Protein AF-A0A965RZ57-F1 (afdb_monomer)

Foldseek 3Di:
DVVCVVCLVVQEDALLVQLVLQPPQVNWDQDPNDTHGDGSHQKYKYAAPPVLLCVQVLDPPVCSVVQDRIAMWGFDCVPPVDADPVLSVVSVCRRPCNSNHKDKDQDCPPGSNSVRQVVSLQWADLASIITGHSDCDPVSHHPLVSNLCCLPPNDDLPQQVDQPDDDDPVSLVCLLSNLLSLLVSLLSCVVVVVLVVSVVSLVVNCNSHPCVRRPQFDQKDFDDPVSADPVCVLVQWFDALNDIGGAIAGGDVLRVLLSCLVSVVAVVSQVSLVVLVVVLVVLLVCLQPDALLQCLPLSSVSSPRRSLSSLLSSLVQQCDPPSHPVVDPNNVSSVVSNCCCVVRRLVVSLVNLVVVCVVVVNDCVDDDSSNNSNVSCCVRVVRVCCSSVVDPGDDHDDPDPDPPPPPPPPVPDDDPDDDDDDDD

Secondary structure (DSSP, 8-state):
-HHHHHHHHHTEEEHHHHHHHHH-GGGSEEETTEEE---S-SEEEEE--HHHHHHTTSS-GGGGGT--SEEEEE--TTT-SS--HHHHHHHHHHHHHTTSS--EES-TTSSHHHHHHHHTT-EEE-SSSEEE-S--PSSTTB-HHHHHHIIIII---TTTT-TTS---HHHHHHHHHHHHHHHHHHHHHHHTT-HHHHHHHHHHHHHHS-TTTS-S--S-EE--GGGS-GGGGGGSEEEETTEEEEPEE--SHHHHHHHHHHTT-HHHHHHHHHHHHHHHHHHHHHHHHS-HHHHS-HHHHHHHHHHHHHHHHHHHHHT-SSSS-TTSHHHHHHHHHHHHIIIIIHHHHHHHHHHHHHHTT--TTS--HHHHHHHHHIIIIIHHHHHTTSSPPPPPPPPPPPP------GGG-----PPPP---

Radius of gyration: 28.04 Å; Cα contacts (8 Å, |Δi|>4): 552; chains: 1; bounding box: 83×80×74 Å

Structure (mmCIF, N/CA/C/O backbone):
data_AF-A0A965RZ57-F1
#
_entry.id   AF-A0A965RZ57-F1
#
loop_
_atom_site.group_PDB
_atom_site.id
_atom_site.type_symbol
_atom_site.label_atom_id
_atom_site.label_alt_id
_atom_site.label_comp_id
_atom_site.label_asym_id
_atom_site.label_entity_id
_atom_site.label_seq_id
_atom_site.pdbx_PDB_ins_code
_atom_site.Cartn_x
_atom_site.Cartn_y
_atom_site.Cartn_z
_atom_site.occupancy
_atom_site.B_iso_or_equiv
_atom_site.auth_seq_id
_atom_site.auth_comp_id
_atom_site.auth_asym_id
_atom_site.auth_atom_id
_atom_site.pdbx_PDB_model_num
ATOM 1 N N . GLU A 1 1 ? 10.200 26.659 -16.756 1.00 58.78 1 GLU A N 1
ATOM 2 C CA . GLU A 1 1 ? 9.488 25.425 -17.147 1.00 58.78 1 GLU A CA 1
ATOM 3 C C . GLU A 1 1 ? 9.594 25.155 -18.649 1.00 58.78 1 GLU A C 1
ATOM 5 O O . GLU A 1 1 ? 10.378 24.294 -19.009 1.00 58.78 1 GLU A O 1
ATOM 10 N N . LEU A 1 2 ? 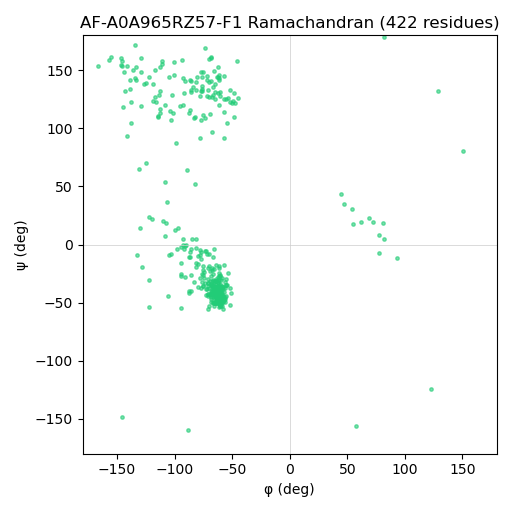8.986 25.960 -19.533 1.00 70.75 2 LEU A N 1
ATOM 11 C CA . LEU A 1 2 ? 9.084 25.797 -21.003 1.00 70.75 2 LEU A CA 1
ATOM 12 C C . LEU A 1 2 ? 10.518 25.677 -21.561 1.00 70.75 2 LEU A C 1
ATOM 14 O O . LEU A 1 2 ? 10.777 24.838 -22.416 1.00 70.75 2 LEU A O 1
ATOM 18 N N . LEU A 1 3 ? 11.469 26.480 -21.067 1.00 69.50 3 LEU A N 1
ATOM 19 C CA . LEU A 1 3 ? 12.876 26.388 -21.486 1.00 69.50 3 LEU A CA 1
ATOM 20 C C . LEU A 1 3 ? 13.518 25.050 -21.072 1.00 69.50 3 LEU A C 1
ATOM 22 O O . LEU A 1 3 ? 14.220 24.433 -21.863 1.00 69.50 3 LEU A O 1
ATOM 26 N N . GLN A 1 4 ? 13.214 24.562 -19.865 1.00 67.25 4 GLN A N 1
ATOM 27 C CA . GLN A 1 4 ? 13.691 23.259 -19.391 1.00 67.25 4 GLN A CA 1
ATOM 28 C C . GLN A 1 4 ? 13.056 22.105 -20.180 1.00 67.25 4 GLN A C 1
ATOM 30 O O . GLN A 1 4 ? 13.724 21.110 -20.448 1.00 67.25 4 GLN A O 1
ATOM 35 N N . GLU A 1 5 ? 11.786 22.225 -20.579 1.00 68.38 5 GLU A N 1
ATOM 36 C CA . GLU A 1 5 ? 11.129 21.261 -21.473 1.00 68.38 5 GLU A CA 1
ATOM 37 C C . GLU A 1 5 ? 11.722 21.271 -22.887 1.00 68.38 5 GLU A C 1
ATOM 39 O O . GLU A 1 5 ? 11.865 20.215 -23.502 1.00 68.38 5 GLU A O 1
ATOM 44 N N . PHE A 1 6 ? 12.119 22.440 -23.390 1.00 72.75 6 PHE A N 1
ATOM 45 C CA . PHE A 1 6 ? 12.782 22.563 -24.685 1.00 72.75 6 PHE A CA 1
ATOM 46 C C . PHE A 1 6 ? 14.188 21.939 -24.669 1.00 72.75 6 PHE A C 1
ATOM 48 O O . PHE A 1 6 ? 14.525 21.140 -25.542 1.00 72.75 6 PHE A O 1
ATOM 55 N N . GLU A 1 7 ? 14.993 22.230 -23.644 1.00 74.31 7 GLU A N 1
ATOM 56 C CA . GLU A 1 7 ? 16.346 21.672 -23.467 1.00 74.31 7 GLU A CA 1
ATOM 57 C C . GLU A 1 7 ? 16.345 20.175 -23.113 1.00 74.31 7 GLU A C 1
ATOM 59 O O . GLU A 1 7 ? 17.346 19.470 -23.286 1.00 74.31 7 GLU A O 1
ATOM 64 N N . ARG A 1 8 ? 15.213 19.651 -22.634 1.00 70.06 8 ARG A N 1
ATOM 65 C CA . ARG A 1 8 ? 15.063 18.247 -22.230 1.00 70.06 8 ARG A CA 1
ATOM 66 C C . ARG A 1 8 ? 15.364 17.256 -23.348 1.00 70.06 8 ARG A C 1
ATOM 68 O O . ARG A 1 8 ? 15.976 16.225 -23.087 1.00 70.06 8 ARG A O 1
ATOM 75 N N . VAL A 1 9 ? 14.977 17.572 -24.582 1.00 68.75 9 VAL A N 1
ATOM 76 C CA . VAL A 1 9 ? 15.239 16.706 -25.744 1.00 68.75 9 VAL A CA 1
ATOM 77 C C . VAL A 1 9 ? 16.738 16.655 -26.052 1.00 68.75 9 VAL A C 1
ATOM 79 O O . VAL A 1 9 ? 17.289 15.575 -26.254 1.00 68.75 9 VAL A O 1
ATOM 82 N N . TRP A 1 10 ? 17.406 17.810 -25.998 1.00 74.94 10 TRP A N 1
ATOM 83 C CA . TRP A 1 10 ? 18.840 17.963 -26.276 1.00 74.94 10 TRP A CA 1
ATOM 84 C C . TRP A 1 10 ? 19.742 17.323 -25.220 1.00 74.94 10 TRP A C 1
ATOM 86 O O . TRP A 1 10 ? 20.887 16.993 -25.503 1.00 74.94 10 TRP A O 1
ATOM 96 N N . SER A 1 11 ? 19.224 17.143 -24.006 1.00 81.56 11 SER A N 1
ATOM 97 C CA . SER A 1 11 ? 19.947 16.527 -22.891 1.00 81.56 11 SER A CA 1
ATOM 98 C C . SER A 1 11 ? 19.726 15.017 -22.783 1.00 81.56 11 SER A C 1
ATOM 100 O O . SER A 1 11 ? 20.298 14.399 -21.893 1.00 81.56 11 SER A O 1
ATOM 102 N N . SER A 1 12 ? 18.922 14.399 -23.654 1.00 89.44 12 SER A N 1
ATOM 103 C CA . SER A 1 12 ? 18.679 12.950 -23.628 1.00 89.44 12 SER A CA 1
ATOM 104 C C . SER A 1 12 ? 19.666 12.174 -24.509 1.00 89.44 12 SER A C 1
ATOM 106 O O . SER A 1 12 ? 19.996 12.616 -25.606 1.00 89.44 12 SER A O 1
ATOM 108 N N . VAL A 1 13 ? 20.127 11.009 -24.041 1.00 94.81 13 VAL A N 1
ATOM 109 C CA . VAL A 1 13 ? 21.074 10.135 -24.769 1.00 94.81 13 VAL A CA 1
ATOM 110 C C . VAL A 1 13 ? 20.463 8.742 -24.957 1.00 94.81 13 VAL A C 1
ATOM 112 O O . VAL A 1 13 ? 19.732 8.269 -24.085 1.00 94.81 13 VAL A O 1
ATOM 115 N N . ASP A 1 14 ? 20.714 8.064 -26.083 1.00 96.00 14 ASP A N 1
ATOM 116 C CA . ASP A 1 14 ? 20.317 6.653 -26.231 1.00 96.00 14 ASP A CA 1
ATOM 117 C C . ASP A 1 14 ? 21.053 5.804 -25.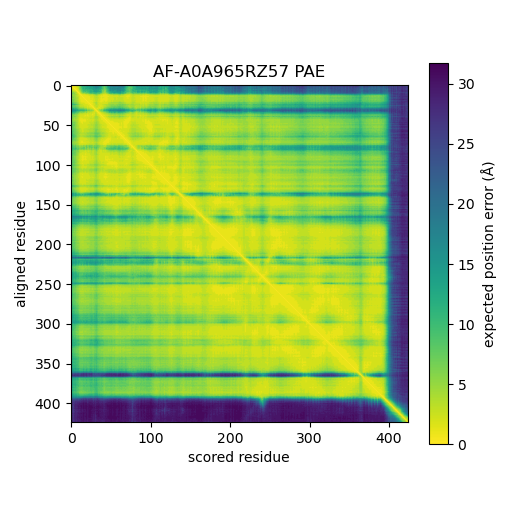186 1.00 96.00 14 ASP A C 1
ATOM 119 O O . ASP A 1 14 ? 22.268 5.906 -25.019 1.00 96.00 14 ASP A O 1
ATOM 123 N N . LEU A 1 15 ? 20.321 4.969 -24.451 1.00 96.94 15 LEU A N 1
ATOM 124 C CA . LEU A 1 15 ? 20.877 4.185 -23.353 1.00 96.94 15 LEU A CA 1
ATOM 125 C C . LEU A 1 15 ? 22.019 3.275 -23.828 1.00 96.94 15 LEU A C 1
ATOM 127 O O . LEU A 1 15 ? 23.005 3.110 -23.115 1.00 96.94 15 LEU A O 1
ATOM 131 N N . THR A 1 16 ? 21.922 2.717 -25.034 1.00 96.25 16 THR A N 1
ATOM 132 C CA . THR A 1 16 ? 22.959 1.847 -25.608 1.00 96.25 16 THR A CA 1
ATOM 133 C C . THR A 1 16 ? 24.246 2.625 -25.859 1.00 96.25 16 THR A C 1
ATOM 135 O O . THR A 1 16 ? 25.337 2.138 -25.556 1.00 96.25 16 THR A O 1
ATOM 138 N N . GLU A 1 17 ? 24.120 3.850 -26.372 1.00 96.12 17 GLU A N 1
ATOM 139 C CA . GLU A 1 17 ? 25.246 4.757 -26.609 1.00 96.12 17 GLU A CA 1
ATOM 140 C C . GLU A 1 17 ? 25.864 5.227 -25.289 1.00 96.12 17 GLU A C 1
ATOM 142 O O . GLU A 1 17 ? 27.084 5.195 -25.135 1.00 96.12 17 GLU A O 1
ATOM 147 N N . ALA A 1 18 ? 25.037 5.569 -24.298 1.00 95.69 18 ALA A N 1
ATOM 148 C CA . ALA A 1 18 ? 25.505 5.923 -22.962 1.00 95.69 18 ALA A CA 1
ATOM 149 C C . ALA A 1 18 ? 26.282 4.773 -22.301 1.00 95.69 18 ALA A C 1
ATOM 151 O O . ALA A 1 18 ? 27.348 4.994 -21.728 1.00 95.69 18 ALA A O 1
ATOM 152 N N . MET A 1 19 ? 25.802 3.532 -22.427 1.00 96.12 19 MET A N 1
ATOM 153 C CA . MET A 1 19 ? 26.528 2.364 -21.925 1.00 96.12 19 MET A CA 1
ATOM 154 C C . MET A 1 19 ? 27.825 2.099 -22.700 1.00 96.12 19 MET A C 1
ATOM 156 O O . MET A 1 19 ? 28.813 1.649 -22.120 1.00 96.12 19 MET A O 1
ATOM 160 N N . ALA A 1 20 ? 27.863 2.352 -24.012 1.00 95.69 20 ALA A N 1
ATOM 161 C CA . ALA A 1 20 ? 29.103 2.276 -24.787 1.00 95.69 20 ALA A CA 1
ATOM 162 C C . ALA A 1 20 ? 30.123 3.334 -24.329 1.00 95.69 20 ALA A C 1
ATOM 164 O O . ALA A 1 20 ? 31.293 3.004 -24.156 1.00 95.69 20 ALA A O 1
ATOM 165 N N . PHE A 1 21 ? 29.668 4.560 -24.050 1.00 95.56 21 PHE A N 1
ATOM 166 C CA . PHE A 1 21 ? 30.497 5.637 -23.507 1.00 95.56 21 PHE A CA 1
ATOM 167 C C . PHE A 1 21 ? 31.120 5.257 -22.158 1.00 95.56 21 PHE A C 1
ATOM 169 O O . PHE A 1 21 ? 32.333 5.360 -22.001 1.00 95.56 21 PHE A O 1
ATOM 176 N N . VAL A 1 22 ? 30.310 4.768 -21.211 1.00 93.00 22 VAL A N 1
ATOM 177 C CA . VAL A 1 22 ? 30.770 4.395 -19.859 1.00 93.00 22 VAL A CA 1
ATOM 178 C C . VAL A 1 22 ? 31.775 3.239 -19.881 1.00 93.00 22 VAL A C 1
ATOM 180 O O . VAL A 1 22 ? 32.657 3.176 -19.026 1.00 93.00 22 VAL A O 1
ATOM 183 N N . ARG A 1 23 ? 31.654 2.319 -20.846 1.00 91.12 23 ARG A N 1
ATOM 184 C CA . ARG A 1 23 ? 32.568 1.176 -21.009 1.00 91.12 23 ARG A CA 1
ATOM 185 C C . ARG A 1 23 ? 33.923 1.548 -21.600 1.00 91.12 23 ARG A C 1
ATOM 187 O O . ARG A 1 23 ? 34.858 0.767 -21.451 1.00 91.12 23 ARG A O 1
ATOM 194 N N . ASP A 1 24 ? 34.026 2.673 -22.302 1.00 93.69 24 ASP A N 1
ATOM 195 C CA . ASP A 1 24 ? 35.305 3.114 -22.843 1.00 93.69 24 ASP A CA 1
ATOM 196 C C . ASP A 1 24 ? 36.100 3.837 -21.758 1.00 93.69 24 ASP A C 1
ATOM 198 O O . ASP A 1 24 ? 35.800 4.960 -21.353 1.00 93.69 24 ASP A O 1
ATOM 202 N N . ASP A 1 25 ? 37.164 3.177 -21.315 1.00 90.44 25 ASP A N 1
ATOM 203 C CA . ASP A 1 25 ? 38.079 3.672 -20.299 1.00 90.44 25 ASP A CA 1
ATOM 204 C C . ASP A 1 25 ? 38.662 5.055 -20.603 1.00 90.44 25 ASP A C 1
ATOM 206 O O . ASP A 1 25 ? 39.017 5.783 -19.672 1.00 90.44 25 ASP A O 1
ATOM 210 N N . LYS A 1 26 ? 38.723 5.439 -21.884 1.00 92.56 26 LYS A N 1
ATOM 211 C CA . LYS A 1 26 ? 39.196 6.756 -22.329 1.00 92.56 26 LYS A CA 1
ATOM 212 C C . LYS A 1 26 ? 38.271 7.900 -21.925 1.00 92.56 26 LYS A C 1
ATOM 214 O O . LYS A 1 26 ? 38.724 9.038 -21.872 1.00 92.56 26 LYS A O 1
ATOM 219 N N . ASN A 1 27 ? 37.004 7.603 -21.650 1.00 93.31 27 ASN A N 1
ATOM 220 C CA . ASN A 1 27 ? 36.017 8.594 -21.238 1.00 93.31 27 ASN A CA 1
ATOM 221 C C . ASN A 1 27 ? 36.022 8.839 -19.728 1.00 93.31 27 ASN A C 1
ATOM 223 O O . ASN A 1 27 ? 35.301 9.711 -19.259 1.00 93.31 27 ASN A O 1
ATOM 227 N N . ALA A 1 28 ? 36.790 8.080 -18.944 1.00 91.56 28 ALA A N 1
ATOM 228 C CA . ALA A 1 28 ? 36.832 8.276 -17.503 1.00 91.56 28 ALA A CA 1
ATOM 229 C C . ALA A 1 28 ? 37.583 9.564 -17.127 1.00 91.56 28 ALA A C 1
ATOM 231 O O . ALA A 1 28 ? 38.588 9.925 -17.739 1.00 91.56 28 ALA A O 1
ATOM 232 N N . ILE A 1 29 ? 37.124 10.218 -16.062 1.00 91.69 29 ILE A N 1
ATOM 233 C CA . ILE A 1 29 ? 37.830 11.345 -15.452 1.00 91.69 29 ILE A CA 1
ATOM 234 C C . ILE A 1 29 ? 38.917 10.775 -14.543 1.00 91.69 29 ILE A C 1
ATOM 236 O O . ILE A 1 29 ? 38.662 9.857 -13.760 1.00 91.69 29 ILE A O 1
ATOM 240 N N . ILE A 1 30 ? 40.131 11.308 -14.657 1.00 90.12 30 ILE A N 1
ATOM 241 C CA . ILE A 1 30 ? 41.237 11.001 -13.751 1.00 90.12 30 ILE A CA 1
ATOM 242 C C . ILE A 1 30 ? 41.397 12.202 -12.823 1.00 90.12 30 ILE A C 1
ATOM 244 O O . ILE A 1 30 ? 41.745 13.285 -13.288 1.00 90.12 30 ILE A O 1
ATOM 248 N N . ASP A 1 31 ? 41.141 11.999 -11.535 1.00 87.88 31 ASP A N 1
ATOM 249 C CA . ASP A 1 31 ? 41.276 13.017 -10.493 1.00 87.88 31 ASP A CA 1
ATOM 250 C C . ASP A 1 31 ? 42.109 12.454 -9.336 1.00 87.88 31 ASP A C 1
ATOM 252 O O . ASP A 1 31 ? 41.772 11.414 -8.774 1.00 87.88 31 ASP A O 1
ATOM 256 N N . ASP A 1 32 ? 43.247 13.087 -9.047 1.00 86.12 32 ASP A N 1
ATOM 257 C CA . ASP A 1 32 ? 44.230 12.662 -8.033 1.00 86.12 32 ASP A CA 1
ATOM 258 C C . ASP A 1 32 ? 44.563 11.149 -8.051 1.00 86.12 32 ASP A C 1
ATOM 260 O O . ASP A 1 32 ? 44.587 10.455 -7.035 1.00 86.12 32 ASP A O 1
ATOM 264 N N . GLY A 1 33 ? 44.749 10.588 -9.252 1.00 84.75 33 GLY A N 1
ATOM 265 C CA . GLY A 1 33 ? 45.037 9.160 -9.456 1.00 84.75 33 GLY A CA 1
ATOM 266 C C . GLY A 1 33 ? 43.826 8.225 -9.326 1.00 84.75 33 GLY A C 1
ATOM 267 O O . GLY A 1 33 ? 43.930 7.047 -9.676 1.00 84.75 33 GLY A O 1
ATOM 268 N N . ASN A 1 34 ? 42.667 8.735 -8.906 1.00 85.88 34 ASN A N 1
ATOM 269 C CA . ASN A 1 34 ? 41.409 8.003 -8.911 1.00 85.88 34 ASN A CA 1
ATOM 270 C C . ASN A 1 34 ? 40.725 8.123 -10.270 1.00 85.88 34 ASN A C 1
ATOM 272 O O . ASN A 1 34 ? 40.554 9.206 -10.829 1.00 85.88 34 ASN A O 1
ATOM 276 N N . ARG A 1 35 ? 40.295 6.978 -10.798 1.00 87.88 35 ARG A N 1
ATOM 277 C CA . ARG A 1 35 ? 39.553 6.907 -12.053 1.00 87.88 35 ARG A CA 1
ATOM 278 C C . ARG A 1 35 ? 38.055 6.871 -11.775 1.00 87.88 35 ARG A C 1
ATOM 280 O O . ARG A 1 35 ? 37.554 5.921 -11.174 1.00 87.88 35 ARG A O 1
ATOM 287 N N . ILE A 1 36 ? 37.342 7.870 -12.277 1.00 89.12 36 ILE A N 1
ATOM 288 C CA . ILE A 1 36 ? 35.905 8.050 -12.084 1.00 89.12 36 ILE A CA 1
ATOM 289 C C . ILE A 1 36 ? 35.205 7.858 -13.429 1.00 89.12 36 ILE A C 1
ATOM 291 O O . ILE A 1 36 ? 35.429 8.598 -14.385 1.00 89.12 36 ILE A O 1
ATOM 295 N N . SER A 1 37 ? 34.356 6.833 -13.511 1.00 91.00 37 SER A N 1
ATOM 296 C CA . SER A 1 37 ? 33.465 6.635 -14.662 1.00 91.00 37 SER A CA 1
ATOM 297 C C . SER A 1 37 ? 32.180 7.426 -14.444 1.00 91.00 37 SER A C 1
ATOM 299 O O . SER A 1 37 ? 31.675 7.471 -13.322 1.00 91.00 37 SER A O 1
ATOM 301 N N . PHE A 1 38 ? 31.643 8.029 -15.500 1.00 91.56 38 PHE A N 1
ATOM 302 C CA . PHE A 1 38 ? 30.431 8.840 -15.421 1.00 91.56 38 PHE A CA 1
ATOM 303 C C . PHE A 1 38 ? 29.544 8.623 -16.644 1.00 91.56 38 PHE A C 1
ATOM 305 O O . PHE A 1 38 ? 30.026 8.282 -17.723 1.00 91.56 38 PHE A O 1
ATOM 312 N N . PHE A 1 39 ? 28.242 8.836 -16.472 1.00 91.81 39 PHE A N 1
ATOM 313 C CA . PHE A 1 39 ? 27.297 8.851 -17.582 1.00 91.81 39 PHE A CA 1
ATOM 314 C C . PHE A 1 39 ? 27.242 10.245 -18.218 1.00 91.81 39 PHE A C 1
ATOM 316 O O . PHE A 1 39 ? 27.216 11.235 -17.488 1.00 91.81 39 PHE A O 1
ATOM 323 N N . PRO A 1 40 ? 27.149 10.352 -19.556 1.00 90.69 40 PRO A N 1
ATOM 324 C CA . PRO A 1 40 ? 27.164 11.640 -20.254 1.00 90.69 40 PRO A CA 1
ATOM 325 C C . PRO A 1 40 ? 25.871 12.454 -20.062 1.00 90.69 40 PRO A C 1
ATOM 327 O O . PRO A 1 40 ? 25.799 13.607 -20.477 1.00 90.69 40 PRO A O 1
ATOM 330 N N . SER A 1 41 ? 24.841 11.860 -19.455 1.00 91.88 41 SER A N 1
ATOM 331 C CA . SER A 1 41 ? 23.574 12.503 -19.114 1.00 91.88 41 SER A CA 1
ATOM 332 C C . SER A 1 41 ? 22.899 11.783 -17.940 1.00 91.88 41 SER A C 1
ATOM 334 O O . SER A 1 41 ? 23.211 10.627 -17.661 1.00 91.88 41 SER A O 1
ATOM 336 N N . SER A 1 42 ? 21.952 12.446 -17.272 1.00 91.31 42 SER A N 1
ATOM 337 C CA . SER A 1 42 ? 20.989 11.832 -16.345 1.00 91.31 42 SER A CA 1
ATOM 338 C C . SER A 1 42 ? 19.676 11.407 -17.025 1.00 91.31 42 SER A C 1
ATOM 340 O O . SER A 1 42 ? 18.809 10.817 -16.376 1.00 91.31 42 SER A O 1
ATOM 342 N N . ARG A 1 43 ? 19.513 11.707 -18.321 1.00 93.25 43 ARG A N 1
ATOM 343 C CA . ARG A 1 43 ? 18.314 11.451 -19.131 1.00 93.25 43 ARG A CA 1
ATOM 344 C C . ARG A 1 43 ? 18.630 10.484 -20.256 1.00 93.25 43 ARG A C 1
ATOM 346 O O . ARG A 1 43 ? 19.514 10.733 -21.077 1.00 93.25 43 ARG A O 1
ATOM 353 N N . PHE A 1 44 ? 17.839 9.426 -20.346 1.00 96.12 44 PHE A N 1
ATOM 354 C CA . PHE A 1 44 ? 18.074 8.354 -21.299 1.00 96.12 44 PHE A CA 1
ATOM 355 C C . PHE A 1 44 ? 16.829 8.034 -22.112 1.00 96.12 44 PHE A C 1
ATOM 357 O O . PHE A 1 44 ? 15.701 8.128 -21.623 1.00 96.12 44 PHE A O 1
ATOM 364 N N . THR A 1 45 ? 17.051 7.603 -23.350 1.00 97.00 45 THR A N 1
ATOM 365 C CA . THR A 1 45 ? 16.026 7.011 -24.210 1.00 97.00 45 THR A CA 1
ATOM 366 C C . THR A 1 45 ? 16.374 5.564 -24.538 1.00 97.00 45 THR A C 1
ATOM 368 O O . THR A 1 45 ? 17.540 5.187 -24.569 1.00 97.00 45 THR A O 1
ATOM 371 N N . LEU A 1 46 ? 15.365 4.728 -24.762 1.00 97.50 46 LEU A N 1
ATOM 372 C CA . LEU A 1 46 ? 15.546 3.343 -25.191 1.00 97.50 46 LEU A CA 1
ATOM 373 C C . LEU A 1 46 ? 14.523 3.022 -26.276 1.00 97.50 46 LEU A C 1
ATOM 375 O O . LEU A 1 46 ? 13.316 3.148 -26.057 1.00 97.50 46 LEU A O 1
ATOM 379 N N . LYS A 1 47 ? 14.996 2.595 -27.448 1.00 97.62 47 LYS A N 1
ATOM 380 C CA . LYS A 1 47 ? 14.129 2.206 -28.568 1.00 97.62 47 LYS A CA 1
ATOM 381 C C . LYS A 1 47 ? 13.267 0.995 -28.213 1.00 97.62 47 LYS A C 1
ATOM 383 O O . LYS A 1 47 ? 13.697 0.079 -27.508 1.00 97.62 47 LYS A O 1
ATOM 388 N N . VAL A 1 48 ? 12.042 0.981 -28.726 1.00 98.00 48 VAL A N 1
ATOM 389 C CA . VAL A 1 48 ? 11.088 -0.110 -28.535 1.00 98.00 48 VAL A CA 1
ATOM 390 C C . VAL A 1 48 ? 11.024 -0.961 -29.789 1.00 98.00 48 VAL A C 1
ATOM 392 O O . VAL A 1 48 ? 10.428 -0.589 -30.796 1.00 98.00 48 VAL A O 1
ATOM 395 N N . ASN A 1 49 ? 11.591 -2.162 -29.711 1.00 97.94 49 ASN A N 1
ATOM 396 C CA . ASN A 1 49 ? 11.398 -3.170 -30.742 1.00 97.94 49 ASN A CA 1
ATOM 397 C C . ASN A 1 49 ? 10.019 -3.817 -30.569 1.00 97.94 49 ASN A C 1
ATOM 399 O O . ASN A 1 49 ? 9.849 -4.784 -29.824 1.00 97.94 49 ASN A O 1
ATOM 403 N N . LYS A 1 50 ? 9.020 -3.247 -31.249 1.00 97.56 50 LYS A N 1
ATOM 404 C CA . LYS A 1 50 ? 7.608 -3.645 -31.141 1.00 97.56 50 LYS A CA 1
ATOM 405 C C . LYS A 1 50 ? 7.372 -5.115 -31.490 1.00 97.56 50 LYS A C 1
ATOM 407 O O . LYS A 1 50 ? 6.557 -5.777 -30.850 1.00 97.56 50 LYS A O 1
ATOM 412 N N . GLU A 1 51 ? 8.098 -5.643 -32.474 1.00 97.50 51 GLU A N 1
ATOM 413 C CA . GLU A 1 51 ? 7.985 -7.048 -32.869 1.00 97.50 51 GLU A CA 1
ATOM 414 C C . GLU A 1 51 ? 8.482 -7.976 -31.753 1.00 97.50 51 GLU A C 1
ATOM 416 O O . GLU A 1 51 ? 7.767 -8.900 -31.354 1.00 97.50 51 GLU A O 1
ATOM 421 N N . ASN A 1 52 ? 9.672 -7.707 -31.207 1.00 98.31 52 ASN A N 1
ATOM 422 C CA . ASN A 1 52 ? 10.218 -8.488 -30.099 1.00 98.31 52 ASN A CA 1
ATOM 423 C C . ASN A 1 52 ? 9.370 -8.348 -28.832 1.00 98.31 52 ASN A C 1
ATOM 425 O O . ASN A 1 52 ? 9.112 -9.351 -28.172 1.00 98.31 52 ASN A O 1
ATOM 429 N N . ALA A 1 53 ? 8.872 -7.147 -28.530 1.00 97.56 53 ALA A N 1
ATOM 430 C CA . ALA A 1 53 ? 8.017 -6.896 -27.373 1.00 97.56 53 ALA A CA 1
ATOM 431 C C . ALA A 1 53 ? 6.692 -7.684 -27.434 1.00 97.56 53 ALA A C 1
ATOM 433 O O . ALA A 1 53 ? 6.212 -8.169 -26.407 1.00 97.56 53 ALA A O 1
ATOM 434 N N . VAL A 1 54 ? 6.119 -7.873 -28.630 1.00 97.62 54 VAL A N 1
ATOM 435 C CA . VAL A 1 54 ? 4.960 -8.763 -28.821 1.00 97.62 54 VAL A CA 1
ATOM 436 C C . VAL A 1 54 ? 5.364 -10.235 -28.712 1.00 97.62 54 VAL A C 1
ATOM 438 O O . VAL A 1 54 ? 4.675 -11.009 -28.048 1.00 97.62 54 VAL A O 1
ATOM 441 N N . LYS A 1 55 ? 6.485 -10.645 -29.325 1.00 97.56 55 LYS A N 1
ATOM 442 C CA . LYS A 1 55 ? 6.978 -12.036 -29.254 1.00 97.56 55 LYS A CA 1
ATOM 443 C C . LYS A 1 55 ? 7.301 -12.474 -27.823 1.00 97.56 55 LYS A C 1
ATOM 445 O O . LYS A 1 55 ? 7.025 -13.615 -27.465 1.00 97.56 55 LYS A O 1
ATOM 450 N N . SER A 1 56 ? 7.858 -11.580 -27.010 1.00 96.62 56 SER A N 1
ATOM 451 C CA . SER A 1 56 ? 8.197 -11.839 -25.607 1.00 96.62 56 SER A CA 1
ATOM 452 C C . SER A 1 56 ? 6.986 -11.797 -24.672 1.00 96.62 56 SER A C 1
ATOM 454 O O . SER A 1 56 ? 7.095 -12.186 -23.510 1.00 96.62 56 SER A O 1
ATOM 456 N N . GLY A 1 57 ? 5.826 -11.352 -25.168 1.00 95.19 57 GLY A N 1
ATOM 457 C CA . GLY A 1 57 ? 4.597 -11.219 -24.394 1.00 95.19 57 GLY A CA 1
ATOM 458 C C . GLY A 1 57 ? 4.565 -9.992 -23.483 1.00 95.19 57 GLY A C 1
ATOM 459 O O . GLY A 1 57 ? 3.632 -9.869 -22.689 1.00 95.19 57 GLY A O 1
ATOM 460 N N . VAL A 1 58 ? 5.543 -9.080 -23.583 1.00 95.38 58 VAL A N 1
ATOM 461 C CA . VAL A 1 58 ? 5.499 -7.768 -22.913 1.00 95.38 58 VAL A CA 1
ATOM 462 C C . VAL A 1 58 ? 4.298 -6.973 -23.424 1.00 95.38 58 VAL A C 1
ATOM 464 O O . VAL A 1 58 ? 3.543 -6.441 -22.611 1.00 95.38 58 VAL A O 1
ATOM 467 N N . LEU A 1 59 ? 4.076 -6.990 -24.742 1.00 95.19 59 LEU A N 1
ATOM 468 C CA . LEU A 1 59 ? 2.951 -6.348 -25.420 1.00 95.19 59 LEU A CA 1
ATOM 469 C C . LEU A 1 59 ? 1.981 -7.355 -26.032 1.00 95.19 59 LEU A C 1
ATOM 471 O O . LEU A 1 59 ? 2.360 -8.446 -26.464 1.00 95.19 59 LEU A O 1
ATOM 475 N N . GLU A 1 60 ? 0.725 -6.943 -26.149 1.00 93.75 60 GLU A N 1
ATOM 476 C CA . GLU A 1 60 ? -0.260 -7.602 -26.994 1.00 93.75 60 GLU A CA 1
ATOM 477 C C . GLU A 1 60 ? -0.314 -6.944 -28.377 1.00 93.75 60 GLU A C 1
ATOM 479 O O . GLU A 1 60 ? 0.043 -5.783 -28.568 1.00 93.75 60 GLU A O 1
ATOM 484 N N . LYS A 1 61 ? -0.818 -7.675 -29.379 1.00 94.19 61 LYS A N 1
ATOM 485 C CA . LYS A 1 61 ? -0.983 -7.125 -30.737 1.00 94.19 61 LYS A CA 1
ATOM 486 C C . LYS A 1 61 ? -1.883 -5.883 -30.767 1.00 94.19 61 LYS A C 1
ATOM 488 O O . LYS A 1 61 ? -1.716 -5.043 -31.645 1.00 94.19 61 LYS A O 1
ATOM 493 N N . SER A 1 62 ? -2.831 -5.773 -29.834 1.00 92.88 62 SER A N 1
ATOM 494 C CA . SER A 1 62 ? -3.694 -4.597 -29.673 1.00 92.88 62 SER A CA 1
ATOM 495 C C . SER A 1 62 ? -2.921 -3.336 -29.294 1.00 92.88 62 SER A C 1
ATOM 497 O O . SER A 1 62 ? -3.326 -2.246 -29.692 1.00 92.88 62 SER A O 1
ATOM 499 N N . ASP A 1 63 ? -1.804 -3.488 -28.584 1.00 92.69 63 ASP A N 1
ATOM 500 C CA . ASP A 1 63 ? -1.051 -2.383 -27.985 1.00 92.69 63 ASP A CA 1
ATOM 501 C C . ASP A 1 63 ? -0.141 -1.704 -29.017 1.00 92.69 63 ASP A C 1
ATOM 503 O O . ASP A 1 63 ? 0.293 -0.571 -28.833 1.00 92.69 63 ASP A O 1
ATOM 507 N N . LEU A 1 64 ? 0.108 -2.360 -30.158 1.00 92.31 64 LEU A N 1
ATOM 508 C CA . LEU A 1 64 ? 0.984 -1.863 -31.226 1.00 92.31 64 LEU A CA 1
ATOM 509 C C . LEU A 1 64 ? 0.594 -0.472 -31.742 1.00 92.31 64 LEU A C 1
ATOM 511 O O . LEU A 1 64 ? 1.467 0.274 -32.185 1.00 92.31 64 LEU A O 1
ATOM 515 N N . LYS A 1 65 ? -0.701 -0.129 -31.690 1.00 91.62 65 LYS A N 1
ATOM 516 C CA . LYS A 1 65 ? -1.211 1.171 -32.147 1.00 91.62 65 LYS A CA 1
ATOM 517 C C . LYS A 1 65 ? -0.817 2.323 -31.222 1.00 91.62 65 LYS A C 1
ATOM 519 O O . LYS A 1 65 ? -0.593 3.421 -31.714 1.00 91.62 65 LYS A O 1
ATOM 524 N N . SER A 1 66 ? -0.766 2.083 -29.914 1.00 91.56 66 SER A N 1
ATOM 525 C CA . SER A 1 66 ? -0.453 3.089 -28.888 1.00 91.56 66 SER A CA 1
ATOM 526 C C . SER A 1 66 ? 0.973 2.968 -28.346 1.00 91.56 66 SER A C 1
ATOM 528 O O . SER A 1 66 ? 1.424 3.844 -27.612 1.00 91.56 66 SER A O 1
ATOM 530 N N . CYS A 1 67 ? 1.699 1.910 -28.712 1.00 94.62 67 CYS A N 1
ATOM 531 C CA . CYS A 1 67 ? 3.081 1.710 -28.305 1.00 94.62 67 CYS A CA 1
ATOM 532 C C . CYS A 1 67 ? 3.992 2.806 -28.888 1.00 94.62 67 CYS A C 1
ATOM 534 O O . CYS A 1 67 ? 4.041 2.960 -30.118 1.00 94.62 67 CYS A O 1
ATOM 536 N N . PRO A 1 68 ? 4.764 3.519 -28.049 1.00 95.38 68 PRO A N 1
ATOM 537 C CA . PRO A 1 68 ? 5.730 4.497 -28.534 1.00 95.38 68 PRO A CA 1
ATOM 538 C C . PRO A 1 68 ? 6.894 3.811 -29.270 1.00 95.38 68 PRO A C 1
ATOM 540 O O . PRO A 1 68 ? 7.118 2.609 -29.115 1.00 95.38 68 PRO A O 1
ATOM 543 N N . GLU A 1 69 ? 7.633 4.576 -30.076 1.00 96.25 69 GLU A N 1
ATOM 544 C CA . GLU A 1 69 ? 8.860 4.106 -30.751 1.00 96.25 69 GLU A CA 1
ATOM 545 C C . GLU A 1 69 ? 10.061 4.027 -2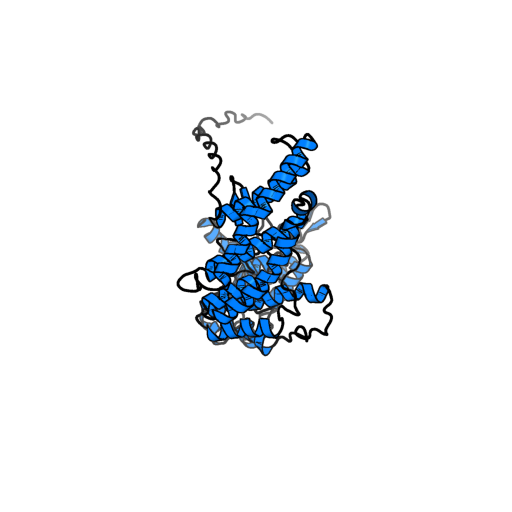9.797 1.00 96.25 69 GLU A C 1
ATOM 547 O O . GLU A 1 69 ? 10.986 3.243 -30.003 1.00 96.25 69 GLU A O 1
ATOM 552 N N . SER A 1 70 ? 10.052 4.824 -28.729 1.00 96.12 70 SER A N 1
ATOM 553 C CA . SER A 1 70 ? 11.055 4.809 -27.670 1.00 96.12 70 SER A CA 1
ATOM 554 C C . SER A 1 70 ? 10.421 5.141 -26.323 1.00 96.12 70 SER A C 1
ATOM 556 O O . SER A 1 70 ? 9.384 5.801 -26.238 1.00 96.12 70 SER A O 1
ATOM 558 N N . ILE A 1 71 ? 11.051 4.664 -25.258 1.00 96.50 71 ILE A N 1
ATOM 559 C CA . ILE A 1 71 ? 10.771 5.098 -23.894 1.00 96.50 71 ILE A CA 1
ATOM 560 C C . ILE A 1 71 ? 11.834 6.098 -23.454 1.00 96.50 71 ILE A C 1
ATOM 562 O O . ILE A 1 71 ? 12.950 6.079 -23.971 1.00 96.50 71 ILE A O 1
ATOM 566 N N . ALA A 1 72 ? 11.503 6.937 -22.479 1.00 95.44 72 ALA A N 1
ATOM 567 C CA . ALA A 1 72 ? 12.440 7.878 -21.882 1.00 95.44 72 ALA A CA 1
ATOM 568 C C . ALA A 1 72 ? 12.333 7.816 -20.361 1.00 95.44 72 ALA A C 1
ATOM 570 O O . ALA A 1 72 ? 11.230 7.675 -19.831 1.00 95.44 72 ALA A O 1
ATOM 571 N N . PHE A 1 73 ? 13.463 7.925 -19.670 1.00 95.56 73 PHE A N 1
ATOM 572 C CA . PHE A 1 73 ? 13.526 7.982 -18.212 1.00 95.56 73 PHE A CA 1
ATOM 573 C C . PHE A 1 73 ? 14.672 8.885 -17.753 1.00 95.56 73 PHE A C 1
ATOM 575 O O . PHE A 1 73 ? 15.613 9.157 -18.499 1.00 95.56 73 PHE A O 1
ATOM 582 N N . GLU A 1 74 ? 14.568 9.375 -16.523 1.00 94.69 74 GLU A N 1
ATOM 583 C CA . GLU A 1 74 ? 15.483 10.360 -15.954 1.00 94.69 74 GLU A CA 1
ATOM 584 C C . GLU A 1 74 ? 15.798 9.993 -14.504 1.00 94.69 74 GLU A C 1
ATOM 586 O O . GLU A 1 74 ? 14.893 9.670 -13.728 1.00 94.69 74 GLU A O 1
ATOM 591 N N . PHE A 1 75 ? 17.080 10.050 -14.150 1.00 94.56 75 PHE A N 1
ATOM 592 C CA . PHE A 1 75 ? 17.533 9.983 -12.764 1.00 94.56 75 PHE A CA 1
ATOM 593 C C . PHE A 1 75 ? 17.385 11.351 -12.099 1.00 94.56 75 PHE A C 1
ATOM 595 O O . PHE A 1 75 ? 17.601 12.391 -12.725 1.00 94.56 75 PHE A O 1
ATOM 602 N N . ASN A 1 76 ? 17.038 11.362 -10.813 1.00 90.00 76 ASN A N 1
ATOM 603 C CA . ASN A 1 76 ? 16.960 12.604 -10.056 1.00 90.00 76 ASN A CA 1
ATOM 604 C C . ASN A 1 76 ? 18.370 12.964 -9.579 1.00 90.00 76 ASN A C 1
ATOM 606 O O . ASN A 1 76 ? 18.879 12.309 -8.682 1.00 90.00 76 ASN A O 1
ATOM 610 N N . ALA A 1 77 ? 18.991 14.000 -10.143 1.00 82.00 77 ALA A N 1
ATOM 611 C CA . ALA A 1 77 ? 20.382 14.348 -9.837 1.00 82.00 77 ALA A CA 1
ATOM 612 C C . ALA A 1 77 ? 20.635 14.721 -8.360 1.00 82.00 77 ALA A C 1
ATOM 614 O O . ALA A 1 77 ? 21.739 14.505 -7.862 1.00 82.00 77 ALA A O 1
ATOM 615 N N . ASP A 1 78 ? 19.630 15.233 -7.640 1.00 83.62 78 ASP A N 1
ATOM 616 C CA . ASP A 1 78 ? 19.776 15.582 -6.221 1.00 83.62 78 ASP A CA 1
ATOM 617 C C . ASP A 1 78 ? 19.849 14.332 -5.337 1.00 83.62 78 ASP A C 1
ATOM 619 O O . ASP A 1 78 ? 20.623 14.294 -4.372 1.00 83.62 78 ASP A O 1
ATOM 623 N N . ARG A 1 79 ? 19.055 13.312 -5.692 1.00 85.38 79 ARG A N 1
ATOM 624 C CA . ARG A 1 79 ? 18.942 12.027 -4.985 1.00 85.38 79 ARG A CA 1
ATOM 625 C C . ARG A 1 79 ? 19.978 10.999 -5.454 1.00 85.38 79 ARG A C 1
ATOM 627 O O . ARG A 1 79 ? 20.567 10.305 -4.634 1.00 85.38 79 ARG A O 1
ATOM 634 N N . ASP A 1 80 ? 20.211 10.925 -6.758 1.00 85.44 80 ASP A N 1
ATOM 635 C CA . ASP A 1 80 ? 20.921 9.853 -7.462 1.00 85.44 80 ASP A CA 1
ATOM 636 C C . ASP A 1 80 ? 22.298 10.351 -7.935 1.00 85.44 80 ASP A C 1
ATOM 638 O O . ASP A 1 80 ? 22.640 10.296 -9.116 1.00 85.44 80 ASP A O 1
ATOM 642 N N . ARG A 1 81 ? 23.098 10.891 -7.006 1.00 81.81 81 ARG A N 1
ATOM 643 C CA . ARG A 1 81 ? 24.407 11.504 -7.319 1.00 81.81 81 ARG A CA 1
ATOM 644 C C . ARG A 1 81 ? 25.450 10.508 -7.830 1.00 81.81 81 ARG A C 1
ATOM 646 O O . ARG A 1 81 ? 26.436 10.907 -8.439 1.00 81.81 81 ARG A O 1
ATOM 653 N N . TYR A 1 82 ? 25.258 9.226 -7.541 1.00 86.94 82 TYR A N 1
ATOM 654 C CA . TYR A 1 82 ? 26.096 8.127 -7.997 1.00 86.94 82 TYR A CA 1
ATOM 655 C C . TYR A 1 82 ? 25.228 6.889 -8.230 1.00 86.94 82 TYR A C 1
ATOM 657 O O . TYR A 1 82 ? 24.186 6.724 -7.596 1.00 86.94 82 TYR A O 1
ATOM 665 N N . LEU A 1 83 ? 25.679 6.009 -9.123 1.00 90.94 83 LEU A N 1
ATOM 666 C CA . LEU A 1 83 ? 25.072 4.700 -9.349 1.00 90.94 83 LEU A CA 1
ATOM 667 C C . LEU A 1 83 ? 26.042 3.615 -8.902 1.00 90.94 83 LEU A C 1
ATOM 669 O O . LEU A 1 83 ? 27.225 3.634 -9.252 1.00 90.94 83 LEU A O 1
ATOM 673 N N . ALA A 1 84 ? 25.536 2.664 -8.123 1.00 91.94 84 ALA A N 1
ATOM 674 C CA . ALA A 1 84 ? 26.303 1.490 -7.751 1.00 91.94 84 ALA A CA 1
ATOM 675 C C . ALA A 1 84 ? 26.516 0.567 -8.971 1.00 91.94 84 ALA A C 1
ATOM 677 O O . ALA A 1 84 ? 25.821 0.655 -9.988 1.00 91.94 84 ALA A O 1
ATOM 678 N N . ARG A 1 85 ? 27.524 -0.312 -8.900 1.00 91.25 85 ARG A N 1
ATOM 679 C CA . ARG A 1 85 ? 27.915 -1.169 -10.039 1.00 91.25 85 ARG A CA 1
ATOM 680 C C . ARG A 1 85 ? 26.794 -2.104 -10.481 1.00 91.25 85 ARG A C 1
ATOM 682 O O . ARG A 1 85 ? 26.643 -2.354 -11.671 1.00 91.25 85 ARG A O 1
ATOM 689 N N . ASP A 1 86 ? 26.024 -2.613 -9.532 1.00 94.38 86 ASP A N 1
ATOM 690 C CA . ASP A 1 86 ? 24.848 -3.438 -9.777 1.00 94.38 86 ASP A CA 1
ATOM 691 C C . ASP A 1 86 ? 23.773 -2.677 -10.565 1.00 94.38 86 ASP A C 1
ATOM 693 O O . ASP A 1 86 ? 23.220 -3.239 -11.509 1.00 94.38 86 ASP A O 1
ATOM 697 N N . GLU A 1 87 ? 23.544 -1.390 -10.292 1.00 94.62 87 GLU A N 1
ATOM 698 C CA . GLU A 1 87 ? 22.616 -0.568 -11.083 1.00 94.62 87 GLU A CA 1
ATOM 699 C C . GLU A 1 87 ? 23.116 -0.333 -12.515 1.00 94.62 87 GLU A C 1
ATOM 701 O O . GLU A 1 87 ? 22.349 -0.473 -13.470 1.00 94.62 87 GLU A O 1
ATOM 706 N N . ALA A 1 88 ? 24.414 -0.066 -12.694 1.00 94.00 88 ALA A N 1
ATOM 707 C CA . ALA A 1 88 ? 25.013 0.038 -14.027 1.00 94.00 88 ALA A CA 1
ATOM 708 C C . ALA A 1 88 ? 24.899 -1.286 -14.812 1.00 94.00 88 ALA A C 1
ATOM 710 O O . ALA A 1 88 ? 24.632 -1.283 -16.015 1.00 94.00 88 ALA A O 1
ATOM 711 N N . MET A 1 89 ? 25.027 -2.433 -14.134 1.00 94.88 89 MET A N 1
ATOM 712 C CA . MET A 1 89 ? 24.778 -3.746 -14.739 1.00 94.88 89 MET A CA 1
ATOM 713 C C . MET A 1 89 ? 23.305 -3.937 -15.124 1.00 94.88 89 MET A C 1
ATOM 715 O O . MET A 1 89 ? 23.026 -4.490 -16.188 1.00 94.88 89 MET A O 1
ATOM 719 N N . MET A 1 90 ? 22.352 -3.468 -14.310 1.00 96.50 90 MET A N 1
ATOM 720 C CA . MET A 1 90 ? 20.929 -3.498 -14.675 1.00 96.50 90 MET A CA 1
ATOM 721 C C . MET A 1 90 ? 20.657 -2.669 -15.938 1.00 96.50 90 MET A C 1
ATOM 723 O O . MET A 1 90 ? 19.931 -3.131 -16.822 1.00 96.50 90 MET A O 1
ATOM 727 N N . MET A 1 91 ? 21.267 -1.484 -16.051 1.00 97.00 91 MET A N 1
ATOM 728 C CA . MET A 1 91 ? 21.178 -0.646 -17.251 1.00 97.00 91 MET A CA 1
ATOM 729 C C . MET A 1 91 ? 21.743 -1.358 -18.488 1.00 97.00 91 MET A C 1
ATOM 731 O O . MET A 1 91 ? 21.088 -1.353 -19.529 1.00 97.00 91 MET A O 1
ATOM 735 N N . GLU A 1 92 ? 22.890 -2.040 -18.372 1.00 96.31 92 GLU A N 1
ATOM 736 C CA . GLU A 1 92 ? 23.479 -2.827 -19.470 1.00 96.31 92 GLU A CA 1
ATOM 737 C C . GLU A 1 92 ? 22.535 -3.942 -19.947 1.00 96.31 92 GLU A C 1
ATOM 739 O O . GLU A 1 92 ? 22.344 -4.130 -21.152 1.00 96.31 92 GLU A O 1
ATOM 744 N N . ILE A 1 93 ? 21.911 -4.674 -19.015 1.00 97.06 93 ILE A N 1
ATOM 745 C CA . ILE A 1 93 ? 20.940 -5.729 -19.346 1.00 97.06 93 ILE A CA 1
ATOM 746 C C . ILE A 1 93 ? 19.764 -5.135 -20.125 1.00 97.06 93 ILE A C 1
ATOM 748 O O . ILE A 1 93 ? 19.364 -5.688 -21.150 1.00 97.06 93 ILE A O 1
ATOM 752 N N . VAL A 1 94 ? 19.222 -4.007 -19.660 1.00 97.62 94 VAL A N 1
ATOM 753 C CA . VAL A 1 94 ? 18.100 -3.326 -20.319 1.00 97.62 94 VAL A CA 1
ATOM 754 C C . VAL A 1 94 ? 18.492 -2.832 -21.714 1.00 97.62 94 VAL A C 1
ATOM 756 O O . VAL A 1 94 ? 17.749 -3.083 -22.664 1.00 97.62 94 VAL A O 1
ATOM 759 N N . ALA A 1 95 ? 19.661 -2.203 -21.854 1.00 97.06 95 ALA A N 1
ATOM 760 C CA . ALA A 1 95 ? 20.162 -1.671 -23.121 1.00 97.06 95 ALA A CA 1
ATOM 761 C C . ALA A 1 95 ? 20.315 -2.756 -24.202 1.00 97.06 95 ALA A C 1
ATOM 763 O O . ALA A 1 95 ? 19.991 -2.532 -25.364 1.00 97.06 95 ALA A O 1
ATOM 764 N N . ASN A 1 96 ? 20.751 -3.961 -23.816 1.00 96.38 96 ASN A N 1
ATOM 765 C CA . ASN A 1 96 ? 21.047 -5.047 -24.758 1.00 96.38 96 ASN A CA 1
ATOM 766 C C . ASN A 1 96 ? 19.911 -6.074 -24.929 1.00 96.38 96 ASN A C 1
ATOM 768 O O . ASN A 1 96 ? 20.025 -6.994 -25.742 1.00 96.38 96 ASN A O 1
ATOM 772 N N . ASN A 1 97 ? 18.810 -5.958 -24.180 1.00 96.69 97 ASN A N 1
ATOM 773 C CA . ASN A 1 97 ? 17.707 -6.922 -24.244 1.00 96.69 97 ASN A CA 1
ATOM 774 C C . ASN A 1 97 ? 16.910 -6.836 -25.561 1.00 96.69 97 ASN A C 1
ATOM 776 O O . ASN A 1 97 ? 16.350 -7.846 -25.991 1.00 96.69 97 ASN A O 1
ATOM 780 N N . ASP A 1 98 ? 16.838 -5.654 -26.195 1.00 97.25 98 ASP A N 1
ATOM 781 C CA . ASP A 1 98 ? 16.072 -5.405 -27.436 1.00 97.25 98 ASP A CA 1
ATOM 782 C C . ASP A 1 98 ? 14.634 -5.973 -27.370 1.00 97.25 98 ASP A C 1
ATOM 784 O O . ASP A 1 98 ? 14.092 -6.526 -28.328 1.00 97.25 98 ASP A O 1
ATOM 788 N N . TRP A 1 99 ? 14.036 -5.919 -26.173 1.00 97.94 99 TRP A N 1
ATOM 789 C CA . TRP A 1 99 ? 12.706 -6.451 -25.847 1.00 97.94 99 TRP A CA 1
ATOM 790 C C . TRP A 1 99 ? 12.487 -7.941 -26.165 1.00 97.94 99 TRP A C 1
ATOM 792 O O . TRP A 1 99 ? 11.346 -8.409 -26.200 1.00 97.94 99 TRP A O 1
ATOM 802 N N . LYS A 1 100 ? 13.566 -8.714 -26.358 1.00 97.81 100 LYS A N 1
ATOM 803 C CA . LYS A 1 100 ? 13.515 -10.156 -26.667 1.00 97.81 100 LYS A CA 1
ATOM 804 C C . LYS A 1 100 ? 12.963 -10.979 -25.507 1.00 97.81 100 LYS A C 1
ATOM 806 O O . LYS A 1 100 ? 12.429 -12.066 -25.724 1.00 97.81 100 LYS A O 1
ATOM 811 N N . ARG A 1 101 ? 13.084 -10.474 -24.276 1.00 97.00 101 ARG A N 1
ATOM 812 C CA . ARG A 1 101 ? 12.514 -11.060 -23.056 1.00 97.00 101 ARG A CA 1
ATOM 813 C C . ARG A 1 101 ? 11.887 -9.966 -22.193 1.00 97.00 101 ARG A C 1
ATOM 815 O O . ARG A 1 101 ? 12.343 -8.825 -22.210 1.00 97.00 101 ARG A O 1
ATOM 822 N N . GLY A 1 102 ? 10.856 -10.316 -21.425 1.00 96.19 102 GLY A N 1
ATOM 823 C CA . GLY A 1 102 ? 10.333 -9.429 -20.385 1.00 96.19 102 GLY A CA 1
ATOM 824 C C . GLY A 1 102 ? 11.358 -9.238 -19.266 1.00 96.19 102 GLY A C 1
ATOM 825 O O . GLY A 1 102 ? 11.979 -10.210 -18.831 1.00 96.19 102 GLY A O 1
ATOM 826 N N . ILE A 1 103 ? 11.532 -7.995 -18.816 1.00 97.50 103 ILE A N 1
ATOM 827 C CA . ILE A 1 103 ? 12.378 -7.645 -17.670 1.00 97.50 103 ILE A CA 1
ATOM 828 C C . ILE A 1 103 ? 11.464 -7.395 -16.477 1.00 97.50 103 ILE A C 1
ATOM 830 O O . ILE A 1 103 ? 10.505 -6.631 -16.581 1.00 97.50 103 ILE A O 1
ATOM 834 N N . TYR A 1 104 ? 11.759 -8.051 -15.356 1.00 97.19 104 TYR A N 1
ATOM 835 C CA . TYR A 1 104 ? 10.967 -7.966 -14.136 1.00 97.19 104 TYR A CA 1
ATOM 836 C C . TYR A 1 104 ? 11.848 -7.580 -12.956 1.00 97.19 104 TYR A C 1
ATOM 838 O O . TYR A 1 104 ? 12.941 -8.116 -12.786 1.00 97.19 104 TYR A O 1
ATOM 846 N N . PHE A 1 105 ? 11.329 -6.696 -12.116 1.00 96.50 105 PHE A N 1
ATOM 847 C CA . PHE A 1 105 ? 11.936 -6.282 -10.863 1.00 96.50 105 PHE A CA 1
ATOM 848 C C . PHE A 1 105 ? 11.192 -6.932 -9.694 1.00 96.50 105 PHE A C 1
ATOM 850 O O . PHE A 1 105 ? 9.966 -7.079 -9.727 1.00 96.50 105 PHE A O 1
ATOM 857 N N . SER A 1 106 ? 11.931 -7.295 -8.646 1.00 92.81 106 SER A N 1
ATOM 858 C CA . SER A 1 106 ? 11.365 -7.736 -7.363 1.00 92.81 106 SER A CA 1
ATOM 859 C C . SER A 1 106 ? 10.796 -6.570 -6.547 1.00 92.81 106 SER A C 1
ATOM 861 O O . SER A 1 106 ? 9.904 -6.769 -5.731 1.00 92.81 106 SER A O 1
ATOM 863 N N . SER A 1 107 ? 11.274 -5.346 -6.798 1.00 91.56 107 SER A N 1
ATOM 864 C CA . SER A 1 107 ? 10.753 -4.103 -6.230 1.00 91.56 107 SER A CA 1
ATOM 865 C C . SER A 1 107 ? 10.820 -2.980 -7.260 1.00 91.56 107 SER A C 1
ATOM 867 O O . SER A 1 107 ? 11.869 -2.737 -7.862 1.00 91.56 107 SER A O 1
ATOM 869 N N . SER A 1 108 ? 9.721 -2.244 -7.423 1.00 90.31 108 SER A N 1
ATOM 870 C CA . SER A 1 108 ? 9.667 -1.055 -8.282 1.00 90.31 108 SER A CA 1
ATOM 871 C C . SER A 1 108 ? 10.467 0.135 -7.734 1.00 90.31 108 SER A C 1
ATOM 873 O O . SER A 1 108 ? 10.604 1.140 -8.425 1.00 90.31 108 SER A O 1
ATOM 875 N N . ARG A 1 109 ? 10.981 0.039 -6.498 1.00 92.00 109 ARG A N 1
ATOM 876 C CA . ARG A 1 109 ? 11.763 1.088 -5.820 1.00 92.00 109 ARG A CA 1
ATOM 877 C C . ARG A 1 109 ? 13.083 0.578 -5.229 1.00 92.00 109 ARG A C 1
ATOM 879 O O . ARG A 1 109 ? 13.676 1.248 -4.396 1.00 92.00 109 ARG A O 1
ATOM 886 N N . GLY A 1 110 ? 13.522 -0.621 -5.618 1.00 92.12 110 GLY A N 1
ATOM 887 C CA . GLY A 1 110 ? 14.711 -1.266 -5.046 1.00 92.12 110 GLY A CA 1
ATOM 888 C C . GLY A 1 110 ? 16.061 -0.682 -5.482 1.00 92.12 110 GLY A C 1
ATOM 889 O O . GLY A 1 110 ? 17.081 -1.134 -4.983 1.00 92.12 110 GLY A O 1
ATOM 890 N N . SER A 1 111 ? 16.076 0.266 -6.421 1.00 94.69 111 SER A N 1
ATOM 891 C CA . SER A 1 111 ? 17.283 0.901 -6.971 1.00 94.69 111 SER A CA 1
ATOM 892 C C . SER A 1 111 ? 16.925 2.266 -7.558 1.00 94.69 111 SER A C 1
ATOM 894 O O . SER A 1 111 ? 15.765 2.474 -7.936 1.00 94.69 111 SER A O 1
ATOM 896 N N . SER A 1 112 ? 17.894 3.167 -7.709 1.00 95.69 112 SER A N 1
ATOM 897 C CA . SER A 1 112 ? 17.673 4.446 -8.395 1.00 95.69 112 SER A CA 1
ATOM 898 C C . SER A 1 112 ? 17.207 4.226 -9.838 1.00 95.69 112 SER A C 1
ATOM 900 O O . SER A 1 112 ? 16.292 4.908 -10.306 1.00 95.69 112 SER A O 1
ATOM 902 N N . PHE A 1 113 ? 17.733 3.200 -10.514 1.00 96.06 113 PHE A N 1
ATOM 903 C CA . PHE A 1 113 ? 17.321 2.836 -11.870 1.00 96.06 113 PHE A CA 1
ATOM 904 C C . PHE A 1 113 ? 15.853 2.392 -11.967 1.00 96.06 113 PHE A C 1
ATOM 906 O O . PHE A 1 113 ? 15.103 2.888 -12.814 1.00 96.06 113 PHE A O 1
ATOM 913 N N . SER A 1 114 ? 15.396 1.499 -11.080 1.00 95.38 114 SER A N 1
ATOM 914 C CA . SER A 1 114 ? 13.985 1.086 -11.070 1.00 95.38 114 SER A CA 1
ATOM 915 C C . SER A 1 114 ? 13.049 2.235 -10.689 1.00 95.38 114 SER A C 1
ATOM 917 O O . SER A 1 114 ? 11.968 2.344 -11.271 1.00 95.38 114 SER A O 1
ATOM 919 N N . ILE A 1 115 ? 13.482 3.150 -9.810 1.00 95.44 115 ILE A N 1
ATOM 920 C CA . ILE A 1 115 ? 12.736 4.376 -9.496 1.00 95.44 115 ILE A CA 1
ATOM 921 C C . ILE A 1 115 ? 12.649 5.301 -10.713 1.00 95.44 115 ILE A C 1
ATOM 923 O O . ILE A 1 115 ? 11.577 5.859 -10.955 1.00 95.44 115 ILE A O 1
ATOM 927 N N . ALA A 1 116 ? 13.724 5.469 -11.487 1.00 96.06 116 ALA A N 1
ATOM 928 C CA . ALA A 1 116 ? 13.718 6.285 -12.703 1.00 96.06 116 ALA A CA 1
ATOM 929 C C . ALA A 1 116 ? 12.720 5.742 -13.743 1.00 96.06 116 ALA A C 1
ATOM 931 O O . ALA A 1 116 ? 11.876 6.486 -14.251 1.00 96.06 116 ALA A O 1
ATOM 932 N N . LEU A 1 117 ? 12.736 4.427 -13.991 1.00 96.50 117 LEU A N 1
ATOM 933 C CA . LEU A 1 117 ? 11.768 3.760 -14.871 1.00 96.50 117 LEU A CA 1
ATOM 934 C C . LEU A 1 117 ? 10.330 3.860 -14.339 1.00 96.50 117 LEU A C 1
ATOM 936 O O . LEU A 1 117 ? 9.402 4.117 -15.109 1.00 96.50 117 LEU A O 1
ATOM 940 N N . LEU A 1 118 ? 10.134 3.681 -13.028 1.00 94.88 118 LEU A N 1
ATOM 941 C CA . LEU A 1 118 ? 8.829 3.807 -12.381 1.00 94.88 118 LEU A CA 1
ATOM 942 C C . LEU A 1 118 ? 8.272 5.224 -12.519 1.00 94.88 118 LEU A C 1
ATOM 944 O O . LEU A 1 118 ? 7.116 5.393 -12.897 1.00 94.88 118 LEU A O 1
ATOM 948 N N . SER A 1 119 ? 9.098 6.232 -12.242 1.00 93.44 119 SER A N 1
ATOM 949 C CA . SER A 1 119 ? 8.722 7.650 -12.302 1.00 93.44 119 SER A CA 1
ATOM 950 C C . SER A 1 119 ? 8.364 8.069 -13.726 1.00 93.44 119 SER A C 1
ATOM 952 O O . SER A 1 119 ? 7.481 8.895 -13.933 1.00 93.44 119 SER A O 1
ATOM 954 N N . ALA A 1 120 ? 8.999 7.439 -14.716 1.00 93.69 120 ALA A N 1
ATOM 955 C CA . ALA A 1 120 ? 8.658 7.600 -16.118 1.00 93.69 120 ALA A CA 1
ATOM 956 C C . ALA A 1 120 ? 7.398 6.821 -16.553 1.00 93.69 120 ALA A C 1
ATOM 958 O O . ALA A 1 120 ? 6.953 6.994 -17.687 1.00 93.69 120 ALA A O 1
ATOM 959 N N . GLY A 1 121 ? 6.802 5.984 -15.697 1.00 94.94 121 GLY A N 1
ATOM 960 C CA . GLY A 1 121 ? 5.615 5.180 -16.014 1.00 94.94 121 GLY A CA 1
ATOM 961 C C . GLY A 1 121 ? 5.910 3.891 -16.789 1.00 94.94 121 GLY A C 1
ATOM 962 O O . GLY A 1 121 ? 5.005 3.333 -17.404 1.00 94.94 121 GLY A O 1
ATOM 963 N N . HIS A 1 122 ? 7.160 3.419 -16.777 1.00 96.25 122 HIS A N 1
ATOM 964 C CA . HIS A 1 122 ? 7.617 2.238 -17.523 1.00 96.25 122 HIS A CA 1
ATOM 965 C C . HIS A 1 122 ? 7.711 0.962 -16.680 1.00 96.25 122 HIS A C 1
ATOM 967 O O . HIS A 1 122 ? 8.267 -0.040 -17.128 1.00 96.25 122 HIS A O 1
ATOM 973 N N . ILE A 1 123 ? 7.145 0.980 -15.472 1.00 96.50 123 ILE A N 1
ATOM 974 C CA . ILE A 1 123 ? 7.042 -0.177 -14.583 1.00 96.50 123 ILE A CA 1
ATOM 975 C C . ILE A 1 123 ? 5.567 -0.471 -14.317 1.00 96.50 123 ILE A C 1
ATOM 977 O O . ILE A 1 123 ? 4.830 0.388 -13.834 1.00 96.50 123 ILE A O 1
ATOM 981 N N . LYS A 1 124 ? 5.147 -1.703 -14.613 1.00 95.56 124 LYS A N 1
ATOM 982 C CA . LYS A 1 124 ? 3.791 -2.208 -14.393 1.00 95.56 124 LYS A CA 1
ATOM 983 C C . LYS A 1 124 ? 3.815 -3.348 -13.384 1.00 95.56 124 LYS A C 1
ATOM 985 O O . LYS A 1 124 ? 4.442 -4.378 -13.615 1.00 95.56 124 LYS A O 1
ATOM 990 N N . GLN A 1 125 ? 3.076 -3.226 -12.293 1.00 95.62 125 GLN A N 1
ATOM 991 C CA . GLN A 1 125 ? 2.836 -4.343 -11.395 1.00 95.62 125 GLN A CA 1
ATOM 992 C C . GLN A 1 125 ? 1.966 -5.400 -12.093 1.00 95.62 125 GLN A C 1
ATOM 994 O O . GLN A 1 125 ? 0.887 -5.106 -12.619 1.00 95.62 125 GLN A O 1
ATOM 999 N N . VAL A 1 126 ? 2.453 -6.642 -12.097 1.00 95.94 126 VAL A N 1
ATOM 1000 C CA . VAL A 1 126 ? 1.798 -7.814 -12.704 1.00 95.94 126 VAL A CA 1
ATOM 1001 C C . VAL A 1 126 ? 1.500 -8.896 -11.656 1.00 95.94 126 VAL A C 1
ATOM 1003 O O . VAL A 1 126 ? 1.357 -10.070 -11.980 1.00 95.94 126 VAL A O 1
ATOM 1006 N N . GLY A 1 127 ? 1.418 -8.521 -10.381 1.00 94.19 127 GLY A N 1
ATOM 1007 C CA . GLY A 1 127 ? 1.305 -9.435 -9.244 1.00 94.19 127 GLY A CA 1
ATOM 1008 C C . GLY A 1 127 ? 2.447 -9.189 -8.267 1.00 94.19 127 GLY A C 1
ATOM 1009 O O . GLY A 1 127 ? 2.641 -8.058 -7.829 1.00 94.19 127 GLY A O 1
ATOM 1010 N N . MET A 1 128 ? 3.212 -10.237 -7.953 1.00 92.56 128 MET A N 1
ATOM 1011 C CA . MET A 1 128 ? 4.389 -10.140 -7.074 1.00 92.56 128 MET A CA 1
ATOM 1012 C C . MET A 1 128 ? 5.607 -9.499 -7.739 1.00 92.56 128 MET A C 1
ATOM 1014 O O . MET A 1 128 ? 6.529 -9.081 -7.049 1.00 92.56 128 MET A O 1
ATOM 1018 N N . ALA A 1 129 ? 5.622 -9.456 -9.069 1.00 94.88 129 ALA A N 1
ATOM 1019 C CA . ALA A 1 129 ? 6.702 -8.883 -9.852 1.00 94.88 129 ALA A CA 1
ATOM 1020 C C . ALA A 1 129 ? 6.251 -7.592 -10.540 1.00 94.88 129 ALA A C 1
ATOM 1022 O O . ALA A 1 129 ? 5.059 -7.381 -10.800 1.00 94.88 129 ALA A O 1
ATOM 1023 N N . TYR A 1 130 ? 7.231 -6.764 -10.884 1.00 96.50 130 TYR A N 1
ATOM 1024 C CA . TYR A 1 130 ? 7.038 -5.500 -11.580 1.00 96.50 130 TYR A CA 1
ATOM 1025 C C . TYR A 1 130 ? 7.687 -5.583 -12.962 1.00 96.50 130 TYR A C 1
ATOM 1027 O O . TYR A 1 130 ? 8.903 -5.673 -13.071 1.00 96.50 130 TYR A O 1
ATOM 1035 N N . GLU A 1 131 ? 6.879 -5.612 -14.014 1.00 97.38 131 GLU A N 1
ATOM 1036 C CA . GLU A 1 131 ? 7.311 -5.760 -15.404 1.00 97.38 131 GLU A CA 1
ATOM 1037 C C . GLU A 1 131 ? 7.683 -4.406 -16.014 1.00 97.38 131 GLU A C 1
ATOM 1039 O O . GLU A 1 131 ? 6.918 -3.444 -15.926 1.00 97.38 131 GLU A O 1
ATOM 1044 N N . MET A 1 132 ? 8.827 -4.342 -16.691 1.00 97.12 132 MET A N 1
ATOM 1045 C CA . MET A 1 132 ? 9.166 -3.214 -17.550 1.00 97.12 132 MET A CA 1
ATOM 1046 C C . MET A 1 132 ? 8.272 -3.212 -18.792 1.00 97.12 132 MET A C 1
ATOM 1048 O O . MET A 1 132 ? 8.202 -4.205 -19.518 1.00 97.12 132 MET A O 1
ATOM 1052 N N . SER A 1 133 ? 7.614 -2.088 -19.065 1.00 96.31 133 SER A N 1
ATOM 1053 C CA . SER A 1 133 ? 6.691 -1.948 -20.191 1.00 96.31 133 SER A CA 1
ATOM 1054 C C . SER A 1 133 ? 6.850 -0.596 -20.885 1.00 96.31 133 SER A C 1
ATOM 1056 O O . SER A 1 133 ? 7.023 0.426 -20.214 1.00 96.31 133 SER A O 1
ATOM 1058 N N . PRO A 1 134 ? 6.749 -0.537 -22.225 1.00 95.88 134 PRO A N 1
ATOM 1059 C CA . PRO A 1 134 ? 6.737 0.736 -22.929 1.00 95.88 134 PRO A CA 1
ATOM 1060 C C . PRO A 1 134 ? 5.381 1.451 -22.829 1.00 95.88 134 PRO A C 1
ATOM 1062 O O . PRO A 1 134 ? 5.293 2.634 -23.150 1.00 95.88 134 PRO A O 1
ATOM 1065 N N . MET A 1 135 ? 4.336 0.760 -22.358 1.00 93.94 135 MET A N 1
ATOM 1066 C CA . MET A 1 135 ? 2.976 1.290 -22.273 1.00 93.94 135 MET A CA 1
ATOM 1067 C C . MET A 1 135 ? 2.757 2.109 -21.006 1.00 93.94 135 MET A C 1
ATOM 1069 O O . MET A 1 135 ? 3.063 1.652 -19.906 1.00 93.94 135 MET A O 1
ATOM 1073 N N . LYS A 1 136 ? 2.104 3.265 -21.155 1.00 88.25 136 LYS A N 1
ATOM 1074 C CA . LYS A 1 136 ? 1.683 4.140 -20.045 1.00 88.25 136 LYS A CA 1
ATOM 1075 C C . LYS A 1 136 ? 0.163 4.169 -19.845 1.00 88.25 136 LYS A C 1
ATOM 1077 O O . LYS A 1 136 ? -0.355 5.091 -19.232 1.00 88.25 136 LYS A O 1
ATOM 1082 N N . ASP A 1 137 ? -0.548 3.158 -20.343 1.00 81.81 137 ASP A N 1
ATOM 1083 C CA . ASP A 1 137 ? -2.016 3.106 -20.288 1.00 81.81 137 ASP A CA 1
ATOM 1084 C C . ASP A 1 137 ? -2.552 3.084 -18.852 1.00 81.81 137 ASP A C 1
ATOM 1086 O O . ASP A 1 137 ? -1.894 2.555 -17.952 1.00 81.81 137 ASP A O 1
ATOM 1090 N N . GLU A 1 138 ? -3.774 3.587 -18.657 1.00 78.50 138 GLU A N 1
ATOM 1091 C CA . GLU A 1 138 ? -4.447 3.607 -17.357 1.00 78.50 138 GLU A CA 1
ATOM 1092 C C . GLU A 1 138 ? -5.034 2.229 -16.957 1.00 78.50 138 GLU A C 1
ATOM 1094 O O . GLU A 1 138 ? -5.770 1.593 -17.733 1.00 78.50 138 GLU A O 1
ATOM 1099 N N . PRO A 1 139 ? -4.796 1.750 -15.720 1.00 81.81 139 PRO A N 1
ATOM 1100 C CA . PRO A 1 139 ? -4.018 2.391 -14.654 1.00 81.81 139 PRO A CA 1
ATOM 1101 C C . PRO A 1 139 ? -2.500 2.413 -14.922 1.00 81.81 139 PRO A C 1
ATOM 1103 O O . PRO A 1 139 ? -1.903 1.378 -15.240 1.00 81.81 139 PRO A O 1
ATOM 1106 N N . VAL A 1 140 ? -1.856 3.574 -14.727 1.00 82.12 140 VAL A N 1
ATOM 1107 C CA . VAL A 1 140 ? -0.421 3.771 -15.044 1.00 82.12 140 VAL A CA 1
ATOM 1108 C C . VAL A 1 140 ? 0.487 2.748 -14.358 1.00 82.12 140 VAL A C 1
ATOM 1110 O O . VAL A 1 140 ? 1.449 2.304 -14.973 1.00 82.12 140 VAL A O 1
ATOM 1113 N N . PHE A 1 141 ? 0.181 2.310 -13.137 1.00 90.94 141 PHE A N 1
ATOM 1114 C CA . PHE A 1 141 ? 1.063 1.406 -12.393 1.00 90.94 141 PHE A CA 1
ATOM 1115 C C . PHE A 1 141 ? 0.729 -0.087 -12.534 1.00 90.94 141 PHE A C 1
ATOM 1117 O O . PHE A 1 141 ? 1.582 -0.918 -12.246 1.00 90.94 141 PHE A O 1
ATOM 1124 N N . PHE A 1 142 ? -0.460 -0.476 -13.007 1.00 93.62 142 PHE A N 1
ATOM 1125 C CA . PHE A 1 142 ? -0.881 -1.886 -13.005 1.00 93.62 142 PHE A CA 1
ATOM 1126 C C . PHE A 1 142 ? -1.137 -2.415 -14.413 1.00 93.62 142 PHE A C 1
ATOM 1128 O O . PHE A 1 142 ? -1.830 -1.790 -15.213 1.00 93.62 142 PHE A O 1
ATOM 1135 N N . ASN A 1 143 ? -0.687 -3.638 -14.695 1.00 95.25 143 ASN A N 1
ATOM 1136 C CA . ASN A 1 143 ? -1.237 -4.419 -15.801 1.00 95.25 143 ASN A CA 1
ATOM 1137 C C . ASN A 1 143 ? -2.256 -5.417 -15.239 1.00 95.25 143 ASN A C 1
ATOM 1139 O O . ASN A 1 143 ? -1.937 -6.564 -14.923 1.00 95.25 143 ASN A O 1
ATOM 1143 N N . VAL A 1 144 ? -3.505 -4.957 -15.125 1.00 96.00 144 VAL A N 1
ATOM 1144 C CA . VAL A 1 144 ? -4.619 -5.694 -14.496 1.00 96.00 144 VAL A CA 1
ATOM 1145 C C . VAL A 1 144 ? -4.836 -7.068 -15.134 1.00 96.00 144 VAL A C 1
ATOM 1147 O O . VAL A 1 144 ? -5.111 -8.042 -14.438 1.00 96.00 144 VAL A O 1
ATOM 1150 N N . LYS A 1 145 ? -4.678 -7.178 -16.459 1.00 94.69 145 LYS A N 1
ATOM 1151 C CA . LYS A 1 145 ? -4.890 -8.435 -17.188 1.00 94.69 145 LYS A CA 1
ATOM 1152 C C . LYS A 1 145 ? -3.829 -9.476 -16.833 1.00 94.69 145 LYS A C 1
ATOM 1154 O O . LYS A 1 145 ? -4.180 -10.613 -16.506 1.00 94.69 145 LYS A O 1
ATOM 1159 N N . LYS A 1 146 ? -2.546 -9.097 -16.883 1.00 96.00 146 LYS A N 1
ATOM 1160 C CA . LYS A 1 146 ? -1.444 -9.984 -16.486 1.00 96.00 146 LYS A CA 1
ATOM 1161 C C . LYS A 1 146 ? -1.511 -10.304 -15.000 1.00 96.00 146 LYS A C 1
ATOM 1163 O O . LYS A 1 146 ? -1.434 -11.476 -14.652 1.00 96.00 146 LYS A O 1
ATOM 1168 N N . MET A 1 147 ? -1.757 -9.306 -14.152 1.00 97.06 147 MET A N 1
ATOM 1169 C CA . MET A 1 147 ? -1.913 -9.491 -12.709 1.00 97.06 147 MET A CA 1
ATOM 1170 C C . MET A 1 147 ? -3.017 -10.500 -12.380 1.00 97.06 147 MET A C 1
ATOM 1172 O O . MET A 1 147 ? -2.756 -11.478 -11.682 1.00 97.06 147 MET A O 1
ATOM 1176 N N . TYR A 1 148 ? -4.208 -10.352 -12.971 1.00 98.00 148 TYR A N 1
ATOM 1177 C CA . TYR A 1 148 ? -5.292 -11.323 -12.813 1.00 98.00 148 TYR A CA 1
ATOM 1178 C C . TYR A 1 148 ? -4.873 -12.725 -13.268 1.00 98.00 148 TYR A C 1
ATOM 1180 O O . TYR A 1 148 ? -5.032 -13.682 -12.513 1.00 98.00 148 TYR A O 1
ATOM 1188 N N . LYS A 1 149 ? -4.279 -12.869 -14.463 1.00 97.44 149 LYS A N 1
ATOM 1189 C CA . LYS A 1 149 ? -3.787 -14.169 -14.961 1.00 97.44 149 LYS A CA 1
ATOM 1190 C C . LYS A 1 149 ? -2.759 -14.791 -14.012 1.00 97.44 149 LYS A C 1
ATOM 1192 O O . LYS A 1 149 ? -2.812 -15.996 -13.763 1.00 97.44 149 LYS A O 1
ATOM 1197 N N . HIS A 1 150 ? -1.816 -14.005 -13.510 1.00 97.12 150 HIS A N 1
ATOM 1198 C CA . HIS A 1 150 ? -0.761 -14.510 -12.648 1.00 97.12 150 HIS A CA 1
ATOM 1199 C C . HIS A 1 150 ? -1.314 -14.990 -11.314 1.00 97.12 150 HIS A C 1
ATOM 1201 O O . HIS A 1 150 ? -1.105 -16.148 -10.958 1.00 97.12 150 HIS A O 1
ATOM 1207 N N . MET A 1 151 ? -2.115 -14.164 -10.649 1.00 96.50 151 MET A N 1
ATOM 1208 C CA . MET A 1 151 ? -2.659 -14.476 -9.330 1.00 96.50 151 MET A CA 1
ATOM 1209 C C . MET A 1 151 ? -3.678 -15.621 -9.336 1.00 96.50 151 MET A C 1
ATOM 1211 O O . MET A 1 151 ? -3.718 -16.398 -8.383 1.00 96.50 151 MET A O 1
ATOM 1215 N N . THR A 1 152 ? -4.471 -15.751 -10.406 1.00 96.50 152 THR A N 1
ATOM 1216 C CA . THR A 1 152 ? -5.542 -16.764 -10.488 1.00 96.50 152 THR A CA 1
ATOM 1217 C C . THR A 1 152 ? -5.126 -18.065 -11.171 1.00 96.50 152 THR A C 1
ATOM 1219 O O . THR A 1 152 ? -5.718 -19.105 -10.895 1.00 96.50 152 THR A O 1
ATOM 1222 N N . LYS A 1 153 ? -4.136 -18.036 -12.077 1.00 96.06 153 LYS A N 1
ATOM 1223 C CA . LYS A 1 153 ? -3.792 -19.198 -12.923 1.00 96.06 153 LYS A CA 1
ATOM 1224 C C . LYS A 1 153 ? -2.323 -19.601 -12.913 1.00 96.06 153 LYS A C 1
ATOM 1226 O O . LYS A 1 153 ? -2.020 -20.701 -13.356 1.00 96.06 153 LYS A O 1
ATOM 1231 N N . THR A 1 154 ? -1.410 -18.717 -12.509 1.00 95.50 154 THR A N 1
ATOM 1232 C CA . THR A 1 154 ? 0.040 -18.990 -12.594 1.00 95.50 154 THR A CA 1
ATOM 1233 C C . THR A 1 154 ? 0.644 -19.282 -11.227 1.00 95.50 154 THR A C 1
ATOM 1235 O O . THR A 1 154 ? 1.448 -20.197 -11.093 1.00 95.50 154 THR A O 1
ATOM 1238 N N . TYR A 1 155 ? 0.285 -18.495 -10.214 1.00 95.25 155 TYR A N 1
ATOM 1239 C CA . TYR A 1 155 ? 0.834 -18.631 -8.873 1.00 95.25 155 TYR A CA 1
ATOM 1240 C C . TYR A 1 155 ? 0.241 -19.834 -8.142 1.00 95.25 155 TYR A C 1
ATOM 1242 O O . TYR A 1 155 ? -0.920 -20.195 -8.327 1.00 95.25 155 TYR A O 1
ATOM 1250 N N . SER A 1 156 ? 1.062 -20.430 -7.281 1.00 92.69 156 SER A N 1
ATOM 1251 C CA . SER A 1 156 ? 0.664 -21.469 -6.336 1.00 92.69 156 SER A CA 1
ATOM 1252 C C . SER A 1 156 ? 0.791 -20.913 -4.923 1.00 92.69 156 SER A C 1
ATOM 1254 O O . SER A 1 156 ? 1.836 -20.381 -4.562 1.00 92.69 156 SER A O 1
ATOM 1256 N N . TRP A 1 157 ? -0.268 -21.039 -4.125 1.00 90.31 157 TRP A N 1
ATOM 1257 C CA . TRP A 1 157 ? -0.378 -20.407 -2.801 1.00 90.31 157 TRP A CA 1
ATOM 1258 C C . TRP A 1 157 ? -0.013 -21.348 -1.640 1.00 90.31 157 TRP A C 1
ATOM 1260 O O . TRP A 1 157 ? -0.313 -21.061 -0.485 1.00 90.31 157 TRP A O 1
ATOM 1270 N N . GLY A 1 158 ? 0.620 -22.486 -1.936 1.00 88.81 158 GLY A N 1
ATOM 1271 C CA . GLY A 1 158 ? 0.943 -23.505 -0.935 1.00 88.81 158 GLY A CA 1
ATOM 1272 C C . GLY A 1 158 ? -0.294 -24.032 -0.196 1.00 88.81 158 GLY A C 1
ATOM 1273 O O . GLY A 1 158 ? -1.414 -23.957 -0.699 1.00 88.81 158 GLY A O 1
ATOM 1274 N N . ASP A 1 159 ? -0.086 -24.564 1.010 1.00 90.50 159 ASP A N 1
ATOM 1275 C CA . ASP A 1 159 ? -1.144 -25.129 1.865 1.00 90.50 159 ASP A CA 1
ATOM 1276 C C . ASP A 1 159 ? -1.478 -24.212 3.060 1.00 90.50 159 ASP A C 1
ATOM 1278 O O . ASP A 1 159 ? -1.748 -24.665 4.169 1.00 90.50 159 ASP A O 1
ATOM 1282 N N . MET A 1 160 ? -1.446 -22.888 2.846 1.00 89.50 160 MET A N 1
ATOM 1283 C CA . MET A 1 160 ? -1.639 -21.875 3.900 1.00 89.50 160 MET A CA 1
ATOM 1284 C C . MET A 1 160 ? -3.017 -21.928 4.584 1.00 89.50 160 MET A C 1
ATOM 1286 O O . MET A 1 160 ? -3.177 -21.432 5.695 1.00 89.50 160 MET A O 1
ATOM 1290 N N . LYS A 1 161 ? -4.016 -22.538 3.939 1.00 91.31 161 LYS A N 1
ATOM 1291 C CA . LYS A 1 161 ? -5.362 -22.736 4.501 1.00 91.31 161 LYS A CA 1
ATOM 1292 C C . LYS A 1 161 ? -5.462 -23.913 5.476 1.00 91.31 161 LYS A C 1
ATOM 1294 O O . LYS A 1 161 ? -6.514 -24.105 6.081 1.00 91.31 161 LYS A O 1
ATOM 1299 N N . ASN A 1 162 ? -4.430 -24.751 5.572 1.00 92.38 162 ASN A N 1
ATOM 1300 C CA . ASN A 1 162 ? -4.442 -25.931 6.423 1.00 92.38 162 ASN A CA 1
ATOM 1301 C C . ASN A 1 162 ? -3.980 -25.564 7.843 1.00 92.38 162 ASN A C 1
ATOM 1303 O O . ASN A 1 162 ? -2.797 -25.286 8.039 1.00 92.38 162 ASN A O 1
ATOM 1307 N N . PRO A 1 163 ? -4.856 -25.627 8.865 1.00 89.56 163 PRO A N 1
ATOM 1308 C CA . PRO A 1 163 ? -4.502 -25.241 10.233 1.00 89.56 163 PRO A CA 1
ATOM 1309 C C . PRO A 1 163 ? -3.468 -26.165 10.890 1.00 89.56 163 PRO A C 1
ATOM 1311 O O . PRO A 1 163 ? -2.956 -25.846 11.958 1.00 89.56 163 PRO A O 1
ATOM 1314 N N . LYS A 1 164 ? -3.161 -27.317 10.275 1.00 91.31 164 LYS A N 1
ATOM 1315 C CA . LYS A 1 164 ? -2.113 -28.237 10.738 1.00 91.31 164 LYS A CA 1
ATOM 1316 C C . LYS A 1 164 ? -0.728 -27.885 10.194 1.00 91.31 164 LYS A C 1
ATOM 1318 O O . LYS A 1 164 ? 0.253 -28.478 10.635 1.00 91.31 164 LYS A O 1
ATOM 1323 N N . VAL A 1 165 ? -0.637 -26.967 9.232 1.00 86.62 165 VAL A N 1
ATOM 1324 C CA . VAL A 1 165 ? 0.638 -26.516 8.671 1.00 86.62 165 VAL A CA 1
ATOM 1325 C C . VAL A 1 165 ? 1.172 -25.380 9.530 1.00 86.62 165 VAL A C 1
ATOM 1327 O O . VAL A 1 165 ? 0.583 -24.304 9.609 1.00 86.62 165 VAL A O 1
ATOM 1330 N N . LEU A 1 166 ? 2.319 -25.612 10.167 1.00 78.56 166 LEU A N 1
ATOM 1331 C CA . LEU A 1 166 ? 3.053 -24.552 10.841 1.00 78.56 166 LEU A CA 1
ATOM 1332 C C . LEU A 1 166 ? 3.788 -23.719 9.788 1.00 78.56 166 LEU A C 1
ATOM 1334 O O . LEU A 1 166 ? 4.776 -24.164 9.213 1.00 78.56 166 LEU A O 1
ATOM 1338 N N . THR A 1 167 ? 3.311 -22.505 9.542 1.00 76.12 167 THR A N 1
ATOM 1339 C CA . THR A 1 167 ? 4.066 -21.504 8.782 1.00 76.12 167 THR A CA 1
ATOM 1340 C C . THR A 1 167 ? 5.123 -20.882 9.690 1.00 76.12 167 THR A C 1
ATOM 1342 O O . THR A 1 167 ? 4.798 -20.448 10.799 1.00 76.12 167 THR A O 1
ATOM 1345 N N . ASP A 1 168 ? 6.382 -20.860 9.253 1.00 82.75 168 ASP A N 1
ATOM 1346 C CA . ASP A 1 168 ? 7.456 -20.182 9.977 1.00 82.75 168 ASP A CA 1
ATOM 1347 C C . ASP A 1 168 ? 7.344 -18.652 9.833 1.00 82.75 168 ASP A C 1
ATOM 1349 O O . ASP A 1 168 ? 6.565 -18.131 9.029 1.00 82.75 168 ASP A O 1
ATOM 1353 N N . TYR A 1 169 ? 8.120 -17.918 10.631 1.00 80.12 169 TYR A N 1
ATOM 1354 C CA . TYR A 1 169 ? 8.088 -16.454 10.640 1.00 80.12 169 TYR A CA 1
ATOM 1355 C C . TYR A 1 169 ? 8.415 -15.841 9.267 1.00 80.12 169 TYR A C 1
ATOM 1357 O O . TYR A 1 169 ? 7.707 -14.931 8.838 1.00 80.12 169 TYR A O 1
ATOM 1365 N N . TYR A 1 170 ? 9.411 -16.355 8.535 1.00 81.44 170 TYR A N 1
ATOM 1366 C CA . TYR A 1 170 ? 9.792 -15.808 7.229 1.00 81.44 170 TYR A CA 1
ATOM 1367 C C . TYR A 1 170 ? 8.699 -16.037 6.186 1.00 81.44 170 TYR A C 1
ATOM 1369 O O . TYR A 1 170 ? 8.368 -15.116 5.439 1.00 81.44 170 TYR A O 1
ATOM 1377 N N . ALA A 1 171 ? 8.062 -17.211 6.189 1.00 80.81 171 ALA A N 1
ATOM 1378 C CA . ALA A 1 171 ? 6.909 -17.464 5.328 1.00 80.81 171 ALA A CA 1
ATOM 1379 C C . ALA A 1 171 ? 5.736 -16.512 5.632 1.00 80.81 171 ALA A C 1
ATOM 1381 O O . ALA A 1 171 ? 5.123 -15.977 4.706 1.00 80.81 171 ALA A O 1
ATOM 1382 N N . ARG A 1 172 ? 5.449 -16.252 6.917 1.00 79.06 172 ARG A N 1
ATOM 1383 C CA . ARG A 1 172 ? 4.350 -15.365 7.349 1.00 79.06 172 ARG A CA 1
ATOM 1384 C C . ARG A 1 172 ? 4.553 -13.907 6.947 1.00 79.06 172 ARG A C 1
ATOM 1386 O O . ARG A 1 172 ? 3.589 -13.257 6.561 1.00 79.06 172 ARG A O 1
ATOM 1393 N N . ARG A 1 173 ? 5.783 -13.381 6.974 1.00 82.12 173 ARG A N 1
ATOM 1394 C CA . ARG A 1 173 ? 6.035 -11.976 6.587 1.00 82.12 173 ARG A CA 1
ATOM 1395 C C . ARG A 1 173 ? 5.616 -11.667 5.150 1.00 82.12 173 ARG A C 1
ATOM 1397 O O . ARG A 1 173 ? 5.202 -10.551 4.854 1.00 82.12 173 ARG A O 1
ATOM 1404 N N . HIS A 1 174 ? 5.676 -12.651 4.256 1.00 84.56 174 HIS A N 1
ATOM 1405 C CA . HIS A 1 174 ? 5.298 -12.456 2.858 1.00 84.56 174 HIS A CA 1
ATOM 1406 C C . HIS A 1 174 ? 3.784 -12.521 2.611 1.00 84.56 174 HIS A C 1
ATOM 1408 O O . HIS A 1 174 ? 3.311 -11.991 1.602 1.00 84.56 174 HIS A O 1
ATOM 1414 N N . THR A 1 175 ? 2.997 -13.111 3.520 1.00 87.50 175 THR A N 1
ATOM 1415 C CA . THR A 1 175 ? 1.552 -13.299 3.297 1.00 87.50 175 THR A CA 1
ATOM 1416 C C . THR A 1 175 ? 0.778 -11.987 3.294 1.00 87.50 175 THR A C 1
ATOM 1418 O O . THR A 1 175 ? -0.236 -11.884 2.603 1.00 87.50 175 THR A O 1
ATOM 1421 N N . GLN A 1 176 ? 1.269 -10.959 3.994 1.00 86.62 176 GLN A N 1
ATOM 1422 C CA . GLN A 1 176 ? 0.692 -9.616 3.908 1.00 86.62 176 GLN A CA 1
ATOM 1423 C C . GLN A 1 176 ? 0.791 -9.056 2.486 1.00 86.62 176 GLN A C 1
ATOM 1425 O O . GLN A 1 176 ? -0.229 -8.674 1.918 1.00 86.62 176 GLN A O 1
ATOM 1430 N N . GLN A 1 177 ? 1.973 -9.096 1.858 1.00 88.69 177 GLN A N 1
ATOM 1431 C CA . GLN A 1 177 ? 2.144 -8.607 0.482 1.00 88.69 177 GLN A CA 1
ATOM 1432 C C . GLN A 1 177 ? 1.267 -9.379 -0.514 1.00 88.69 177 GLN A C 1
ATOM 1434 O O . GLN A 1 177 ? 0.698 -8.798 -1.441 1.00 88.69 177 GLN A O 1
ATOM 1439 N N . TYR A 1 178 ? 1.124 -10.692 -0.315 1.00 91.56 178 TYR A N 1
ATOM 1440 C CA . TYR A 1 178 ? 0.242 -11.532 -1.127 1.00 91.56 178 TYR A CA 1
ATOM 1441 C C . TYR A 1 178 ? -1.204 -11.048 -1.059 1.00 91.56 178 TYR A C 1
ATOM 1443 O O . TYR A 1 178 ? -1.857 -10.882 -2.092 1.00 91.56 178 TYR A O 1
ATOM 1451 N N . ARG A 1 179 ? -1.690 -10.787 0.156 1.00 93.31 179 ARG A N 1
ATOM 1452 C CA . ARG A 1 179 ? -3.049 -10.311 0.404 1.00 93.31 179 ARG A CA 1
ATOM 1453 C C . ARG A 1 179 ? -3.268 -8.885 -0.114 1.00 93.31 179 ARG A C 1
ATOM 1455 O O . ARG A 1 179 ? -4.294 -8.642 -0.745 1.00 93.31 179 ARG A O 1
ATOM 1462 N N . VAL A 1 180 ? -2.296 -7.985 0.051 1.00 93.50 180 VAL A N 1
ATOM 1463 C CA . VAL A 1 180 ? -2.323 -6.626 -0.525 1.00 93.50 180 VAL A CA 1
ATOM 1464 C C . VAL A 1 180 ? -2.464 -6.683 -2.045 1.00 93.50 180 VAL A C 1
ATOM 1466 O O . VAL A 1 180 ? -3.307 -5.997 -2.612 1.00 93.50 180 VAL A O 1
ATOM 1469 N N . ASN A 1 181 ? -1.730 -7.564 -2.729 1.00 95.38 181 ASN A N 1
ATOM 1470 C CA . ASN A 1 181 ? -1.863 -7.690 -4.181 1.00 95.38 181 ASN A CA 1
ATOM 1471 C C . ASN A 1 181 ? -3.274 -8.130 -4.604 1.00 95.38 181 ASN A C 1
ATOM 1473 O O . ASN A 1 181 ? -3.760 -7.692 -5.646 1.00 95.38 181 ASN A O 1
ATOM 1477 N N . PHE A 1 182 ? -3.955 -8.956 -3.800 1.00 97.62 182 PHE A N 1
ATOM 1478 C CA . PHE A 1 182 ? -5.346 -9.327 -4.075 1.00 97.62 182 PHE A CA 1
ATOM 1479 C C . PHE A 1 182 ? -6.275 -8.124 -3.910 1.00 97.62 182 PHE A C 1
ATOM 1481 O O . PHE A 1 182 ? -7.127 -7.913 -4.772 1.00 97.62 182 PHE A O 1
ATOM 1488 N N . LEU A 1 183 ? -6.076 -7.323 -2.857 1.00 97.56 183 LEU A N 1
ATOM 1489 C CA . LEU A 1 183 ? -6.827 -6.087 -2.631 1.00 97.56 183 LEU A CA 1
ATOM 1490 C C . LEU A 1 183 ? -6.663 -5.112 -3.801 1.00 97.56 183 LEU A C 1
ATOM 1492 O O . LEU A 1 183 ? -7.656 -4.673 -4.377 1.00 97.56 183 LEU A O 1
ATOM 1496 N N . LEU A 1 184 ? -5.420 -4.809 -4.180 1.00 96.31 184 LEU A N 1
ATOM 1497 C CA . LEU A 1 184 ? -5.125 -3.851 -5.246 1.00 96.31 184 LEU A CA 1
ATOM 1498 C C . LEU A 1 184 ? -5.698 -4.327 -6.584 1.00 96.31 184 LEU A C 1
ATOM 1500 O O . LEU A 1 184 ? -6.327 -3.550 -7.300 1.00 96.31 184 LEU A O 1
ATOM 1504 N N . LEU A 1 185 ? -5.564 -5.619 -6.907 1.00 97.88 185 LEU A N 1
ATOM 1505 C CA . LEU A 1 185 ? -6.183 -6.188 -8.104 1.00 97.88 185 LEU A CA 1
ATOM 1506 C C . LEU A 1 185 ? -7.712 -6.051 -8.071 1.00 97.88 185 LEU A C 1
ATOM 1508 O O . LEU A 1 185 ? -8.311 -5.661 -9.077 1.00 97.88 185 LEU A O 1
ATOM 1512 N N . ALA A 1 186 ? -8.340 -6.360 -6.935 1.00 98.44 186 ALA A N 1
ATOM 1513 C CA . ALA A 1 186 ? -9.781 -6.235 -6.759 1.00 98.44 186 ALA A CA 1
ATOM 1514 C C . ALA A 1 186 ? -10.249 -4.788 -6.959 1.00 98.44 186 ALA A C 1
ATOM 1516 O O . ALA A 1 186 ? -11.240 -4.557 -7.652 1.00 98.44 186 ALA A O 1
ATOM 1517 N N . GLU A 1 187 ? -9.513 -3.813 -6.423 1.00 97.81 187 GLU A N 1
ATOM 1518 C CA . GLU A 1 187 ? -9.809 -2.395 -6.605 1.00 97.81 187 GLU A CA 1
ATOM 1519 C C . GLU A 1 187 ? -9.688 -1.973 -8.076 1.00 97.81 187 GLU A C 1
ATOM 1521 O O . GLU A 1 187 ? -10.580 -1.313 -8.612 1.00 97.81 187 GLU A O 1
ATOM 1526 N N . GLN A 1 188 ? -8.629 -2.392 -8.776 1.00 97.38 188 GLN A N 1
ATOM 1527 C CA . GLN A 1 188 ? -8.483 -2.069 -10.198 1.00 97.38 188 GLN A CA 1
ATOM 1528 C C . GLN A 1 188 ? -9.604 -2.688 -11.050 1.00 97.38 188 GLN A C 1
ATOM 1530 O O . GLN A 1 188 ? -10.075 -2.064 -12.007 1.00 97.38 188 GLN A O 1
ATOM 1535 N N . LEU A 1 189 ? -10.066 -3.893 -10.703 1.00 98.25 189 LEU A N 1
ATOM 1536 C CA . LEU A 1 189 ? -11.221 -4.534 -11.342 1.00 98.25 189 LEU A CA 1
ATOM 1537 C C . LEU A 1 189 ? -12.528 -3.798 -11.018 1.00 98.25 189 LEU A C 1
ATOM 1539 O O . LEU A 1 189 ? -13.328 -3.560 -11.926 1.00 98.25 189 LEU A O 1
ATOM 1543 N N . TYR A 1 190 ? -12.711 -3.366 -9.767 1.00 97.94 190 TYR A N 1
ATOM 1544 C CA . TYR A 1 190 ? -13.836 -2.533 -9.342 1.00 97.94 190 TYR A CA 1
ATOM 1545 C C . TYR A 1 190 ? -13.884 -1.210 -10.121 1.00 97.94 190 TYR A C 1
ATOM 1547 O O . TYR A 1 190 ? -14.924 -0.863 -10.683 1.00 97.94 190 TYR A O 1
ATOM 1555 N N . ASN A 1 191 ? -12.749 -0.519 -10.259 1.00 96.25 191 ASN A N 1
ATOM 1556 C CA . ASN A 1 191 ? -12.633 0.730 -11.021 1.00 96.25 191 ASN A CA 1
ATOM 1557 C C . ASN A 1 191 ? -12.946 0.535 -12.515 1.00 96.25 191 ASN A C 1
ATOM 1559 O O . ASN A 1 191 ? -13.527 1.413 -13.154 1.00 96.25 191 ASN A O 1
ATOM 1563 N N . LYS A 1 192 ? -12.624 -0.641 -13.070 1.00 96.06 192 LYS A N 1
ATOM 1564 C CA . LYS A 1 192 ? -12.998 -1.050 -14.436 1.00 96.06 192 LYS A CA 1
ATOM 1565 C C . LYS A 1 192 ? -14.436 -1.583 -14.550 1.00 96.06 192 LYS A C 1
ATOM 1567 O O . LYS A 1 192 ? -14.827 -2.007 -15.635 1.00 96.06 192 LYS A O 1
ATOM 1572 N N . LYS A 1 193 ? -15.226 -1.539 -13.469 1.00 97.62 193 LYS A N 1
ATOM 1573 C CA . LYS A 1 193 ? -16.608 -2.047 -13.372 1.00 97.62 193 LYS A CA 1
ATOM 1574 C C . LYS A 1 193 ? -16.744 -3.560 -13.603 1.00 97.62 193 LYS A C 1
ATOM 1576 O O . LYS A 1 193 ? -17.842 -4.051 -13.859 1.00 97.62 193 LYS A O 1
ATOM 1581 N N . ASP A 1 194 ? -15.655 -4.321 -13.476 1.00 98.06 194 ASP A N 1
ATOM 1582 C CA . ASP A 1 194 ? -15.667 -5.790 -13.517 1.00 98.06 194 ASP A CA 1
ATOM 1583 C C . ASP A 1 194 ? -15.881 -6.348 -12.099 1.00 98.06 194 ASP A C 1
ATOM 1585 O O . ASP A 1 194 ? -15.013 -6.986 -11.497 1.00 98.06 194 ASP A O 1
ATOM 1589 N N . TYR A 1 195 ? -17.058 -6.057 -11.534 1.00 98.38 195 TYR A N 1
ATOM 1590 C CA . TYR A 1 195 ? -17.397 -6.394 -10.146 1.00 98.38 195 TYR A CA 1
ATOM 1591 C C . TYR A 1 195 ? -17.381 -7.899 -9.878 1.00 98.38 195 TYR A C 1
ATOM 1593 O O . TYR A 1 195 ? -17.030 -8.334 -8.783 1.00 98.38 195 TYR A O 1
ATOM 1601 N N . LYS A 1 196 ? -17.706 -8.706 -10.896 1.00 98.38 196 LYS A N 1
ATOM 1602 C CA . LYS A 1 196 ? -17.664 -10.165 -10.795 1.00 98.38 196 LYS A CA 1
ATOM 1603 C C . LYS A 1 196 ? -16.246 -10.649 -10.502 1.00 98.38 196 LYS A C 1
ATOM 1605 O O . LYS A 1 196 ? -16.060 -11.402 -9.549 1.00 98.38 196 LYS A O 1
ATOM 1610 N N . LYS A 1 197 ? -15.253 -10.205 -11.284 1.00 98.56 197 LYS A N 1
ATOM 1611 C CA . LYS A 1 197 ? -13.860 -10.598 -11.041 1.00 98.56 197 LYS A CA 1
ATOM 1612 C C . LYS A 1 197 ? -13.289 -9.960 -9.783 1.00 98.56 197 LYS A C 1
ATOM 1614 O O . LYS A 1 197 ? -12.484 -10.601 -9.123 1.00 98.56 197 LYS A O 1
ATOM 1619 N N . ALA A 1 198 ? -13.694 -8.736 -9.440 1.00 98.69 198 ALA A N 1
ATOM 1620 C CA . ALA A 1 198 ? -13.278 -8.105 -8.187 1.00 98.69 198 ALA A CA 1
ATOM 1621 C C . ALA A 1 198 ? -13.688 -8.956 -6.969 1.00 98.69 198 ALA A C 1
ATOM 1623 O O . ALA A 1 198 ? -12.854 -9.252 -6.119 1.00 98.69 198 ALA A O 1
ATOM 1624 N N . ASN A 1 199 ? -14.938 -9.430 -6.932 1.00 98.38 199 ASN A N 1
ATOM 1625 C CA . ASN A 1 199 ? -15.419 -10.338 -5.886 1.00 98.38 199 ASN A CA 1
ATOM 1626 C C . ASN A 1 199 ? -14.685 -11.691 -5.917 1.00 98.38 199 ASN A C 1
ATOM 1628 O O . ASN A 1 199 ? -14.251 -12.181 -4.881 1.00 98.38 199 ASN A O 1
ATOM 1632 N N . GLU A 1 200 ? -14.477 -12.260 -7.111 1.00 98.38 200 GLU A N 1
ATOM 1633 C CA . GLU A 1 200 ? -13.754 -13.527 -7.300 1.00 98.38 200 GLU A CA 1
ATOM 1634 C C . GLU A 1 200 ? -12.339 -13.495 -6.703 1.00 98.38 200 GLU A C 1
ATOM 1636 O O . GLU A 1 200 ? -11.938 -14.440 -6.026 1.00 98.38 200 GLU A O 1
ATOM 1641 N N . VAL A 1 201 ? -11.575 -12.420 -6.928 1.00 98.38 201 VAL A N 1
ATOM 1642 C CA . VAL A 1 201 ? -10.195 -12.339 -6.425 1.00 98.38 201 VAL A CA 1
ATOM 1643 C C . VAL A 1 201 ? -10.137 -12.106 -4.912 1.00 98.38 201 VAL A C 1
ATOM 1645 O O . VAL A 1 201 ? -9.241 -12.643 -4.258 1.00 98.38 201 VAL A O 1
ATOM 1648 N N . LEU A 1 202 ? -11.100 -11.378 -4.332 1.00 98.38 202 LEU A N 1
ATOM 1649 C CA . LEU A 1 202 ? -11.216 -11.246 -2.875 1.00 98.38 202 LEU A CA 1
ATOM 1650 C C . LEU A 1 202 ? -11.574 -12.589 -2.230 1.00 98.38 202 LEU A C 1
ATOM 1652 O O . LEU A 1 202 ? -10.924 -12.999 -1.265 1.00 98.38 202 LEU A O 1
ATOM 1656 N N . ASP A 1 203 ? -12.544 -13.305 -2.802 1.00 98.25 203 ASP A N 1
ATOM 1657 C CA . ASP A 1 203 ? -12.946 -14.638 -2.347 1.00 98.25 203 ASP A CA 1
ATOM 1658 C C . ASP A 1 203 ? -11.783 -15.629 -2.451 1.00 98.25 203 ASP A C 1
ATOM 1660 O O . ASP A 1 203 ? -11.536 -16.406 -1.526 1.00 98.25 203 ASP A O 1
ATOM 1664 N N . MET A 1 204 ? -11.026 -15.578 -3.551 1.00 97.94 204 MET A N 1
ATOM 1665 C CA . MET A 1 204 ? -9.841 -16.409 -3.735 1.00 97.94 204 MET A CA 1
ATOM 1666 C C . MET A 1 204 ? -8.809 -16.146 -2.639 1.00 97.94 204 MET A C 1
ATOM 1668 O O . MET A 1 204 ? -8.307 -17.104 -2.053 1.00 97.94 204 MET A O 1
ATOM 1672 N N . SER A 1 205 ? -8.528 -14.876 -2.326 1.00 97.25 205 SER A N 1
ATOM 1673 C CA . SER A 1 205 ? -7.611 -14.502 -1.244 1.00 97.25 205 SER A CA 1
ATOM 1674 C C . SER A 1 205 ? -8.041 -15.105 0.094 1.00 97.25 205 SER A C 1
ATOM 1676 O O . SER A 1 205 ? -7.234 -15.744 0.767 1.00 97.25 205 SER A O 1
ATOM 1678 N N . MET A 1 206 ? -9.327 -14.991 0.440 1.00 97.25 206 MET A N 1
ATOM 1679 C CA . MET A 1 206 ? -9.877 -15.556 1.676 1.00 97.25 206 MET A CA 1
ATOM 1680 C C . MET A 1 206 ? -9.864 -17.090 1.688 1.00 97.25 206 MET A C 1
ATOM 1682 O O . MET A 1 206 ? -9.722 -17.690 2.750 1.00 97.25 206 MET A O 1
ATOM 1686 N N . ALA A 1 207 ? -9.991 -17.736 0.527 1.00 96.31 207 ALA A N 1
ATOM 1687 C CA . ALA A 1 207 ? -9.952 -19.191 0.412 1.00 96.31 207 ALA A CA 1
ATOM 1688 C C . ALA A 1 207 ? -8.532 -19.768 0.545 1.00 96.31 207 ALA A C 1
ATOM 1690 O O . ALA A 1 207 ? -8.364 -20.860 1.094 1.00 96.31 207 ALA A O 1
ATOM 1691 N N . VAL A 1 208 ? -7.513 -19.067 0.031 1.00 94.94 208 VAL A N 1
ATOM 1692 C CA . VAL A 1 208 ? -6.110 -19.522 0.093 1.00 94.94 208 VAL A CA 1
ATOM 1693 C C . VAL A 1 208 ? -5.377 -19.026 1.339 1.00 94.94 208 VAL A C 1
ATOM 1695 O O . VAL A 1 208 ? -4.467 -19.700 1.810 1.00 94.94 208 VAL A O 1
ATOM 1698 N N . MET A 1 209 ? -5.786 -17.882 1.891 1.00 94.06 209 MET A N 1
ATOM 1699 C CA . MET A 1 209 ? -5.231 -17.262 3.097 1.00 94.06 209 MET A CA 1
ATOM 1700 C C . MET A 1 209 ? -6.351 -16.877 4.082 1.00 94.06 209 MET A C 1
ATOM 1702 O O . MET A 1 209 ? -6.560 -15.683 4.334 1.00 94.06 209 MET A O 1
ATOM 1706 N N . PRO A 1 210 ? -7.087 -17.859 4.638 1.00 93.50 210 PRO A N 1
ATOM 1707 C CA . PRO A 1 210 ? -8.171 -17.593 5.580 1.00 93.50 210 PRO A CA 1
ATOM 1708 C C . PRO A 1 210 ? -7.648 -16.912 6.848 1.00 93.50 210 PRO A C 1
ATOM 1710 O O . PRO A 1 210 ? -6.562 -17.236 7.328 1.00 93.50 210 PRO A O 1
ATOM 1713 N N . LEU A 1 211 ? -8.440 -15.997 7.414 1.00 91.75 211 LEU A N 1
ATOM 1714 C CA . LEU A 1 211 ? -8.094 -15.235 8.624 1.00 91.75 211 LEU A CA 1
ATOM 1715 C C . LEU A 1 211 ? -7.745 -16.145 9.815 1.00 91.75 211 LEU A C 1
ATOM 1717 O O . LEU A 1 211 ? -6.917 -15.789 10.646 1.00 91.75 211 LEU A O 1
ATOM 1721 N N . GLU A 1 212 ? -8.375 -17.315 9.902 1.00 89.25 212 GLU A N 1
ATOM 1722 C CA . GLU A 1 212 ? -8.203 -18.271 10.998 1.00 89.25 212 GLU A CA 1
ATOM 1723 C C . GLU A 1 212 ? -6.840 -18.974 10.984 1.00 89.25 212 GLU A C 1
ATOM 1725 O O . GLU A 1 212 ? -6.430 -19.534 11.998 1.00 89.25 212 GLU A O 1
ATOM 1730 N N . THR A 1 213 ? -6.155 -18.992 9.840 1.00 89.06 213 THR A N 1
ATOM 1731 C CA . THR A 1 213 ? -4.895 -19.734 9.663 1.00 89.06 213 THR A CA 1
ATOM 1732 C C . THR A 1 213 ? -3.747 -18.834 9.225 1.00 89.06 213 THR A C 1
ATOM 1734 O O . THR A 1 213 ? -2.596 -19.077 9.585 1.00 89.06 213 THR A O 1
ATOM 1737 N N . VAL A 1 214 ? -4.052 -17.764 8.490 1.00 89.06 214 VAL A N 1
ATOM 1738 C CA . VAL A 1 214 ? -3.080 -16.792 7.996 1.00 89.06 214 VAL A CA 1
ATOM 1739 C C . VAL A 1 214 ? -3.335 -15.447 8.650 1.00 89.06 214 VAL A C 1
ATOM 1741 O O . VAL A 1 214 ? -4.314 -14.756 8.342 1.00 89.06 214 VAL A O 1
ATOM 1744 N N . LEU A 1 215 ? -2.403 -15.079 9.527 1.00 83.81 215 LEU A N 1
ATOM 1745 C CA . LEU A 1 215 ? -2.401 -13.809 10.240 1.00 83.81 215 LEU A CA 1
ATOM 1746 C C . LEU A 1 215 ? -2.541 -12.635 9.262 1.00 83.81 215 LEU A C 1
ATOM 1748 O O . LEU A 1 215 ? -1.884 -12.579 8.224 1.00 83.81 215 LEU A O 1
ATOM 1752 N N . ASP A 1 216 ? -3.440 -11.711 9.591 1.00 86.00 216 ASP A N 1
ATOM 1753 C CA . ASP A 1 216 ? -3.500 -10.390 8.956 1.00 86.00 216 ASP A CA 1
ATOM 1754 C C . ASP A 1 216 ? -2.592 -9.392 9.661 1.00 86.00 216 ASP A C 1
ATOM 1756 O O . ASP A 1 216 ? -1.890 -8.620 9.015 1.00 86.00 216 ASP A O 1
ATOM 1760 N N . PHE A 1 217 ? -2.582 -9.466 10.989 1.00 77.38 217 PHE A N 1
ATOM 1761 C CA . PHE A 1 217 ? -1.776 -8.631 11.862 1.00 77.38 217 PHE A CA 1
ATOM 1762 C C . PHE A 1 217 ? -0.322 -9.094 11.863 1.00 77.38 217 PHE A C 1
ATOM 1764 O O . PHE A 1 217 ? -0.035 -10.292 11.931 1.00 77.38 217 PHE A O 1
ATOM 1771 N N . GLY A 1 218 ? 0.581 -8.125 11.784 1.00 75.94 218 GLY A N 1
ATOM 1772 C CA . GLY A 1 218 ? 2.024 -8.317 11.821 1.00 75.94 218 GLY A CA 1
ATOM 1773 C C . GLY A 1 218 ? 2.675 -7.136 12.528 1.00 75.94 218 GLY A C 1
ATOM 1774 O O . GLY A 1 218 ? 2.064 -6.532 13.404 1.00 75.94 218 GLY A O 1
ATOM 1775 N N . GLU A 1 219 ? 3.891 -6.787 12.122 1.00 80.81 219 GLU A N 1
ATOM 1776 C CA . GLU A 1 219 ? 4.557 -5.569 12.591 1.00 80.81 219 GLU A CA 1
ATOM 1777 C C . GLU A 1 219 ? 3.715 -4.342 12.208 1.00 80.81 219 GLU A C 1
ATOM 1779 O O . GLU A 1 219 ? 3.325 -4.185 11.043 1.00 80.81 219 GLU A O 1
ATOM 1784 N N . VAL A 1 220 ? 3.411 -3.489 13.191 1.00 87.94 220 VAL A N 1
ATOM 1785 C CA . VAL A 1 220 ? 2.722 -2.226 12.932 1.00 87.94 220 VAL A CA 1
ATOM 1786 C C . VAL A 1 220 ? 3.656 -1.338 12.127 1.00 87.94 220 VAL A C 1
ATOM 1788 O O . VAL A 1 220 ? 4.816 -1.139 12.473 1.00 87.94 220 VAL A O 1
ATOM 1791 N N . ASN A 1 221 ? 3.145 -0.818 11.020 1.00 85.62 221 ASN A N 1
ATOM 1792 C CA . ASN A 1 221 ? 3.907 0.038 10.128 1.00 85.62 221 ASN A CA 1
ATOM 1793 C C . ASN A 1 221 ? 3.134 1.321 9.844 1.00 85.62 221 ASN A C 1
ATOM 1795 O O . ASN A 1 221 ? 1.913 1.398 10.013 1.00 85.62 221 ASN A O 1
ATOM 1799 N N . GLN A 1 222 ? 3.855 2.343 9.384 1.00 85.94 222 GLN A N 1
ATOM 1800 C CA . GLN A 1 222 ? 3.202 3.498 8.783 1.00 85.94 222 GLN A CA 1
ATOM 1801 C C . GLN A 1 222 ? 2.428 3.053 7.548 1.00 85.94 222 GLN A C 1
ATOM 1803 O O . GLN A 1 222 ? 2.864 2.180 6.797 1.00 85.94 222 GLN A O 1
ATOM 1808 N N . TYR A 1 223 ? 1.278 3.675 7.343 1.00 81.94 223 TYR A N 1
ATOM 1809 C CA . TYR A 1 223 ? 0.428 3.346 6.222 1.00 81.94 223 TYR A CA 1
ATOM 1810 C C . TYR A 1 223 ? 1.114 3.696 4.886 1.00 81.94 223 TYR A C 1
ATOM 1812 O O . TYR A 1 223 ? 1.643 4.802 4.707 1.00 81.94 223 TYR A O 1
ATOM 1820 N N . ASP A 1 224 ? 1.100 2.745 3.950 1.00 79.00 224 ASP A N 1
ATOM 1821 C CA . ASP A 1 224 ? 1.608 2.908 2.588 1.00 79.00 224 ASP A CA 1
ATOM 1822 C C . ASP A 1 224 ? 0.442 3.136 1.620 1.00 79.00 224 ASP A C 1
ATOM 1824 O O . ASP A 1 224 ? -0.363 2.240 1.364 1.00 79.00 224 ASP A O 1
ATOM 1828 N N . GLY A 1 225 ? 0.368 4.340 1.046 1.00 79.25 225 GLY A N 1
ATOM 1829 C CA . GLY A 1 225 ? -0.677 4.707 0.090 1.00 79.25 225 GLY A CA 1
ATOM 1830 C C . GLY A 1 225 ? -0.681 3.863 -1.191 1.00 79.25 225 GLY A C 1
ATOM 1831 O O . GLY A 1 225 ? -1.697 3.836 -1.879 1.00 79.25 225 GLY A O 1
ATOM 1832 N N . MET A 1 226 ? 0.412 3.158 -1.516 1.00 79.81 226 MET A N 1
ATOM 1833 C CA . MET A 1 226 ? 0.443 2.218 -2.646 1.00 79.81 226 MET A CA 1
ATOM 1834 C C . MET A 1 226 ? -0.190 0.860 -2.324 1.00 79.81 226 MET A C 1
ATOM 1836 O O . MET A 1 226 ? -0.522 0.115 -3.244 1.00 79.81 226 MET A O 1
ATOM 1840 N N . SER A 1 227 ? -0.368 0.551 -1.039 1.00 84.50 227 SER A N 1
ATOM 1841 C CA . SER A 1 227 ? -0.853 -0.737 -0.531 1.00 84.50 227 SER A CA 1
ATOM 1842 C C . SER A 1 227 ? -2.291 -0.660 0.002 1.00 84.50 227 SER A C 1
ATOM 1844 O O . SER A 1 227 ? -2.727 -1.539 0.741 1.00 84.50 227 SER A O 1
ATOM 1846 N N . SER A 1 228 ? -3.022 0.382 -0.398 1.00 91.25 228 SER A N 1
ATOM 1847 C CA . SER A 1 228 ? -4.308 0.803 0.154 1.00 91.25 228 SER A CA 1
ATOM 1848 C C . SER A 1 228 ? -5.333 1.106 -0.917 1.00 91.25 228 SER A C 1
ATOM 1850 O O . SER A 1 228 ? -5.000 1.618 -1.984 1.00 91.25 228 SER A O 1
ATOM 1852 N N . LEU A 1 229 ? -6.604 0.937 -0.566 1.00 94.50 229 LEU A N 1
ATOM 1853 C CA . LEU A 1 229 ? -7.723 1.468 -1.320 1.00 94.50 229 LEU A CA 1
ATOM 1854 C C . LEU A 1 229 ? -7.676 2.996 -1.382 1.00 94.50 229 LEU A C 1
ATOM 1856 O O . LEU A 1 229 ? -7.428 3.690 -0.394 1.00 94.50 229 LEU A O 1
ATOM 1860 N N . LYS A 1 230 ? -8.037 3.534 -2.541 1.00 93.38 230 LYS A N 1
ATOM 1861 C CA . LYS A 1 230 ? -8.158 4.965 -2.821 1.00 93.38 230 LYS A CA 1
ATOM 1862 C C . LYS A 1 230 ? -9.195 5.658 -1.937 1.00 93.38 230 LYS A C 1
ATOM 1864 O O . LYS A 1 230 ? -9.063 6.846 -1.657 1.00 93.38 230 LYS A O 1
ATOM 1869 N N . ILE A 1 231 ? -10.215 4.935 -1.462 1.00 94.06 231 ILE A N 1
ATOM 1870 C CA . ILE A 1 231 ? -11.191 5.485 -0.505 1.00 94.06 231 ILE A CA 1
ATOM 1871 C C . ILE A 1 231 ? -10.528 5.906 0.816 1.00 94.06 231 ILE A C 1
ATOM 1873 O O . ILE A 1 231 ? -11.022 6.812 1.479 1.00 94.06 231 ILE A O 1
ATOM 1877 N N . ASN A 1 232 ? -9.380 5.310 1.160 1.00 94.75 232 ASN A N 1
ATOM 1878 C CA . ASN A 1 232 ? -8.634 5.611 2.377 1.00 94.75 232 ASN A CA 1
ATOM 1879 C C . ASN A 1 232 ? -7.581 6.716 2.197 1.00 94.75 232 ASN A C 1
ATOM 1881 O O . ASN A 1 232 ? -6.950 7.097 3.179 1.00 94.75 232 ASN A O 1
ATOM 1885 N N . SER A 1 233 ? -7.408 7.286 0.994 1.00 93.19 233 SER A N 1
ATOM 1886 C CA . SER A 1 233 ? -6.449 8.380 0.754 1.00 93.19 233 SER A CA 1
ATOM 1887 C C . SER A 1 233 ? -6.622 9.604 1.679 1.00 93.19 233 SER A C 1
ATOM 1889 O O . SER A 1 233 ? -5.611 10.182 2.070 1.00 93.19 233 SER A O 1
ATOM 1891 N N . PRO A 1 234 ? -7.843 10.001 2.096 1.00 92.81 234 PRO A N 1
ATOM 1892 C CA . PRO A 1 234 ? -8.023 11.067 3.089 1.00 92.81 234 PRO A CA 1
ATOM 1893 C C . PRO A 1 234 ? -7.644 10.671 4.526 1.00 92.81 234 PRO A C 1
ATOM 1895 O O . PRO A 1 234 ? -7.711 11.505 5.421 1.00 92.81 234 PRO A O 1
ATOM 1898 N N . HIS A 1 235 ? -7.308 9.404 4.776 1.00 93.12 235 HIS A N 1
ATOM 1899 C CA . HIS A 1 235 ? -7.075 8.830 6.104 1.00 93.12 235 HIS A CA 1
ATOM 1900 C C . HIS A 1 235 ? -5.661 8.229 6.241 1.00 93.12 235 HIS A C 1
ATOM 1902 O O . HIS A 1 235 ? -5.441 7.327 7.048 1.00 93.12 235 HIS A O 1
ATOM 1908 N N . LEU A 1 236 ? -4.710 8.695 5.421 1.00 91.38 236 LEU A N 1
ATOM 1909 C CA . LEU A 1 236 ? -3.301 8.272 5.468 1.00 91.38 236 LEU A CA 1
ATOM 1910 C C . LEU A 1 236 ? -2.480 9.075 6.482 1.00 91.38 236 LEU A C 1
ATOM 1912 O O . LEU A 1 236 ? -1.472 8.590 7.000 1.00 91.38 236 LEU A O 1
ATOM 1916 N N . SER A 1 237 ? -2.918 10.297 6.762 1.00 92.69 237 SER A N 1
ATOM 1917 C CA . SER A 1 237 ? -2.379 11.162 7.799 1.00 92.69 237 SER A CA 1
ATOM 1918 C C . SER A 1 237 ? -3.486 12.028 8.397 1.00 92.69 237 SER A C 1
ATOM 1920 O O . SER A 1 237 ? -4.562 12.197 7.816 1.00 92.69 237 SER A O 1
ATOM 1922 N N . PHE A 1 238 ? -3.221 12.541 9.592 1.00 91.88 238 PHE A N 1
ATOM 1923 C CA . PHE A 1 238 ? -4.113 13.385 10.372 1.00 91.88 238 PHE A CA 1
ATOM 1924 C C . PHE A 1 238 ? -3.375 14.678 10.712 1.00 91.88 238 PHE A C 1
ATOM 1926 O O . PHE A 1 238 ? -2.201 14.636 11.069 1.00 91.88 238 PHE A O 1
ATOM 1933 N N . ASN A 1 239 ? -4.050 15.823 10.632 1.00 90.25 239 ASN A N 1
ATOM 1934 C CA . ASN A 1 239 ? -3.507 17.067 11.171 1.00 90.25 239 ASN A CA 1
ATOM 1935 C C . ASN A 1 239 ? -3.987 17.239 12.610 1.00 90.25 239 ASN A C 1
ATOM 1937 O O . ASN A 1 239 ? -5.189 17.146 12.868 1.00 90.25 239 ASN A O 1
ATOM 1941 N N . TYR A 1 240 ? -3.068 17.520 13.527 1.00 90.56 240 TYR A N 1
ATOM 1942 C CA . TYR A 1 240 ? -3.403 17.773 14.919 1.00 90.56 240 TYR A CA 1
ATOM 1943 C C . TYR A 1 240 ? -2.468 18.827 15.495 1.00 90.56 240 TYR A C 1
ATOM 1945 O O . TYR A 1 240 ? -1.254 18.658 15.512 1.00 90.56 240 TYR A O 1
ATOM 1953 N N . GLN A 1 241 ? -3.049 19.952 15.919 1.00 87.06 241 GLN A N 1
ATOM 1954 C CA . GLN A 1 241 ? -2.318 21.099 16.477 1.00 87.06 241 GLN A CA 1
ATOM 1955 C C . GLN A 1 241 ? -1.183 21.638 15.578 1.00 87.06 241 GLN A C 1
ATOM 1957 O O . GLN A 1 241 ? -0.213 22.197 16.072 1.00 87.06 241 GLN A O 1
ATOM 1962 N N . GLY A 1 242 ? -1.322 21.520 14.252 1.00 86.06 242 GLY A N 1
ATOM 1963 C CA . GLY A 1 242 ? -0.314 21.971 13.282 1.00 86.06 242 GLY A CA 1
ATOM 1964 C C . GLY A 1 242 ? 0.676 20.888 12.848 1.00 86.06 242 GLY A C 1
ATOM 1965 O O . GLY A 1 242 ? 1.335 21.070 11.829 1.00 86.06 242 GLY A O 1
ATOM 1966 N N . GLU A 1 243 ? 0.707 19.745 13.533 1.00 88.88 243 GLU A N 1
ATOM 1967 C CA . GLU A 1 243 ? 1.559 18.604 13.196 1.00 88.88 243 GLU A CA 1
ATOM 1968 C C . GLU A 1 243 ? 0.830 17.604 12.293 1.00 88.88 243 GLU A C 1
ATOM 1970 O O . GLU A 1 243 ? -0.374 17.359 12.440 1.00 88.88 243 GLU A O 1
ATOM 1975 N N . GLU A 1 244 ? 1.567 17.002 11.357 1.00 92.50 244 GLU A N 1
ATOM 1976 C CA . GLU A 1 244 ? 1.077 15.892 10.542 1.00 92.50 244 GLU A CA 1
ATOM 1977 C C . GLU A 1 244 ? 1.446 14.553 11.191 1.00 92.50 244 GLU A C 1
ATOM 1979 O O . GLU A 1 244 ? 2.616 14.213 11.363 1.00 92.50 244 GLU A O 1
ATOM 1984 N N . ILE A 1 245 ? 0.430 13.756 11.510 1.00 92.50 245 ILE A N 1
ATOM 1985 C CA . ILE A 1 245 ? 0.575 12.436 12.117 1.00 92.50 245 ILE A CA 1
ATOM 1986 C C . ILE A 1 245 ? 0.229 11.383 11.076 1.00 92.50 245 ILE A C 1
ATOM 1988 O O . ILE A 1 245 ? -0.891 11.337 10.571 1.00 92.50 245 ILE A O 1
ATOM 1992 N N . ARG A 1 246 ? 1.180 10.505 10.756 1.00 92.38 246 ARG A N 1
ATOM 1993 C CA . ARG A 1 246 ? 0.950 9.413 9.801 1.00 92.38 246 ARG A CA 1
ATOM 1994 C C . ARG A 1 246 ? 0.138 8.293 10.445 1.00 92.38 246 ARG A C 1
ATOM 1996 O O . ARG A 1 246 ? 0.485 7.821 11.526 1.00 92.38 246 ARG A O 1
ATOM 2003 N N . ALA A 1 247 ? -0.898 7.828 9.748 1.00 92.81 247 ALA A N 1
ATOM 2004 C CA . ALA A 1 247 ? -1.709 6.706 10.198 1.00 92.81 247 ALA A CA 1
ATOM 2005 C C . ALA A 1 247 ? -0.863 5.428 10.323 1.00 92.81 247 ALA A C 1
ATOM 2007 O O . ALA A 1 247 ? 0.073 5.185 9.549 1.00 92.81 247 ALA A O 1
ATOM 2008 N N . LYS A 1 248 ? -1.218 4.600 11.304 1.00 92.50 248 LYS A N 1
ATOM 2009 C CA . LYS A 1 248 ? -0.608 3.293 11.553 1.00 92.50 248 LYS A CA 1
ATOM 2010 C C . LYS A 1 248 ? -1.505 2.199 10.994 1.00 92.50 248 LYS A C 1
ATOM 2012 O O . LYS A 1 248 ? -2.726 2.322 11.010 1.00 92.50 248 LYS A O 1
ATOM 2017 N N . SER A 1 249 ? -0.904 1.125 10.500 1.00 89.62 249 SER A N 1
ATOM 2018 C CA . SER A 1 249 ? -1.629 -0.021 9.957 1.00 89.62 249 SER A CA 1
ATOM 2019 C C . SER A 1 249 ? -1.039 -1.322 10.476 1.00 89.62 249 SER A C 1
ATOM 2021 O O . SER A 1 249 ? 0.179 -1.453 10.610 1.00 89.62 249 SER A O 1
ATOM 2023 N N . SER A 1 250 ? -1.913 -2.291 10.723 1.00 85.31 250 SER A N 1
ATOM 2024 C CA . SER A 1 250 ? -1.537 -3.679 10.951 1.00 85.31 250 SER A CA 1
ATOM 2025 C C . SER A 1 250 ? -2.529 -4.545 10.185 1.00 85.31 250 SER A C 1
ATOM 2027 O O . SER A 1 250 ? -3.699 -4.649 10.556 1.00 85.31 250 SER A O 1
ATOM 2029 N N . GLY A 1 251 ? -2.077 -5.098 9.061 1.00 90.12 251 GLY A N 1
ATOM 2030 C CA . GLY A 1 251 ? -2.906 -5.899 8.163 1.00 90.12 251 GLY A CA 1
ATOM 2031 C C . GLY A 1 251 ? -3.777 -5.097 7.196 1.00 90.12 251 GLY A C 1
ATOM 2032 O O . GLY A 1 251 ? -3.777 -3.868 7.183 1.00 90.12 251 GLY A O 1
ATOM 2033 N N . VAL A 1 252 ? -4.518 -5.824 6.356 1.00 93.00 252 VAL A N 1
ATOM 2034 C CA . VAL A 1 252 ? -5.226 -5.275 5.185 1.00 93.00 252 VAL A CA 1
ATOM 2035 C C . VAL A 1 252 ? -6.681 -5.755 5.080 1.00 93.00 252 VAL A C 1
ATOM 2037 O O . VAL A 1 252 ? -7.461 -5.236 4.284 1.00 93.00 252 VAL A O 1
ATOM 2040 N N . LEU A 1 253 ? -7.118 -6.725 5.893 1.00 95.88 253 LEU A N 1
ATOM 2041 C CA . LEU A 1 253 ? -8.476 -7.276 5.774 1.00 95.88 253 LEU A CA 1
ATOM 2042 C C . LEU A 1 253 ? -9.583 -6.283 6.153 1.00 95.88 253 LEU A C 1
ATOM 2044 O O . LEU A 1 253 ? -10.723 -6.459 5.723 1.00 95.88 253 LEU A O 1
ATOM 2048 N N . HIS A 1 254 ? -9.281 -5.228 6.908 1.00 96.19 254 HIS A N 1
ATOM 2049 C CA . HIS A 1 254 ? -10.243 -4.148 7.146 1.00 96.19 254 HIS A CA 1
ATOM 2050 C C . HIS A 1 254 ? -10.640 -3.442 5.835 1.00 96.19 254 HIS A C 1
ATOM 2052 O O . HIS A 1 254 ? -11.792 -3.047 5.665 1.00 96.19 254 HIS A O 1
ATOM 2058 N N . GLU A 1 255 ? -9.737 -3.388 4.856 1.00 97.12 255 GLU A N 1
ATOM 2059 C CA . GLU A 1 255 ? -10.013 -2.856 3.520 1.00 97.12 255 GLU A CA 1
ATOM 2060 C C . GLU A 1 255 ? -10.783 -3.851 2.644 1.00 97.12 255 GLU A C 1
ATOM 2062 O O . GLU A 1 255 ? -11.616 -3.451 1.833 1.00 97.12 255 GLU A O 1
ATOM 2067 N N . PHE A 1 256 ? -10.614 -5.162 2.864 1.00 98.38 256 PHE A N 1
ATOM 2068 C CA . PHE A 1 256 ? -11.480 -6.174 2.243 1.00 98.38 256 PHE A CA 1
ATOM 2069 C C . PHE A 1 256 ? -12.939 -5.971 2.662 1.00 98.38 256 PHE A C 1
ATOM 2071 O O . PHE A 1 256 ? -13.835 -6.073 1.828 1.00 98.38 256 PHE A O 1
ATOM 2078 N N . VAL A 1 257 ? -13.190 -5.647 3.938 1.00 98.50 257 VAL A N 1
ATOM 2079 C CA . VAL A 1 257 ? -14.538 -5.303 4.422 1.00 98.50 257 VAL A CA 1
ATOM 2080 C C . VAL A 1 257 ? -15.094 -4.105 3.653 1.00 98.50 257 VAL A C 1
ATOM 2082 O O . VAL A 1 257 ? -16.234 -4.165 3.189 1.00 98.50 257 VAL A O 1
ATOM 2085 N N . GLN A 1 258 ? -14.292 -3.051 3.466 1.00 98.50 258 GLN A N 1
ATOM 2086 C CA . GLN A 1 258 ? -14.701 -1.878 2.693 1.00 98.50 258 GLN A CA 1
ATOM 2087 C C . GLN A 1 258 ? -15.019 -2.224 1.242 1.00 98.50 258 GLN A C 1
ATOM 2089 O O . GLN A 1 258 ? -16.103 -1.888 0.759 1.00 98.50 258 GLN A O 1
ATOM 2094 N N . LEU A 1 259 ? -14.142 -2.967 0.571 1.00 98.50 259 LEU A N 1
ATOM 2095 C CA . LEU A 1 259 ? -14.350 -3.313 -0.827 1.00 98.50 259 LEU A CA 1
ATOM 2096 C C . LEU A 1 259 ? -15.526 -4.284 -1.026 1.00 98.50 259 LEU A C 1
ATOM 2098 O O . LEU A 1 259 ? -16.270 -4.132 -1.992 1.00 98.50 259 LEU A O 1
ATOM 2102 N N . TYR A 1 260 ? -15.779 -5.217 -0.099 1.00 98.75 260 TYR A N 1
ATOM 2103 C CA . TYR A 1 260 ? -16.993 -6.042 -0.137 1.00 98.75 260 TYR A CA 1
ATOM 2104 C C . TYR A 1 260 ? -18.267 -5.197 -0.013 1.00 98.75 260 TYR A C 1
ATOM 2106 O O . TYR A 1 260 ? -19.216 -5.437 -0.759 1.00 98.75 260 TYR A O 1
ATOM 2114 N N . PHE A 1 261 ? -18.308 -4.188 0.868 1.00 98.56 261 PHE A N 1
ATOM 2115 C CA . PHE A 1 261 ? -19.448 -3.261 0.920 1.00 98.56 261 PHE A CA 1
ATOM 2116 C C . PHE A 1 261 ? -19.617 -2.488 -0.391 1.00 98.56 261 PHE A C 1
ATOM 2118 O O . PHE A 1 261 ? -20.730 -2.418 -0.912 1.00 98.56 261 PHE A O 1
ATOM 2125 N N . MET A 1 262 ? -18.523 -1.969 -0.956 1.00 98.00 262 MET A N 1
ATOM 2126 C CA . MET A 1 262 ? -18.536 -1.265 -2.246 1.00 98.00 262 MET A CA 1
ATOM 2127 C C . MET A 1 262 ? -19.025 -2.162 -3.397 1.00 98.00 262 MET A C 1
ATOM 2129 O O . MET A 1 262 ? -19.712 -1.690 -4.299 1.00 98.00 262 MET A O 1
ATOM 2133 N N . LEU A 1 263 ? -18.728 -3.465 -3.350 1.00 98.12 263 LEU A N 1
ATOM 2134 C CA . LEU A 1 263 ? -19.210 -4.474 -4.302 1.00 98.12 263 LEU A CA 1
ATOM 2135 C C . LEU A 1 263 ? -20.664 -4.923 -4.055 1.00 98.12 263 LEU A C 1
ATOM 2137 O O . LEU A 1 263 ? -21.200 -5.702 -4.841 1.00 98.12 263 LEU A O 1
ATOM 2141 N N . GLY A 1 264 ? -21.310 -4.462 -2.979 1.00 97.62 264 GLY A N 1
ATOM 2142 C CA . GLY A 1 264 ? -22.662 -4.876 -2.589 1.00 97.62 264 GLY A CA 1
ATOM 2143 C C . GLY A 1 264 ? -22.728 -6.19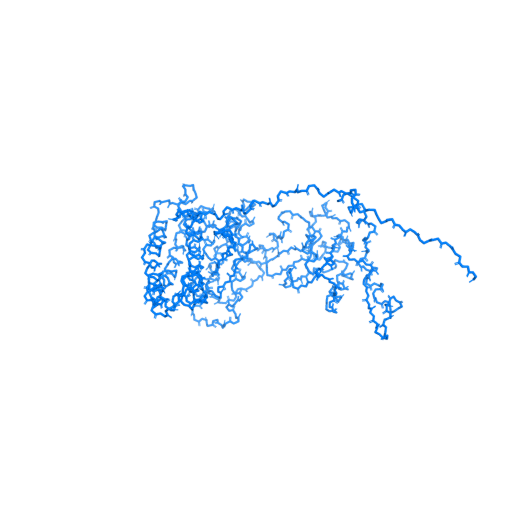9 -1.811 1.00 97.62 264 GLY A C 1
ATOM 2144 O O . GLY A 1 264 ? -23.813 -6.649 -1.444 1.00 97.62 264 GLY A O 1
ATOM 2145 N N . GLU A 1 265 ? -21.586 -6.800 -1.477 1.00 98.06 265 GLU A N 1
ATOM 2146 C CA . GLU A 1 265 ? -21.448 -8.064 -0.742 1.00 98.06 265 GLU A CA 1
ATOM 2147 C C . GLU A 1 265 ? -21.573 -7.858 0.780 1.00 98.06 265 GLU A C 1
ATOM 2149 O O . GLU A 1 265 ? -20.732 -8.284 1.580 1.00 98.06 265 GLU A O 1
ATOM 2154 N N . LYS A 1 266 ? -22.658 -7.197 1.209 1.00 97.75 266 LYS A N 1
ATOM 2155 C CA . LYS A 1 266 ? -22.870 -6.742 2.599 1.00 97.75 266 LYS A CA 1
ATOM 2156 C C . LYS A 1 266 ? -22.769 -7.868 3.629 1.00 97.75 266 LYS A C 1
ATOM 2158 O O . LYS A 1 266 ? -22.279 -7.654 4.738 1.00 97.75 266 LYS A O 1
ATOM 2163 N N . LYS A 1 267 ? -23.221 -9.077 3.270 1.00 97.94 267 LYS A N 1
ATOM 2164 C CA . LYS A 1 267 ? -23.135 -10.262 4.135 1.00 97.94 267 LYS A CA 1
ATOM 2165 C C . LYS A 1 267 ? -21.677 -10.661 4.381 1.00 97.94 267 LYS A C 1
ATOM 2167 O O . LYS A 1 267 ? -21.291 -10.788 5.540 1.00 97.94 267 LYS A O 1
ATOM 2172 N N . LYS A 1 268 ? -20.867 -10.783 3.322 1.00 98.12 268 LYS A N 1
ATOM 2173 C CA . LYS A 1 268 ? -19.436 -11.117 3.427 1.00 98.12 268 LYS A CA 1
ATOM 2174 C C . LYS A 1 268 ? -18.675 -10.045 4.205 1.00 98.12 268 LYS A C 1
ATOM 2176 O O . LYS A 1 268 ? -17.921 -10.373 5.117 1.00 98.12 268 LYS A O 1
ATOM 2181 N N . ALA A 1 269 ? -18.945 -8.772 3.902 1.00 98.56 269 ALA A N 1
ATOM 2182 C CA . ALA A 1 269 ? -18.358 -7.638 4.610 1.00 98.56 269 ALA A CA 1
ATOM 2183 C C . ALA A 1 269 ? -18.673 -7.685 6.114 1.00 98.56 269 ALA A C 1
ATOM 2185 O O . ALA A 1 269 ? -17.779 -7.562 6.947 1.00 98.56 269 ALA A O 1
ATOM 2186 N N . THR A 1 270 ? -19.939 -7.937 6.465 1.00 98.56 270 THR A N 1
ATOM 2187 C CA . THR A 1 270 ? -20.386 -8.056 7.860 1.00 98.56 270 THR A CA 1
ATOM 2188 C C . THR A 1 270 ? -19.720 -9.231 8.570 1.00 98.56 270 THR A C 1
ATOM 2190 O O . THR A 1 270 ? -19.235 -9.071 9.687 1.00 98.56 270 THR A O 1
ATOM 2193 N N . GLU A 1 271 ? -19.673 -10.409 7.948 1.00 98.25 271 GLU A N 1
ATOM 2194 C CA . GLU A 1 271 ? -19.061 -11.603 8.543 1.00 98.25 271 GLU A CA 1
ATOM 2195 C C . GLU A 1 271 ? -17.560 -11.414 8.794 1.00 98.25 271 GLU A C 1
ATOM 2197 O O . GLU A 1 271 ? -17.089 -11.692 9.900 1.00 98.25 271 GLU A O 1
ATOM 2202 N N . LEU A 1 272 ? -16.822 -10.891 7.808 1.00 98.12 272 LEU A N 1
ATOM 2203 C CA . LEU A 1 272 ? -15.396 -10.599 7.949 1.00 98.12 272 LEU A CA 1
ATOM 2204 C C . LEU A 1 272 ? -15.151 -9.497 8.987 1.00 98.12 272 LEU A C 1
ATOM 2206 O O . LEU A 1 272 ? -14.361 -9.697 9.909 1.00 98.12 272 LEU A O 1
ATOM 2210 N N . GLY A 1 273 ? -15.873 -8.377 8.900 1.00 98.19 273 GLY A N 1
ATOM 2211 C CA . GLY A 1 273 ? -15.721 -7.253 9.825 1.00 98.19 273 GLY A CA 1
ATOM 2212 C C . GLY A 1 273 ? -16.012 -7.638 11.274 1.00 98.19 273 GLY A C 1
ATOM 2213 O O . GLY A 1 273 ? -15.295 -7.216 12.178 1.00 98.19 273 GLY A O 1
ATOM 2214 N N . MET A 1 274 ? -16.995 -8.512 11.518 1.00 98.38 274 MET A N 1
ATOM 2215 C CA . MET A 1 274 ? -17.265 -9.022 12.867 1.00 98.38 274 MET A CA 1
ATOM 2216 C C . MET A 1 274 ? -16.126 -9.900 13.398 1.00 98.38 274 MET A C 1
ATOM 2218 O O . MET A 1 274 ? -15.848 -9.856 14.595 1.00 98.38 274 MET A O 1
ATOM 2222 N N . LYS A 1 275 ? -15.461 -10.697 12.549 1.00 97.00 275 LYS A N 1
ATOM 2223 C CA . LYS A 1 275 ? -14.282 -11.480 12.962 1.00 97.00 275 LYS A CA 1
ATOM 2224 C C . LYS A 1 275 ? -13.096 -10.569 13.276 1.00 97.00 275 LYS A C 1
ATOM 2226 O O . LYS A 1 275 ? -12.484 -10.730 14.326 1.00 97.00 275 LYS A O 1
ATOM 2231 N N . LEU A 1 276 ? -12.824 -9.582 12.423 1.00 97.00 276 LEU A N 1
ATOM 2232 C CA . LEU A 1 276 ? -11.751 -8.611 12.653 1.00 97.00 276 LEU A CA 1
ATOM 2233 C C . LEU A 1 276 ? -11.984 -7.804 13.929 1.00 97.00 276 LEU A C 1
ATOM 2235 O O . LEU A 1 276 ? -11.078 -7.681 14.741 1.00 97.00 276 LEU A O 1
ATOM 2239 N N . MET A 1 277 ? -13.214 -7.343 14.170 1.00 97.44 277 MET A N 1
ATOM 2240 C CA . MET A 1 277 ? -13.541 -6.612 15.395 1.00 97.44 277 MET A CA 1
ATOM 2241 C C . MET A 1 277 ? -13.363 -7.435 16.669 1.00 97.44 277 MET A C 1
ATOM 2243 O O . MET A 1 277 ? -13.069 -6.851 17.706 1.00 97.44 277 MET A O 1
ATOM 2247 N N . LYS A 1 278 ? -13.504 -8.766 16.619 1.00 95.81 278 LYS A N 1
ATOM 2248 C CA . LYS A 1 278 ? -13.160 -9.621 17.766 1.00 95.81 278 LYS A CA 1
ATOM 2249 C C . LYS A 1 278 ? -11.656 -9.619 18.037 1.00 95.81 278 LYS A C 1
ATOM 2251 O O . LYS A 1 278 ? -11.272 -9.576 19.198 1.00 95.81 278 LYS A O 1
ATOM 2256 N N . ASN A 1 279 ? -10.826 -9.611 16.993 1.00 94.19 279 ASN A N 1
ATOM 2257 C CA . ASN A 1 279 ? -9.372 -9.490 17.134 1.00 94.19 279 ASN A CA 1
ATOM 2258 C C . ASN A 1 279 ? -8.979 -8.084 17.622 1.00 94.19 279 ASN A C 1
ATOM 2260 O O . ASN A 1 279 ? -8.189 -7.950 18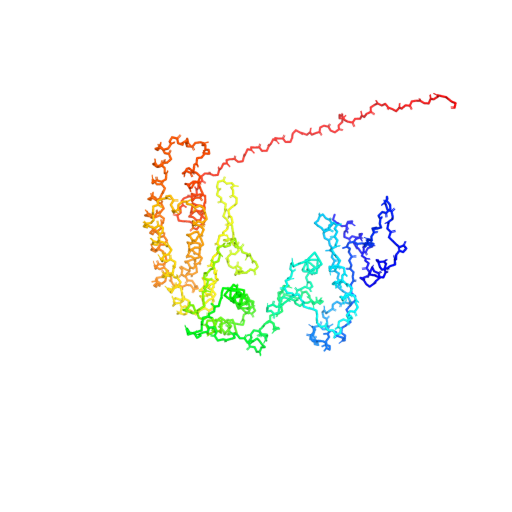.547 1.00 94.19 279 ASN A O 1
ATOM 2264 N N . TYR A 1 280 ? -9.579 -7.021 17.080 1.00 96.00 280 TYR A N 1
ATOM 2265 C CA . TYR A 1 280 ? -9.340 -5.660 17.578 1.00 96.00 280 TYR A CA 1
ATOM 2266 C C . TYR A 1 280 ? -9.785 -5.487 19.029 1.00 96.00 280 TYR A C 1
ATOM 2268 O O . TYR A 1 280 ? -9.122 -4.815 19.811 1.00 96.00 280 TYR A O 1
ATOM 2276 N N . GLU A 1 281 ? -10.868 -6.147 19.429 1.00 95.81 281 GLU A N 1
ATOM 2277 C CA . GLU A 1 281 ? -11.321 -6.126 20.813 1.00 95.81 281 GLU A CA 1
ATOM 2278 C C . GLU A 1 281 ? -10.327 -6.784 21.776 1.00 95.81 281 GLU A C 1
ATOM 2280 O O . GLU A 1 281 ? -10.221 -6.316 22.905 1.00 95.81 281 GLU A O 1
ATOM 2285 N N . THR A 1 282 ? -9.550 -7.798 21.369 1.00 95.50 282 THR A N 1
ATOM 2286 C CA . THR A 1 282 ? -8.490 -8.318 22.252 1.00 95.50 282 THR A CA 1
ATOM 2287 C C . THR A 1 282 ? -7.407 -7.272 22.501 1.00 95.50 282 THR A C 1
ATOM 2289 O O . THR A 1 282 ? -6.924 -7.168 23.625 1.00 95.50 282 THR A O 1
ATOM 2292 N N . ILE A 1 283 ? -7.086 -6.456 21.490 1.00 95.38 283 ILE A N 1
ATOM 2293 C CA . ILE A 1 283 ? -6.165 -5.319 21.627 1.00 95.38 283 ILE A CA 1
ATOM 2294 C C . ILE A 1 283 ? -6.788 -4.276 22.559 1.00 95.38 283 ILE A C 1
ATOM 2296 O O . ILE A 1 283 ? -6.196 -3.933 23.576 1.00 95.38 283 ILE A O 1
ATOM 2300 N N . PHE A 1 284 ? -8.021 -3.835 22.300 1.00 97.00 284 PHE A N 1
ATOM 2301 C CA . PHE A 1 284 ? -8.695 -2.851 23.158 1.00 97.00 284 PHE A CA 1
ATOM 2302 C C . PHE A 1 284 ? -8.791 -3.316 24.617 1.00 97.00 284 PHE A C 1
ATOM 2304 O O . PHE A 1 284 ? -8.531 -2.530 25.525 1.00 97.00 284 PHE A O 1
ATOM 2311 N N . ASN A 1 285 ? -9.097 -4.597 24.845 1.00 97.06 285 ASN A N 1
ATOM 2312 C CA . ASN A 1 285 ? -9.148 -5.182 26.182 1.00 97.06 285 ASN A CA 1
ATOM 2313 C C . ASN A 1 285 ?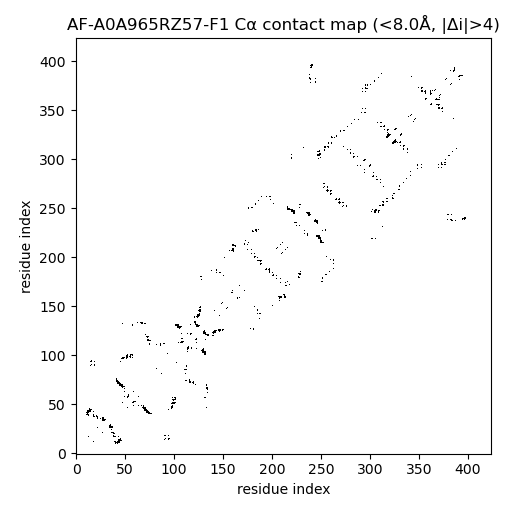 -7.762 -5.215 26.845 1.00 97.06 285 ASN A C 1
ATOM 2315 O O . ASN A 1 285 ? -7.678 -4.974 28.046 1.00 97.06 285 ASN A O 1
ATOM 2319 N N . TYR A 1 286 ? -6.680 -5.479 26.104 1.00 96.06 286 TYR A N 1
ATOM 2320 C CA . TYR A 1 286 ? -5.322 -5.388 26.649 1.00 96.06 286 TYR A CA 1
ATOM 2321 C C . TYR A 1 286 ? -5.036 -3.977 27.184 1.00 96.06 286 TYR A C 1
ATOM 2323 O O . TYR A 1 286 ? -4.639 -3.840 28.340 1.00 96.06 286 TYR A O 1
ATOM 2331 N N . PHE A 1 287 ? -5.321 -2.926 26.410 1.00 96.62 287 PHE A N 1
ATOM 2332 C CA . PHE A 1 287 ? -5.125 -1.534 26.850 1.00 96.62 287 PHE A CA 1
ATOM 2333 C C . PHE A 1 287 ? -6.096 -1.104 27.958 1.00 96.62 287 PHE A C 1
ATOM 2335 O O . PHE A 1 287 ? -5.740 -0.304 28.822 1.00 96.62 287 PHE A O 1
ATOM 2342 N N . GLU A 1 288 ? -7.312 -1.649 27.987 1.00 96.19 288 GLU A N 1
ATOM 2343 C CA . GLU A 1 288 ? -8.278 -1.389 29.059 1.00 96.19 288 GLU A CA 1
ATOM 2344 C C . GLU A 1 288 ? -7.793 -1.902 30.421 1.00 96.19 288 GLU A C 1
ATOM 2346 O O . GLU A 1 288 ? -8.007 -1.219 31.419 1.00 96.19 288 GLU A O 1
ATOM 2351 N N . HIS A 1 289 ? -7.115 -3.055 30.460 1.00 96.06 289 HIS A N 1
ATOM 2352 C CA . HIS A 1 289 ? -6.719 -3.722 31.709 1.00 96.06 289 HIS A CA 1
ATOM 2353 C C . HIS A 1 289 ? -5.225 -3.593 32.047 1.00 96.06 289 HIS A C 1
ATOM 2355 O O . HIS A 1 289 ? -4.811 -3.974 33.142 1.00 96.06 289 HIS A O 1
ATOM 2361 N N . SER A 1 290 ? -4.403 -3.072 31.134 1.00 95.75 290 SER A N 1
ATOM 2362 C CA . SER A 1 290 ? -2.981 -2.834 31.388 1.00 95.75 290 SER A CA 1
ATOM 2363 C C . SER A 1 290 ? -2.764 -1.588 32.237 1.00 95.75 290 SER A C 1
ATOM 2365 O O . SER A 1 290 ? -3.497 -0.600 32.125 1.00 95.75 290 SER A O 1
ATOM 2367 N N . LYS A 1 291 ? -1.702 -1.608 33.050 1.00 96.44 291 LYS A N 1
ATOM 2368 C CA . LYS A 1 291 ? -1.232 -0.401 33.741 1.00 96.44 291 LYS A CA 1
ATOM 2369 C C . LYS A 1 291 ? -0.919 0.693 32.720 1.00 96.44 291 LYS A C 1
ATOM 2371 O O . LYS A 1 291 ? -0.399 0.390 31.642 1.00 96.44 291 LYS A O 1
ATOM 2376 N N . ALA A 1 292 ? -1.179 1.944 33.087 1.00 95.44 292 ALA A N 1
ATOM 2377 C CA . ALA A 1 292 ? -0.918 3.096 32.233 1.00 95.44 292 ALA A CA 1
ATOM 2378 C C . ALA A 1 292 ? 0.518 3.158 31.682 1.00 95.44 292 ALA A C 1
ATOM 2380 O O . ALA A 1 292 ? 0.687 3.457 30.508 1.00 95.44 292 ALA A O 1
ATOM 2381 N N . GLU A 1 293 ? 1.529 2.766 32.461 1.00 93.25 293 GLU A N 1
ATOM 2382 C CA . GLU A 1 293 ? 2.940 2.729 32.029 1.00 93.25 293 GLU A CA 1
ATOM 2383 C C . GLU A 1 293 ? 3.177 1.810 30.815 1.00 93.25 293 GLU A C 1
ATOM 2385 O O . GLU A 1 293 ? 3.948 2.130 29.913 1.00 93.25 293 GLU A O 1
ATOM 2390 N N . PHE A 1 294 ? 2.488 0.664 30.759 1.00 94.12 294 PHE A N 1
ATOM 2391 C CA . PHE A 1 294 ? 2.583 -0.259 29.623 1.00 94.12 294 PHE A CA 1
ATOM 2392 C C . PHE A 1 294 ? 1.737 0.202 28.442 1.00 94.12 294 PHE A C 1
ATOM 2394 O O . PHE A 1 294 ? 2.144 0.019 27.295 1.00 94.12 294 PHE A O 1
ATOM 2401 N N . ALA A 1 295 ? 0.569 0.779 28.728 1.00 93.75 295 ALA A N 1
ATOM 2402 C CA . ALA A 1 295 ? -0.361 1.281 27.726 1.00 93.75 295 ALA A CA 1
ATOM 2403 C C . ALA A 1 295 ? 0.152 2.552 27.025 1.00 93.75 295 ALA A C 1
ATOM 2405 O O . ALA A 1 295 ? -0.133 2.754 25.850 1.00 93.75 295 ALA A O 1
ATOM 2406 N N . GLY A 1 296 ? 0.897 3.395 27.742 1.00 91.94 296 GLY A N 1
ATOM 2407 C CA . GLY A 1 296 ? 1.482 4.640 27.247 1.00 91.94 296 GLY A CA 1
ATOM 2408 C C . GLY A 1 296 ? 2.853 4.487 26.598 1.00 91.94 296 GLY A C 1
ATOM 2409 O O . GLY A 1 296 ? 3.316 5.419 25.942 1.00 91.94 296 GLY A O 1
ATOM 2410 N N . ASN A 1 297 ? 3.498 3.323 26.730 1.00 92.31 297 ASN A N 1
ATOM 2411 C CA . ASN A 1 297 ? 4.723 3.029 25.997 1.00 92.31 297 ASN A CA 1
ATOM 2412 C C . ASN A 1 297 ? 4.471 3.157 24.483 1.00 92.31 297 ASN A C 1
ATOM 2414 O O . ASN A 1 297 ? 3.566 2.520 23.945 1.00 92.31 297 ASN A O 1
ATOM 2418 N N . GLN A 1 298 ? 5.277 3.980 23.808 1.00 86.44 298 GLN A N 1
ATOM 2419 C CA . GLN A 1 298 ? 5.056 4.342 22.407 1.00 86.44 298 GLN A CA 1
ATOM 2420 C C . GLN A 1 298 ? 5.131 3.144 21.455 1.00 86.44 298 GLN A C 1
ATOM 2422 O O . GLN A 1 298 ? 4.341 3.091 20.520 1.00 86.44 298 GLN A O 1
ATOM 2427 N N . GLU A 1 299 ? 6.020 2.181 21.714 1.00 84.69 299 GLU A N 1
ATOM 2428 C CA . GLU A 1 299 ? 6.154 0.970 20.894 1.00 84.69 299 GLU A CA 1
ATOM 2429 C C . GLU A 1 299 ? 4.944 0.048 21.069 1.00 84.69 299 GLU A C 1
ATOM 2431 O O . GLU A 1 299 ? 4.454 -0.522 20.098 1.00 84.69 299 GLU A O 1
ATOM 243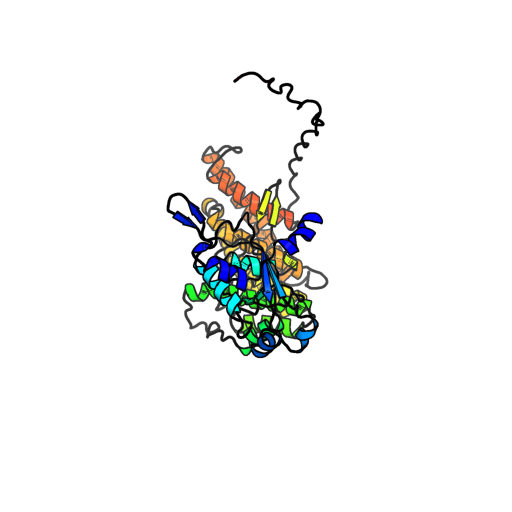6 N N . ASN A 1 300 ? 4.406 -0.048 22.290 1.00 89.25 300 ASN A N 1
ATOM 2437 C CA . ASN A 1 300 ? 3.204 -0.839 22.550 1.00 89.25 300 ASN A CA 1
ATOM 2438 C C . ASN A 1 300 ? 1.955 -0.182 21.952 1.00 89.25 300 ASN A C 1
ATOM 2440 O O . ASN A 1 300 ? 1.115 -0.857 21.362 1.00 89.25 300 ASN A O 1
ATOM 2444 N N . ALA A 1 301 ? 1.804 1.135 22.118 1.00 93.69 301 ALA A N 1
ATOM 2445 C CA . ALA A 1 301 ? 0.590 1.865 21.759 1.00 93.69 301 ALA A CA 1
ATOM 2446 C C . ALA A 1 301 ? 0.280 1.850 20.249 1.00 93.69 301 ALA A C 1
ATOM 2448 O O . ALA A 1 301 ? -0.866 2.090 19.860 1.00 93.69 301 ALA A O 1
ATOM 2449 N N . GLU A 1 302 ? 1.255 1.517 19.397 1.00 94.44 302 GLU A N 1
ATOM 2450 C CA . GLU A 1 302 ? 1.056 1.430 17.948 1.00 94.44 302 GLU A CA 1
ATOM 2451 C C . GLU A 1 302 ? -0.020 0.411 17.546 1.00 94.44 302 GLU A C 1
ATOM 2453 O O . GLU A 1 302 ? -0.795 0.677 16.622 1.00 94.44 302 GLU A O 1
ATOM 2458 N N . ASP A 1 303 ? -0.135 -0.709 18.268 1.00 93.94 303 ASP A N 1
ATOM 2459 C CA . ASP A 1 303 ? -1.185 -1.707 18.029 1.00 93.94 303 ASP A CA 1
ATOM 2460 C C . ASP A 1 303 ? -2.581 -1.134 18.293 1.00 93.94 303 ASP A C 1
ATOM 2462 O O . ASP A 1 303 ? -3.519 -1.380 17.527 1.00 93.94 303 ASP A O 1
ATOM 2466 N N . LEU A 1 304 ? -2.725 -0.326 19.352 1.00 95.81 304 LEU A N 1
ATOM 2467 C CA . LEU A 1 304 ? -3.975 0.375 19.641 1.00 95.81 304 LEU A CA 1
ATOM 2468 C C . LEU A 1 304 ? -4.307 1.364 18.522 1.00 95.81 304 LEU A C 1
ATOM 2470 O O . LEU A 1 304 ? -5.459 1.411 18.082 1.00 95.81 304 LEU A O 1
ATOM 2474 N N . TYR A 1 305 ? -3.311 2.118 18.044 1.00 95.81 305 TYR A N 1
ATOM 2475 C CA . TYR A 1 305 ? -3.487 3.093 16.966 1.00 95.81 305 TYR A CA 1
ATOM 2476 C C . TYR A 1 305 ? -3.931 2.423 15.663 1.00 95.81 305 TYR A C 1
ATOM 2478 O O . TYR A 1 305 ? -4.909 2.846 15.049 1.00 95.81 305 TYR A O 1
ATOM 2486 N N . ALA A 1 306 ? -3.263 1.340 15.265 1.00 95.50 306 ALA A N 1
ATOM 2487 C CA . ALA A 1 306 ? -3.613 0.597 14.060 1.00 95.50 306 ALA A CA 1
ATOM 2488 C C . ALA A 1 306 ? -5.005 -0.051 14.162 1.00 95.50 306 ALA A C 1
ATOM 2490 O O . ALA A 1 306 ? -5.790 -0.000 13.212 1.00 95.50 306 ALA A O 1
ATOM 2491 N N . ALA A 1 307 ? -5.340 -0.639 15.316 1.00 96.56 307 ALA A N 1
ATOM 2492 C CA . ALA A 1 307 ? -6.630 -1.291 15.530 1.00 96.56 307 ALA A CA 1
ATOM 2493 C C . ALA A 1 307 ? -7.802 -0.300 15.528 1.00 96.56 307 ALA A C 1
ATOM 2495 O O . ALA A 1 307 ? -8.855 -0.589 14.949 1.00 96.56 307 ALA A O 1
ATOM 2496 N N . ILE A 1 308 ? -7.642 0.867 16.164 1.00 96.69 308 ILE A N 1
ATOM 2497 C CA . ILE A 1 308 ? -8.706 1.874 16.212 1.00 96.69 308 ILE A CA 1
ATOM 2498 C C . ILE A 1 308 ? -8.898 2.554 14.852 1.00 96.69 308 ILE A C 1
ATOM 2500 O O . ILE A 1 308 ? -10.041 2.747 14.437 1.00 96.69 308 ILE A O 1
ATOM 2504 N N . ASP A 1 309 ? -7.817 2.832 14.117 1.00 96.44 309 ASP A N 1
ATOM 2505 C CA . ASP A 1 309 ? -7.884 3.393 12.765 1.00 96.44 309 ASP A CA 1
ATOM 2506 C C . ASP A 1 309 ? -8.582 2.432 11.788 1.00 96.44 309 ASP A C 1
ATOM 2508 O O . ASP A 1 309 ? -9.517 2.816 11.079 1.00 96.44 309 ASP A O 1
ATOM 2512 N N . ALA A 1 310 ? -8.221 1.144 11.821 1.00 96.69 310 ALA A N 1
ATOM 2513 C CA . ALA A 1 310 ? -8.896 0.112 11.038 1.00 96.69 310 ALA A CA 1
ATOM 2514 C C . ALA A 1 310 ? -10.393 0.003 11.388 1.00 96.69 310 ALA A C 1
ATOM 2516 O O . ALA A 1 310 ? -11.237 -0.152 10.497 1.00 96.69 310 ALA A O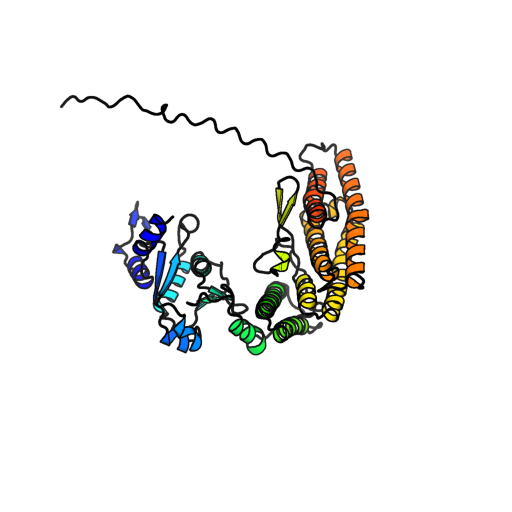 1
ATOM 2517 N N . ALA A 1 311 ? -10.749 0.130 12.672 1.00 98.06 311 ALA A N 1
ATOM 2518 C CA . ALA A 1 311 ? -12.141 0.169 13.112 1.00 98.06 311 ALA A CA 1
ATOM 2519 C C . ALA A 1 311 ? -12.881 1.398 12.553 1.00 98.06 311 ALA A C 1
ATOM 2521 O O . ALA A 1 311 ? -13.984 1.245 12.025 1.00 98.06 311 ALA A O 1
ATOM 2522 N N . PHE A 1 312 ? -12.284 2.594 12.593 1.00 97.94 312 PHE A N 1
ATOM 2523 C CA . PHE A 1 312 ? -12.873 3.793 11.988 1.00 97.94 312 PHE A CA 1
ATOM 2524 C C . PHE A 1 312 ? -13.092 3.637 10.479 1.00 97.94 312 PHE A C 1
ATOM 2526 O O . PHE A 1 312 ? -14.195 3.895 9.992 1.00 97.94 312 PHE A O 1
ATOM 2533 N N . LYS A 1 313 ? -12.094 3.135 9.744 1.00 96.81 313 LYS A N 1
ATOM 2534 C CA . LYS A 1 313 ? -12.184 2.884 8.295 1.00 96.81 313 LYS A CA 1
ATOM 2535 C C . LYS A 1 313 ? -13.316 1.917 7.939 1.00 96.81 313 LYS A C 1
ATOM 2537 O O . LYS A 1 313 ? -14.105 2.188 7.027 1.00 96.81 313 LYS A O 1
ATOM 2542 N N . MET A 1 314 ? -13.465 0.823 8.693 1.00 98.19 314 MET A N 1
ATOM 2543 C CA . MET A 1 314 ? -14.612 -0.082 8.539 1.00 98.19 314 MET A CA 1
ATOM 2544 C C . MET A 1 314 ? -15.939 0.584 8.922 1.00 98.19 314 MET A C 1
ATOM 2546 O O . MET A 1 314 ? -16.961 0.315 8.293 1.00 98.19 314 MET A O 1
ATOM 2550 N N . TYR A 1 315 ? -15.957 1.440 9.946 1.00 98.38 315 TYR A N 1
ATOM 2551 C CA . TYR A 1 315 ? -17.176 2.123 10.373 1.00 98.38 315 TYR A CA 1
ATOM 2552 C C . TYR A 1 315 ? -17.698 3.094 9.313 1.00 98.38 315 TYR A C 1
ATOM 2554 O O . TYR A 1 315 ? -18.906 3.112 9.073 1.00 98.38 315 TYR A O 1
ATOM 2562 N N . ILE A 1 316 ? -16.815 3.852 8.651 1.00 96.69 316 ILE A N 1
ATOM 2563 C CA . ILE A 1 316 ? -17.189 4.816 7.602 1.00 96.69 316 ILE A CA 1
ATOM 2564 C C . ILE A 1 316 ? -18.073 4.147 6.550 1.00 96.69 316 ILE A C 1
ATOM 2566 O O . ILE A 1 316 ? -19.178 4.607 6.283 1.00 96.69 316 ILE A O 1
ATOM 2570 N N . ILE A 1 317 ? -17.622 3.017 6.005 1.00 97.44 317 ILE A N 1
ATOM 2571 C CA . ILE A 1 317 ? -18.368 2.318 4.958 1.00 97.44 317 ILE A CA 1
ATOM 2572 C C . ILE A 1 317 ? -19.557 1.531 5.519 1.00 97.44 317 ILE A C 1
ATOM 2574 O O . ILE A 1 317 ? -20.613 1.489 4.897 1.00 97.44 317 ILE A O 1
ATOM 2578 N N . ALA A 1 318 ? -19.423 0.916 6.702 1.00 98.12 318 ALA A N 1
ATOM 2579 C CA . ALA A 1 318 ? -20.489 0.104 7.282 1.00 98.12 318 ALA A CA 1
ATOM 2580 C C . ALA A 1 318 ? -21.688 0.970 7.689 1.00 98.12 318 ALA A C 1
ATOM 2582 O O . ALA A 1 318 ? -22.823 0.502 7.628 1.00 98.12 318 ALA A O 1
ATOM 2583 N N . SER A 1 319 ? -21.435 2.221 8.087 1.00 97.31 319 SER A N 1
ATOM 2584 C CA . SER A 1 319 ? -22.448 3.217 8.444 1.00 97.31 319 SER A CA 1
ATOM 2585 C C . SER A 1 319 ? -22.926 4.074 7.269 1.00 97.31 319 SER A C 1
ATOM 2587 O O . SER A 1 319 ? -23.818 4.907 7.449 1.00 97.31 319 SER A O 1
ATOM 2589 N N . ASP A 1 320 ? -22.388 3.860 6.066 1.00 97.25 320 ASP A N 1
ATOM 2590 C CA . ASP A 1 320 ? -22.854 4.546 4.868 1.00 97.25 320 ASP A CA 1
ATOM 2591 C C . ASP A 1 320 ? -24.272 4.089 4.483 1.00 97.25 320 ASP A C 1
ATOM 2593 O O . ASP A 1 320 ? -24.622 2.909 4.567 1.00 97.25 320 ASP A O 1
ATOM 2597 N N . LYS A 1 321 ? -25.114 5.031 4.042 1.00 95.88 321 LYS A N 1
ATOM 2598 C CA . LYS A 1 321 ? -26.525 4.755 3.717 1.00 95.88 321 LYS A CA 1
ATOM 2599 C C . LYS A 1 321 ? -26.711 4.015 2.392 1.00 95.88 321 LYS A C 1
ATOM 2601 O O . LYS A 1 321 ? -27.738 3.362 2.217 1.00 95.88 321 LYS A O 1
ATOM 2606 N N . GLN A 1 322 ? -25.780 4.157 1.452 1.00 94.81 322 GLN A N 1
ATOM 2607 C CA . GLN A 1 322 ? -25.878 3.574 0.115 1.00 94.81 322 GLN A CA 1
ATOM 2608 C C . GLN A 1 322 ? -25.167 2.216 0.069 1.00 94.81 322 GLN A C 1
ATOM 2610 O O . GLN A 1 322 ? -25.767 1.195 -0.281 1.00 94.81 322 GLN A O 1
ATOM 2615 N N . MET A 1 323 ? -23.899 2.199 0.470 1.00 95.06 323 MET A N 1
ATOM 2616 C CA . MET A 1 323 ? -23.015 1.037 0.401 1.00 95.06 323 MET A CA 1
ATOM 2617 C C . MET A 1 323 ? -23.159 0.140 1.636 1.00 95.06 323 MET A C 1
ATOM 2619 O O . MET A 1 323 ? -23.193 -1.085 1.515 1.00 95.06 323 MET A O 1
ATOM 2623 N N . GLY A 1 324 ? -23.294 0.744 2.816 1.00 95.69 324 GLY A N 1
ATOM 2624 C CA . GLY A 1 324 ? -23.332 0.058 4.103 1.00 95.69 324 GLY A CA 1
ATOM 2625 C C . GLY A 1 324 ? -24.715 -0.404 4.559 1.00 95.69 324 GLY A C 1
ATOM 2626 O O . GLY A 1 324 ? -25.657 -0.582 3.778 1.00 95.69 324 GLY A O 1
ATOM 2627 N N . ASP A 1 325 ? -24.814 -0.628 5.866 1.00 96.44 325 ASP A N 1
ATOM 2628 C CA . ASP A 1 325 ? -26.058 -0.796 6.610 1.00 96.44 325 ASP A CA 1
ATOM 2629 C C . ASP A 1 325 ? -25.899 -0.089 7.971 1.00 96.44 325 ASP A C 1
ATOM 2631 O O . ASP A 1 325 ? -25.410 -0.697 8.932 1.00 96.44 325 ASP A O 1
ATOM 2635 N N . PRO A 1 326 ? -26.321 1.186 8.086 1.00 95.56 326 PRO A N 1
ATOM 2636 C CA . PRO A 1 326 ? -26.147 1.974 9.307 1.00 95.56 326 PRO A CA 1
ATOM 2637 C C . PRO A 1 326 ? -26.848 1.366 10.527 1.00 95.56 326 PRO A C 1
ATOM 2639 O O . PRO A 1 326 ? -26.433 1.573 11.667 1.00 95.56 326 PRO A O 1
ATOM 2642 N N . ASN A 1 327 ? -27.913 0.593 10.296 1.00 96.38 327 ASN A N 1
ATOM 2643 C CA . ASN A 1 327 ? -28.649 -0.106 11.344 1.00 96.38 327 ASN A CA 1
ATOM 2644 C C . ASN A 1 327 ? -28.172 -1.551 11.540 1.00 96.38 327 ASN A C 1
ATOM 2646 O O . ASN A 1 327 ? -28.668 -2.243 12.443 1.00 96.38 327 ASN A O 1
ATOM 2650 N N . GLY A 1 328 ? -27.211 -1.979 10.727 1.00 96.62 328 GLY A N 1
ATOM 2651 C CA . GLY A 1 328 ? -26.642 -3.308 10.697 1.00 96.62 328 GLY A CA 1
ATOM 2652 C C . GLY A 1 328 ? -25.823 -3.628 11.937 1.00 96.62 328 GLY A C 1
ATOM 2653 O O . GLY A 1 328 ? -25.371 -2.760 12.691 1.00 96.62 328 GLY A O 1
ATOM 2654 N N . LYS A 1 329 ? -25.622 -4.929 12.152 1.00 97.50 329 LYS A N 1
ATOM 2655 C CA . LYS A 1 329 ? -24.908 -5.443 13.327 1.00 97.50 329 LYS A CA 1
ATOM 2656 C C . LYS A 1 329 ? -23.469 -4.930 13.388 1.00 97.50 329 LYS A C 1
ATOM 2658 O O . LYS A 1 329 ? -23.033 -4.531 14.461 1.00 97.50 329 LYS A O 1
ATOM 2663 N N . LEU A 1 330 ? -22.764 -4.901 12.253 1.00 98.50 330 LEU A N 1
ATOM 2664 C CA . LEU A 1 330 ? -21.364 -4.479 12.203 1.00 98.50 330 LEU A CA 1
ATOM 2665 C C . LEU A 1 330 ? -21.195 -2.994 12.554 1.00 98.50 330 LEU A C 1
ATOM 2667 O O . LEU A 1 330 ? -20.409 -2.685 13.442 1.00 98.50 330 LEU A O 1
ATOM 2671 N N . ALA A 1 331 ? -21.958 -2.091 11.927 1.00 98.50 331 ALA A N 1
ATOM 2672 C CA . ALA A 1 331 ? -21.855 -0.650 12.180 1.00 98.50 331 ALA A CA 1
ATOM 2673 C C . ALA A 1 331 ? -22.091 -0.317 13.664 1.00 98.50 331 ALA A C 1
ATOM 2675 O O . ALA A 1 331 ? -21.280 0.365 14.292 1.00 98.50 331 ALA A O 1
ATOM 2676 N N . LYS A 1 332 ? -23.151 -0.887 14.255 1.00 98.50 332 LYS A N 1
ATOM 2677 C CA . LYS A 1 332 ? -23.460 -0.742 15.687 1.00 98.50 332 LYS A CA 1
ATOM 2678 C C . LYS A 1 332 ? -22.359 -1.309 16.581 1.00 98.50 332 LYS A C 1
ATOM 2680 O O . LYS A 1 332 ? -22.012 -0.685 17.583 1.00 98.50 332 LYS A O 1
ATOM 2685 N N . TYR A 1 333 ? -21.812 -2.475 16.229 1.00 98.50 333 TYR A N 1
ATOM 2686 C CA . TYR A 1 333 ? -20.748 -3.114 17.000 1.00 98.50 333 TYR A CA 1
ATOM 2687 C C . TYR A 1 333 ? -19.476 -2.269 17.008 1.00 98.50 333 TYR A C 1
ATOM 2689 O O . TYR A 1 333 ? -18.957 -1.967 18.081 1.00 98.50 333 TYR A O 1
ATOM 2697 N N . ILE A 1 334 ? -19.013 -1.838 15.830 1.00 98.50 334 ILE A N 1
ATOM 2698 C CA . ILE A 1 334 ? -17.817 -1.004 15.700 1.00 98.50 334 ILE A CA 1
ATOM 2699 C C . ILE A 1 334 ? -17.996 0.302 16.480 1.00 98.50 334 ILE A C 1
ATOM 2701 O O . ILE A 1 334 ? -17.154 0.632 17.314 1.00 98.50 334 ILE A O 1
ATOM 2705 N N . TYR A 1 335 ? -19.121 0.998 16.281 1.00 98.19 335 TYR A N 1
ATOM 2706 C CA . TYR A 1 335 ? -19.411 2.249 16.980 1.00 98.19 335 TYR A CA 1
ATOM 2707 C C . TYR A 1 335 ? -19.353 2.087 18.501 1.00 98.19 335 TYR A C 1
ATOM 2709 O O . TYR A 1 335 ? -18.745 2.907 19.190 1.00 98.19 335 TYR A O 1
ATOM 2717 N N . ALA A 1 336 ? -19.944 1.016 19.040 1.00 98.31 336 ALA A N 1
ATOM 2718 C CA . ALA A 1 336 ? -19.919 0.745 20.473 1.00 98.31 336 ALA A CA 1
ATOM 2719 C C . ALA A 1 336 ? -18.490 0.521 20.999 1.00 98.31 336 ALA A C 1
ATOM 2721 O O . ALA A 1 336 ? -18.146 1.040 22.062 1.00 98.31 336 ALA A O 1
ATOM 2722 N N . LYS A 1 337 ? -17.643 -0.211 20.261 1.00 98.25 337 LYS A N 1
ATOM 2723 C CA . LYS A 1 337 ? -16.251 -0.474 20.667 1.00 98.25 337 LYS A CA 1
ATOM 2724 C C . LYS A 1 337 ? -15.370 0.769 20.565 1.00 98.25 337 LYS A C 1
ATOM 2726 O O . LYS A 1 337 ? -14.659 1.057 21.522 1.00 98.25 337 LYS A O 1
ATOM 2731 N N . ILE A 1 338 ? -15.493 1.549 19.490 1.00 98.31 338 ILE A N 1
ATOM 2732 C CA . ILE A 1 338 ? -14.808 2.845 19.360 1.00 98.31 338 ILE A CA 1
ATOM 2733 C C . ILE A 1 338 ? -15.193 3.760 20.528 1.00 98.31 338 ILE A C 1
ATOM 2735 O O . ILE A 1 338 ? -14.326 4.303 21.208 1.00 98.31 338 ILE A O 1
ATOM 2739 N N . ASN A 1 339 ? -16.490 3.878 20.833 1.00 97.81 339 ASN A N 1
ATOM 2740 C CA . ASN A 1 339 ? -16.940 4.690 21.963 1.00 97.81 339 ASN A CA 1
ATOM 2741 C C . ASN A 1 339 ? -16.391 4.194 23.301 1.00 97.81 339 ASN A C 1
ATOM 2743 O O . ASN A 1 339 ? -16.046 5.021 24.136 1.00 97.81 339 ASN A O 1
ATOM 2747 N N . ARG A 1 340 ? -16.298 2.877 23.519 1.00 97.31 340 ARG A N 1
ATOM 2748 C CA . ARG A 1 340 ? -15.696 2.325 24.741 1.00 97.31 340 ARG A CA 1
ATOM 2749 C C . ARG A 1 340 ? -14.236 2.760 24.882 1.00 97.31 340 ARG A C 1
ATOM 2751 O O . ARG A 1 340 ? -13.845 3.173 25.970 1.00 97.31 340 ARG A O 1
ATOM 2758 N N . VAL A 1 341 ? -13.462 2.719 23.795 1.00 97.31 341 VAL A N 1
ATOM 2759 C CA . VAL A 1 341 ? -12.061 3.167 23.802 1.00 97.31 341 VAL A CA 1
ATOM 2760 C C . VAL A 1 341 ? -11.974 4.648 24.180 1.00 97.31 341 VAL A C 1
ATOM 2762 O O . VAL A 1 341 ? -11.313 4.987 25.156 1.00 97.31 341 VAL A O 1
ATOM 2765 N N . TYR A 1 342 ? -12.715 5.517 23.493 1.00 97.62 342 TYR A N 1
ATOM 2766 C CA . TYR A 1 342 ? -12.619 6.967 23.703 1.00 97.62 342 TYR A CA 1
ATOM 2767 C C . TYR A 1 342 ? -13.276 7.482 24.989 1.00 97.62 342 TYR A C 1
ATOM 2769 O O . TYR A 1 342 ? -12.849 8.506 25.515 1.00 97.62 342 TYR A O 1
ATOM 2777 N N . LYS A 1 343 ? -14.316 6.814 25.502 1.00 96.75 343 LYS A N 1
ATOM 2778 C CA . LYS A 1 343 ? -15.047 7.267 26.701 1.00 96.75 343 LYS A CA 1
ATOM 2779 C C . LYS A 1 343 ? -14.548 6.640 27.996 1.00 96.75 343 LYS A C 1
ATOM 2781 O O . LYS A 1 343 ? -14.732 7.248 29.043 1.00 96.75 343 LYS A O 1
ATOM 2786 N N . ASN A 1 344 ? -13.938 5.456 27.930 1.00 95.12 344 ASN A N 1
ATOM 2787 C CA . ASN A 1 344 ? -13.550 4.708 29.127 1.00 95.12 344 ASN A CA 1
ATOM 2788 C C . ASN A 1 344 ? -12.046 4.417 29.152 1.00 95.12 344 ASN A C 1
ATOM 2790 O O . ASN A 1 344 ? -11.378 4.757 30.122 1.00 95.12 344 ASN A O 1
ATOM 2794 N N . VAL A 1 345 ? -11.507 3.809 28.089 1.00 95.62 345 VAL A N 1
ATOM 2795 C CA . VAL A 1 345 ? -10.114 3.323 28.079 1.00 95.62 345 VAL A CA 1
ATOM 2796 C C . VAL A 1 345 ? -9.122 4.482 28.056 1.00 95.62 345 VAL A C 1
ATOM 2798 O O . VAL A 1 345 ? -8.249 4.552 28.917 1.00 95.62 345 VAL A O 1
ATOM 2801 N N . MET A 1 346 ? -9.275 5.411 27.110 1.00 95.19 346 MET A N 1
ATOM 2802 C CA . MET A 1 346 ? -8.363 6.546 26.967 1.00 95.19 346 MET A CA 1
ATOM 2803 C C . MET A 1 346 ? -8.376 7.472 28.188 1.00 95.19 346 MET A C 1
ATOM 2805 O O . MET A 1 346 ? -7.294 7.723 28.713 1.00 95.19 346 MET A O 1
ATOM 2809 N N . PRO A 1 347 ? -9.537 7.935 28.707 1.00 95.88 347 PRO A N 1
ATOM 2810 C CA . PRO A 1 347 ? -9.541 8.839 29.857 1.00 95.88 347 PRO A CA 1
ATOM 2811 C C . PRO A 1 347 ? -8.913 8.222 31.109 1.00 95.88 347 PRO A C 1
ATOM 2813 O O . PRO A 1 347 ? -8.240 8.925 31.857 1.00 95.88 347 PRO A O 1
ATOM 2816 N N . ARG A 1 348 ? -9.081 6.906 31.315 1.00 96.69 348 ARG A N 1
ATOM 2817 C CA . ARG A 1 348 ? -8.414 6.177 32.401 1.00 96.69 348 ARG A CA 1
ATOM 2818 C C . ARG A 1 348 ? -6.893 6.241 32.257 1.00 96.69 348 ARG A C 1
ATOM 2820 O O . ARG A 1 348 ? -6.222 6.647 33.196 1.00 96.69 348 ARG A O 1
ATOM 2827 N N . ILE A 1 349 ? -6.364 5.852 31.091 1.00 96.50 349 ILE A N 1
ATOM 2828 C CA . ILE A 1 349 ? -4.912 5.844 30.842 1.00 96.50 349 ILE A CA 1
ATOM 2829 C C . ILE A 1 349 ? -4.342 7.258 30.997 1.00 96.50 349 ILE A C 1
ATOM 2831 O O . ILE A 1 349 ? -3.303 7.423 31.623 1.00 96.50 349 ILE A O 1
ATOM 2835 N N . TYR A 1 350 ? -5.035 8.271 30.471 1.00 95.56 350 TYR A N 1
ATOM 2836 C CA . TYR A 1 350 ? -4.614 9.670 30.571 1.00 95.56 350 TYR A CA 1
ATOM 2837 C C . TYR A 1 350 ? -4.519 10.127 32.021 1.00 95.56 350 TYR A C 1
ATOM 2839 O O . TYR A 1 350 ? -3.452 10.558 32.442 1.00 95.56 350 TYR A O 1
ATOM 2847 N N . SER A 1 351 ? -5.586 9.934 32.798 1.00 95.94 351 SER A N 1
ATOM 2848 C CA . SER A 1 351 ? -5.611 10.335 34.205 1.00 95.94 351 SER A CA 1
ATOM 2849 C C . SER A 1 351 ? -4.545 9.618 35.040 1.00 95.94 351 SER A C 1
ATOM 2851 O O . SER A 1 351 ? -3.955 10.228 35.927 1.00 95.94 351 SER A O 1
ATOM 2853 N N . GLU A 1 352 ? -4.283 8.336 34.770 1.00 96.50 352 GLU A N 1
ATOM 2854 C CA . GLU A 1 352 ? -3.228 7.584 35.455 1.00 96.50 352 GLU A CA 1
ATOM 2855 C C . GLU A 1 352 ? -1.824 8.095 35.086 1.00 96.50 352 GLU A C 1
ATOM 2857 O O . GLU A 1 352 ? -0.997 8.260 35.980 1.00 96.50 352 GLU A O 1
ATOM 2862 N N . LEU A 1 353 ? -1.555 8.389 33.806 1.00 95.50 353 LEU A N 1
ATOM 2863 C CA . LEU A 1 353 ? -0.268 8.950 33.372 1.00 95.50 353 LEU A CA 1
ATOM 2864 C C . LEU A 1 353 ? -0.035 10.359 33.925 1.00 95.50 353 LEU A C 1
ATOM 2866 O O . LEU A 1 353 ? 1.077 10.665 34.345 1.00 95.50 353 LEU A O 1
ATOM 2870 N N . GLU A 1 354 ? -1.067 11.202 33.961 1.00 94.06 354 GLU A N 1
ATOM 2871 C CA . GLU A 1 354 ? -0.992 12.541 34.557 1.00 94.06 354 GLU A CA 1
ATOM 2872 C C . GLU A 1 354 ? -0.677 12.467 36.059 1.00 94.06 354 GLU A C 1
ATOM 2874 O O . GLU A 1 354 ? 0.175 13.210 36.549 1.00 94.06 354 GLU A O 1
ATOM 2879 N N . GLN A 1 355 ? -1.308 11.536 36.788 1.00 94.81 355 GLN A N 1
ATOM 2880 C CA . GLN A 1 355 ? -1.006 11.314 38.203 1.00 94.81 355 GLN A CA 1
ATOM 2881 C C . GLN A 1 355 ? 0.437 10.831 38.398 1.00 94.81 355 GLN A C 1
ATOM 2883 O O . GLN A 1 355 ? 1.145 11.367 39.245 1.00 94.81 355 GLN A O 1
ATOM 2888 N N . MET A 1 356 ? 0.902 9.874 37.587 1.00 94.88 356 MET A N 1
ATOM 2889 C CA . MET A 1 356 ? 2.286 9.380 37.639 1.00 94.88 356 MET A CA 1
ATOM 2890 C C . MET A 1 356 ? 3.306 10.481 37.327 1.00 94.88 356 MET A C 1
ATOM 2892 O O . MET A 1 356 ? 4.326 10.580 38.007 1.00 94.88 356 MET A O 1
ATOM 2896 N N . ALA A 1 357 ? 3.019 11.335 36.342 1.00 93.50 357 ALA A N 1
ATOM 2897 C CA . ALA A 1 357 ? 3.843 12.495 36.018 1.00 93.50 357 ALA A CA 1
ATOM 2898 C C . ALA A 1 357 ? 3.917 13.469 37.207 1.00 93.50 357 ALA A C 1
ATOM 2900 O O . ALA A 1 357 ? 5.009 13.892 37.590 1.00 93.50 357 ALA A O 1
ATOM 2901 N N . SER A 1 358 ? 2.776 13.762 37.843 1.00 92.12 358 SER A N 1
ATOM 2902 C CA . SER A 1 358 ? 2.716 14.601 39.045 1.00 92.12 358 SER A CA 1
ATOM 2903 C C . SER A 1 358 ? 3.513 14.001 40.207 1.00 92.12 358 SER A C 1
ATOM 2905 O O . SER A 1 358 ? 4.286 14.712 40.848 1.00 92.12 358 SER A O 1
ATOM 2907 N N . ASP A 1 359 ? 3.355 12.703 40.472 1.00 93.69 359 ASP A N 1
ATOM 2908 C CA . ASP A 1 359 ? 4.049 11.999 41.557 1.00 93.69 359 ASP A CA 1
ATOM 2909 C C . ASP A 1 359 ? 5.569 11.942 41.324 1.00 93.69 359 ASP A C 1
ATOM 2911 O O . ASP A 1 359 ? 6.353 11.987 42.274 1.00 93.69 359 ASP A O 1
ATOM 2915 N N . ALA A 1 360 ? 5.994 11.897 40.058 1.00 92.56 360 ALA A N 1
ATOM 2916 C CA . ALA A 1 360 ? 7.394 11.952 39.644 1.00 92.56 360 ALA A CA 1
ATOM 2917 C C . ALA A 1 360 ? 7.973 13.382 39.589 1.00 92.56 360 ALA A C 1
ATOM 2919 O O . ALA A 1 360 ? 9.163 13.550 39.317 1.00 92.56 360 ALA A O 1
ATOM 2920 N N . GLY A 1 361 ? 7.162 14.415 39.848 1.00 91.06 361 GLY A N 1
ATOM 2921 C CA . GLY A 1 361 ? 7.581 15.816 39.761 1.00 91.06 361 GLY A CA 1
ATOM 2922 C C . GLY A 1 361 ? 7.856 16.294 38.330 1.00 91.06 361 GLY A C 1
ATOM 2923 O O . GLY A 1 361 ? 8.600 17.258 38.138 1.00 91.06 361 GLY A O 1
ATOM 2924 N N . GLU A 1 362 ? 7.285 15.630 37.322 1.00 91.25 362 GLU A N 1
ATOM 2925 C CA . GLU A 1 362 ? 7.400 16.037 35.923 1.00 91.25 362 GLU A CA 1
ATOM 2926 C C . GLU A 1 362 ? 6.561 17.299 35.675 1.00 91.25 362 GLU A C 1
ATOM 2928 O O . GLU A 1 362 ? 5.376 17.368 35.999 1.00 91.25 362 GLU A O 1
ATOM 2933 N N . SER A 1 363 ? 7.172 18.335 35.094 1.00 73.12 363 SER A N 1
ATOM 2934 C CA . SER A 1 363 ? 6.445 19.558 34.752 1.00 73.12 363 SER A CA 1
ATOM 2935 C C . SER A 1 363 ? 5.516 19.325 33.558 1.00 73.12 363 SER A C 1
ATOM 2937 O O . SER A 1 363 ? 5.946 18.745 32.561 1.00 73.12 363 SER A O 1
ATOM 2939 N N . SER A 1 364 ? 4.324 19.927 33.578 1.00 62.56 364 SER A N 1
ATOM 2940 C CA . SER A 1 364 ? 3.379 19.948 32.445 1.00 62.56 364 SER A CA 1
ATOM 2941 C C . SER A 1 364 ? 3.956 20.538 31.148 1.00 62.56 364 SER A C 1
ATOM 2943 O O . SER A 1 364 ? 3.396 20.347 30.074 1.00 62.56 364 SER A O 1
ATOM 2945 N N . SER A 1 365 ? 5.062 21.280 31.247 1.00 61.66 365 SER A N 1
ATOM 2946 C CA . SER A 1 365 ? 5.690 22.038 30.158 1.00 61.66 365 SER A CA 1
ATOM 2947 C C . SER A 1 365 ? 7.007 21.422 29.661 1.00 61.66 365 SER A C 1
ATOM 2949 O O . SER A 1 365 ? 7.722 22.076 28.903 1.00 61.66 365 SER A O 1
ATOM 2951 N N . GLY A 1 366 ? 7.381 20.225 30.132 1.00 59.78 366 GLY A N 1
ATOM 2952 C CA . GLY A 1 366 ? 8.745 19.698 30.000 1.00 59.78 366 GLY A CA 1
ATOM 2953 C C . GLY A 1 366 ? 8.854 18.240 29.553 1.00 59.78 366 GLY A C 1
ATOM 2954 O O . GLY A 1 366 ? 7.871 17.502 29.476 1.00 59.78 366 GLY A O 1
ATOM 2955 N N . VAL A 1 367 ? 10.101 17.848 29.268 1.00 63.84 367 VAL A N 1
ATOM 2956 C CA . VAL A 1 367 ? 10.524 16.476 28.954 1.00 63.84 367 VAL A CA 1
ATOM 2957 C C . VAL A 1 367 ? 10.404 15.629 30.223 1.00 63.84 367 VAL A C 1
ATOM 2959 O O . VAL A 1 367 ? 11.143 15.843 31.181 1.00 63.84 367 VAL A O 1
ATOM 2962 N N . GLY A 1 368 ? 9.473 14.680 30.222 1.00 82.44 368 GLY A N 1
ATOM 2963 C CA . GLY A 1 368 ? 9.213 13.752 31.324 1.00 82.44 368 GLY A CA 1
ATOM 2964 C C . GLY A 1 368 ? 8.826 12.384 30.770 1.00 82.44 368 GLY A C 1
ATOM 2965 O O . GLY A 1 368 ? 8.284 12.302 29.667 1.00 82.44 368 GLY A O 1
ATOM 2966 N N . TYR A 1 369 ? 9.156 11.304 31.474 1.00 89.75 369 TYR A N 1
ATOM 2967 C CA . TYR A 1 369 ? 8.918 9.947 30.988 1.00 89.75 369 TYR A CA 1
ATOM 2968 C C . TYR A 1 369 ? 7.417 9.669 30.837 1.00 89.75 369 TYR A C 1
ATOM 2970 O O . TYR A 1 369 ? 6.980 9.270 29.755 1.00 89.75 369 TYR A O 1
ATOM 2978 N N . TYR A 1 370 ? 6.619 9.960 31.869 1.00 92.94 370 TYR A N 1
ATOM 2979 C CA . TYR A 1 370 ? 5.166 9.762 31.839 1.00 92.94 370 TYR A CA 1
ATOM 2980 C C . TYR A 1 370 ? 4.460 10.837 31.005 1.00 92.94 370 TYR A C 1
ATOM 2982 O O . TYR A 1 370 ? 3.526 10.523 30.261 1.00 92.94 370 TYR A O 1
ATOM 2990 N N . ASN A 1 371 ? 4.953 12.079 31.036 1.00 90.81 371 ASN A N 1
ATOM 2991 C CA . ASN A 1 371 ? 4.427 13.158 30.200 1.00 90.81 371 ASN A CA 1
ATOM 2992 C C . ASN A 1 371 ? 4.597 12.853 28.696 1.00 90.81 371 ASN A C 1
ATOM 2994 O O . ASN A 1 371 ? 3.672 13.053 27.912 1.00 90.81 371 ASN A O 1
ATOM 2998 N N . ASN A 1 372 ? 5.734 12.282 28.280 1.00 90.88 372 ASN A N 1
ATOM 2999 C CA . ASN A 1 372 ? 5.963 11.877 26.886 1.00 90.88 372 ASN A CA 1
ATOM 3000 C C . ASN A 1 372 ? 5.033 10.736 26.438 1.00 90.88 372 ASN A C 1
ATOM 3002 O O . ASN A 1 372 ? 4.616 10.704 25.277 1.00 90.88 372 ASN A O 1
ATOM 3006 N N . MET A 1 373 ? 4.699 9.804 27.338 1.00 93.81 373 MET A N 1
ATOM 3007 C CA . MET A 1 373 ? 3.705 8.758 27.068 1.00 93.81 373 MET A CA 1
ATOM 3008 C C . MET A 1 373 ? 2.312 9.359 26.865 1.00 93.81 373 MET A C 1
ATOM 3010 O O . MET A 1 373 ? 1.630 9.040 25.889 1.00 93.81 373 MET A O 1
ATOM 3014 N N . TYR A 1 374 ? 1.915 10.266 27.762 1.00 92.62 374 TYR A N 1
ATOM 3015 C CA . TYR A 1 374 ? 0.637 10.967 27.691 1.00 92.62 374 TYR A CA 1
ATOM 3016 C C . TYR A 1 374 ? 0.509 11.764 26.386 1.00 92.62 374 TYR A C 1
ATOM 3018 O O . TYR A 1 374 ? -0.438 11.550 25.625 1.00 92.62 374 TYR A O 1
ATOM 3026 N N . ILE A 1 375 ? 1.505 12.602 26.073 1.00 90.38 375 ILE A N 1
ATOM 3027 C CA . ILE A 1 375 ? 1.543 13.400 24.840 1.00 90.38 375 ILE A CA 1
ATOM 3028 C C . ILE A 1 375 ? 1.491 12.489 23.609 1.00 90.38 375 ILE A C 1
ATOM 3030 O O . ILE A 1 375 ? 0.716 12.751 22.693 1.00 90.38 375 ILE A O 1
ATOM 3034 N N . GLY A 1 376 ? 2.260 11.395 23.581 1.00 91.56 376 GLY A N 1
ATOM 3035 C CA . GLY A 1 376 ? 2.274 10.461 22.451 1.00 91.56 376 GLY A CA 1
ATOM 3036 C C . GLY A 1 376 ? 0.900 9.847 22.157 1.00 91.56 376 GLY A C 1
ATOM 3037 O O . GLY A 1 376 ? 0.467 9.828 20.997 1.00 91.56 376 GLY A O 1
ATOM 3038 N N . LEU A 1 377 ? 0.191 9.400 23.200 1.00 93.69 377 LEU A N 1
ATOM 3039 C CA . LEU A 1 377 ? -1.175 8.889 23.066 1.00 93.69 377 LEU A CA 1
ATOM 3040 C C . LEU A 1 377 ? -2.153 9.992 22.642 1.00 93.69 377 LEU A C 1
ATOM 3042 O O . LEU A 1 377 ? -2.966 9.770 21.741 1.00 93.69 377 LEU A O 1
ATOM 3046 N N . GLN A 1 378 ? -2.064 11.176 23.257 1.00 90.94 378 GLN A N 1
ATOM 3047 C CA . GLN A 1 378 ? -2.941 12.306 22.958 1.00 90.94 378 GLN A CA 1
ATOM 3048 C C . GLN A 1 378 ? -2.784 12.773 21.512 1.00 90.94 378 GLN A C 1
ATOM 3050 O O . GLN A 1 378 ? -3.790 12.984 20.839 1.00 90.94 378 GLN A O 1
ATOM 3055 N N . MET A 1 379 ? -1.549 12.872 21.019 1.00 91.25 379 MET A N 1
ATOM 3056 C CA . MET A 1 379 ? -1.264 13.216 19.630 1.00 91.25 379 MET A CA 1
ATOM 3057 C C . MET A 1 379 ? -1.938 12.217 18.687 1.00 91.25 379 MET A C 1
ATOM 3059 O O . MET A 1 379 ? -2.750 12.614 17.862 1.00 91.25 379 MET A O 1
ATOM 3063 N N . ASN A 1 380 ? -1.689 10.913 18.836 1.00 93.50 380 ASN A N 1
ATOM 3064 C CA . ASN A 1 380 ? -2.208 9.915 17.893 1.00 93.50 380 ASN A CA 1
ATOM 3065 C C . ASN A 1 380 ? -3.728 9.712 18.009 1.00 93.50 380 ASN A C 1
ATOM 3067 O O . ASN A 1 380 ? -4.460 9.839 17.024 1.00 93.50 380 ASN A O 1
ATOM 3071 N N . LEU A 1 381 ? -4.228 9.392 19.205 1.00 94.62 381 LEU A N 1
ATOM 3072 C CA . LEU A 1 381 ? -5.642 9.068 19.414 1.00 94.62 381 LEU A CA 1
ATOM 3073 C C . LEU A 1 381 ? -6.533 10.312 19.405 1.00 94.62 381 LEU A C 1
ATOM 3075 O O . LEU A 1 381 ? -7.676 10.230 18.946 1.00 94.62 381 LEU A O 1
ATOM 3079 N N . GLY A 1 382 ? -6.020 11.455 19.870 1.00 93.25 382 GLY A N 1
ATOM 3080 C CA . GLY A 1 382 ? -6.689 12.749 19.747 1.00 93.25 382 GLY A CA 1
ATOM 3081 C C . GLY A 1 382 ? -6.845 13.150 18.285 1.00 93.25 382 GLY A C 1
ATOM 3082 O O . GLY A 1 382 ? -7.969 13.408 17.857 1.00 93.25 382 GLY A O 1
ATOM 3083 N N . ALA A 1 383 ? -5.769 13.074 17.491 1.00 93.69 383 ALA A N 1
ATOM 3084 C CA . ALA A 1 383 ? -5.825 13.349 16.056 1.00 93.69 383 ALA A CA 1
ATOM 3085 C C . ALA A 1 383 ? -6.828 12.463 15.323 1.00 93.69 383 ALA A C 1
ATOM 3087 O O . ALA A 1 383 ? -7.662 12.973 14.579 1.00 93.69 383 ALA A O 1
ATOM 3088 N N . MET A 1 384 ? -6.810 11.151 15.577 1.00 95.06 384 MET A N 1
ATOM 3089 C CA . MET A 1 384 ? -7.805 10.234 15.013 1.00 95.06 384 MET A CA 1
ATOM 3090 C C . MET A 1 384 ? -9.227 10.602 15.451 1.00 95.06 384 MET A C 1
ATOM 3092 O O . MET A 1 384 ? -10.142 10.646 14.630 1.00 95.06 384 MET A O 1
ATOM 3096 N N . GLY A 1 385 ? -9.420 10.914 16.734 1.00 94.81 385 GLY A N 1
ATOM 3097 C CA . GLY A 1 385 ? -10.722 11.288 17.276 1.00 94.81 385 GLY A CA 1
ATOM 3098 C C . GLY A 1 385 ? -11.290 12.547 16.621 1.00 94.81 385 GLY A C 1
ATOM 3099 O O . GLY A 1 385 ? -12.476 12.582 16.295 1.00 94.81 385 GLY A O 1
ATOM 3100 N N . GLU A 1 386 ? -10.459 13.561 16.385 1.00 94.81 386 GLU A N 1
ATOM 3101 C CA . GLU A 1 386 ? -10.847 14.786 15.676 1.00 94.81 386 GLU A CA 1
ATOM 3102 C C . GLU A 1 386 ? -11.068 14.553 14.179 1.00 94.81 386 GLU A C 1
ATOM 3104 O O . GLU A 1 386 ? -12.050 15.043 13.613 1.00 94.81 386 GLU A O 1
ATOM 3109 N N . HIS A 1 387 ? -10.181 13.785 13.541 1.00 95.00 387 HIS A N 1
ATOM 3110 C CA . HIS A 1 387 ? -10.239 13.468 12.113 1.00 95.00 387 HIS A CA 1
ATOM 3111 C C . HIS A 1 387 ? -11.522 12.734 11.738 1.00 95.00 387 HIS A C 1
ATOM 3113 O O . HIS A 1 387 ? -12.207 13.112 10.787 1.00 95.00 387 HIS A O 1
ATOM 3119 N N . TYR A 1 388 ? -11.886 11.723 12.528 1.00 94.62 388 TYR A N 1
ATOM 3120 C CA . TYR A 1 388 ? -13.097 10.931 12.328 1.00 94.62 388 TYR A CA 1
ATOM 3121 C C . TYR A 1 388 ? -14.352 11.558 12.964 1.00 94.62 388 TYR A C 1
ATOM 3123 O O . TYR A 1 388 ? -15.427 10.956 12.931 1.00 94.62 388 TYR A O 1
ATOM 3131 N N . GLY A 1 389 ? -14.246 12.770 13.526 1.00 92.75 389 GLY A N 1
ATOM 3132 C CA . GLY A 1 389 ? -15.382 13.542 14.043 1.00 92.75 389 GLY A CA 1
ATOM 3133 C C . GLY A 1 389 ? -15.987 13.016 15.349 1.00 92.75 389 GLY A C 1
ATOM 3134 O O . GLY A 1 389 ? -17.134 13.334 15.666 1.00 92.75 389 GLY A O 1
ATOM 3135 N N . LEU A 1 390 ? -15.244 12.204 16.104 1.00 92.69 390 LEU A N 1
ATOM 3136 C CA . LEU A 1 390 ? -15.650 11.710 17.421 1.00 92.69 390 LEU A CA 1
ATOM 3137 C C . LEU A 1 390 ? -15.350 12.721 18.538 1.00 92.69 390 LEU A C 1
ATOM 3139 O O . LEU A 1 390 ? -16.093 12.796 19.519 1.00 92.69 390 LEU A O 1
ATOM 3143 N N . LEU A 1 391 ? -14.275 13.496 18.383 1.00 90.81 391 LEU A N 1
ATOM 3144 C CA . LEU A 1 391 ? -13.865 14.575 19.280 1.00 90.81 391 LEU A CA 1
ATOM 3145 C C . LEU A 1 391 ? -14.043 15.938 18.598 1.00 90.81 391 LEU A C 1
ATOM 3147 O O . LEU A 1 391 ? -14.048 16.049 17.371 1.00 90.81 391 LEU A O 1
ATOM 3151 N N . LYS A 1 392 ? -14.198 16.995 19.402 1.00 88.25 392 LYS A N 1
ATOM 3152 C CA . LYS A 1 392 ? -14.195 18.373 18.891 1.00 88.25 392 LYS A CA 1
ATOM 3153 C C . LYS A 1 392 ? -12.782 18.739 18.444 1.00 88.25 392 LYS A C 1
ATOM 3155 O O . LYS A 1 392 ? -11.842 18.426 19.162 1.00 88.25 392 LYS A O 1
ATOM 3160 N N . ARG A 1 393 ? -12.661 19.448 17.317 1.00 83.88 393 ARG A N 1
ATOM 3161 C CA . ARG A 1 393 ? -11.366 19.939 16.830 1.00 83.88 393 ARG A CA 1
ATOM 3162 C C . ARG A 1 393 ? -10.707 20.876 17.839 1.00 83.88 393 ARG A C 1
ATOM 3164 O O . ARG A 1 393 ? -11.355 21.819 18.303 1.00 83.88 393 ARG A O 1
ATOM 3171 N N . SER A 1 394 ? -9.434 20.632 18.130 1.00 79.25 394 SER A N 1
ATOM 3172 C CA . SER A 1 394 ? -8.598 21.512 18.941 1.00 79.25 394 SER A CA 1
ATOM 3173 C C . SER A 1 394 ? -8.381 22.847 18.225 1.00 79.25 394 SER A C 1
ATOM 3175 O O . SER A 1 394 ? -8.364 22.913 16.993 1.00 79.25 394 SER A O 1
ATOM 3177 N N . ALA A 1 395 ? -8.220 23.932 18.988 1.00 69.25 395 ALA A N 1
ATOM 3178 C CA . ALA A 1 395 ? -7.870 25.227 18.414 1.00 69.25 395 ALA A CA 1
ATOM 3179 C C . ALA A 1 395 ? -6.507 25.106 17.716 1.00 69.25 395 ALA A C 1
ATOM 3181 O O . ALA A 1 395 ? -5.520 24.743 18.355 1.00 69.25 395 ALA A O 1
ATOM 3182 N N . GLN A 1 396 ? -6.452 25.375 16.409 1.00 59.44 396 GLN A N 1
ATOM 3183 C CA . GLN A 1 396 ? -5.169 25.429 15.716 1.00 59.44 396 GLN A CA 1
ATOM 3184 C C . GLN A 1 396 ? -4.357 26.603 16.274 1.00 59.44 396 GLN A C 1
ATOM 3186 O O . GLN A 1 396 ? -4.934 27.678 16.478 1.00 59.44 396 GLN A O 1
ATOM 3191 N N . PRO A 1 397 ? -3.045 26.438 16.515 1.00 54.12 397 PRO A N 1
ATOM 3192 C CA . PRO A 1 397 ? -2.196 27.586 16.777 1.00 54.12 397 PRO A CA 1
ATOM 3193 C C . PRO A 1 397 ? -2.350 28.556 15.604 1.00 54.12 397 PRO A C 1
ATOM 3195 O O . PRO A 1 397 ? -2.221 28.163 14.443 1.00 54.12 397 PRO A O 1
ATOM 3198 N N . THR A 1 398 ? -2.697 29.812 15.899 1.00 41.78 398 THR A N 1
ATOM 3199 C CA . THR A 1 398 ? -2.738 30.870 14.889 1.00 41.78 398 THR A CA 1
ATOM 3200 C C . THR A 1 398 ? -1.385 30.853 14.187 1.00 41.78 398 THR A C 1
ATOM 3202 O O . THR A 1 398 ? -0.374 30.965 14.889 1.00 41.78 398 THR A O 1
ATOM 3205 N N . PRO A 1 399 ? -1.317 30.689 12.852 1.00 42.94 399 PRO A N 1
ATOM 3206 C CA . PRO A 1 399 ? -0.044 30.817 12.171 1.00 42.94 399 PRO A CA 1
ATOM 3207 C C . PRO A 1 399 ? 0.534 32.169 12.574 1.00 42.94 399 PRO A C 1
ATOM 3209 O O . PRO A 1 399 ? -0.165 33.184 12.482 1.00 42.94 399 PRO A O 1
ATOM 3212 N N . ALA A 1 400 ? 1.768 32.179 13.087 1.00 38.31 400 ALA A N 1
ATOM 3213 C CA . ALA A 1 400 ? 2.487 33.426 13.279 1.00 38.31 400 ALA A CA 1
ATOM 3214 C C . ALA A 1 400 ? 2.367 34.186 11.958 1.00 38.31 400 ALA A C 1
ATOM 3216 O O . ALA A 1 400 ? 2.647 33.612 10.901 1.00 38.31 400 ALA A O 1
ATOM 3217 N N . ALA A 1 401 ? 1.844 35.416 12.010 1.00 33.88 401 ALA A N 1
ATOM 3218 C CA . ALA A 1 401 ? 1.735 36.248 10.825 1.00 33.88 401 ALA A CA 1
ATOM 3219 C C . ALA A 1 401 ? 3.090 36.189 10.123 1.00 33.88 401 ALA A C 1
ATOM 3221 O O . ALA A 1 401 ? 4.114 36.456 10.758 1.00 33.88 401 ALA A O 1
ATOM 3222 N N . ALA A 1 402 ? 3.098 35.752 8.858 1.00 35.09 402 ALA A N 1
ATOM 3223 C CA . ALA A 1 402 ? 4.312 35.794 8.064 1.00 35.09 402 ALA A CA 1
ATOM 3224 C C . ALA A 1 402 ? 4.891 37.204 8.236 1.00 35.09 402 ALA A C 1
ATOM 3226 O O . ALA A 1 402 ? 4.106 38.159 8.148 1.00 35.09 402 ALA A O 1
ATOM 3227 N N . PRO A 1 403 ? 6.192 37.358 8.553 1.00 35.53 403 PRO A N 1
ATOM 3228 C CA . PRO A 1 403 ? 6.781 38.682 8.617 1.00 35.53 403 PRO A CA 1
ATOM 3229 C C . PRO A 1 403 ? 6.398 39.377 7.318 1.00 35.53 403 PRO A C 1
ATOM 3231 O O . PRO A 1 403 ? 6.596 38.823 6.232 1.00 35.53 403 PRO A O 1
ATOM 3234 N N . SER A 1 404 ? 5.723 40.521 7.448 1.00 33.84 404 SER A N 1
ATOM 3235 C CA . SER A 1 404 ? 5.355 41.354 6.312 1.00 33.84 404 SER A CA 1
ATOM 3236 C C . SER A 1 404 ? 6.582 41.444 5.423 1.00 33.84 404 SER A C 1
ATOM 3238 O O . SER A 1 404 ? 7.654 41.770 5.932 1.00 33.84 404 SER A O 1
ATOM 3240 N N . GLN A 1 405 ? 6.442 41.102 4.140 1.00 38.41 405 GLN A N 1
ATOM 3241 C CA . GLN A 1 405 ? 7.480 41.372 3.158 1.00 38.41 405 GLN A CA 1
ATOM 3242 C C . GLN A 1 405 ? 7.738 42.881 3.191 1.00 38.41 405 GLN A C 1
ATOM 3244 O O . GLN A 1 405 ? 7.054 43.658 2.529 1.00 38.41 405 GLN A O 1
ATOM 3249 N N . GLU A 1 406 ? 8.699 43.311 4.006 1.00 34.31 406 GLU A N 1
ATOM 3250 C CA . GLU A 1 406 ? 9.416 44.537 3.741 1.00 34.31 406 GLU A CA 1
ATOM 3251 C C . GLU A 1 406 ? 10.014 44.328 2.359 1.00 34.31 406 GLU A C 1
ATOM 3253 O O . GLU A 1 406 ? 10.804 43.407 2.136 1.00 34.31 406 GLU A O 1
ATOM 3258 N N . ASN A 1 407 ? 9.530 45.120 1.404 1.00 33.66 407 ASN A N 1
ATOM 3259 C CA . ASN A 1 407 ? 10.091 45.182 0.070 1.00 33.66 407 ASN A CA 1
ATOM 3260 C C . ASN A 1 407 ? 11.606 45.336 0.218 1.00 33.66 407 ASN A C 1
ATOM 3262 O O . ASN A 1 407 ? 12.084 46.382 0.657 1.00 33.66 407 ASN A O 1
ATOM 3266 N N . LEU A 1 408 ? 12.347 44.282 -0.128 1.00 35.28 408 LEU A N 1
ATOM 3267 C CA . LEU A 1 408 ? 13.786 44.343 -0.322 1.00 35.28 408 LEU A CA 1
ATOM 3268 C C . LEU A 1 408 ? 14.039 45.451 -1.342 1.00 35.28 408 LEU A C 1
ATOM 3270 O O . LEU A 1 408 ? 13.744 45.301 -2.528 1.00 35.28 408 LEU A O 1
ATOM 3274 N N . ASN A 1 409 ? 14.517 46.592 -0.848 1.00 38.72 409 ASN A N 1
ATOM 3275 C CA . ASN A 1 409 ? 14.906 47.716 -1.673 1.00 38.72 409 ASN A CA 1
ATOM 3276 C C . ASN A 1 409 ? 16.149 47.300 -2.471 1.00 38.72 409 ASN A C 1
ATOM 3278 O O . ASN A 1 409 ? 17.272 47.318 -1.964 1.00 38.72 409 ASN A O 1
ATOM 3282 N N . LEU A 1 410 ? 15.915 46.863 -3.708 1.00 36.81 410 LEU A N 1
ATOM 3283 C CA . LEU A 1 410 ? 16.919 46.363 -4.647 1.00 36.81 410 LEU A CA 1
ATOM 3284 C C . LEU A 1 410 ? 17.928 47.439 -5.097 1.00 36.81 410 LEU A C 1
ATOM 3286 O O . LEU A 1 410 ? 18.909 47.092 -5.747 1.00 36.81 410 LEU A O 1
ATOM 3290 N N . ASP A 1 411 ? 17.763 48.700 -4.684 1.00 38.84 411 ASP A N 1
ATOM 3291 C CA . ASP A 1 411 ? 18.705 49.787 -4.982 1.00 38.84 411 ASP A CA 1
ATOM 3292 C C . ASP A 1 411 ? 19.881 49.887 -3.985 1.00 38.84 411 ASP A C 1
ATOM 3294 O O . ASP A 1 411 ? 20.792 50.692 -4.177 1.00 38.84 411 ASP A O 1
ATOM 3298 N N . ALA A 1 412 ? 19.912 49.067 -2.926 1.00 38.84 412 ALA A N 1
ATOM 3299 C CA . ALA A 1 412 ? 20.962 49.117 -1.898 1.00 38.84 412 ALA A CA 1
ATOM 3300 C C . ALA A 1 412 ? 22.165 48.178 -2.139 1.00 38.84 412 ALA A C 1
ATOM 3302 O O . ALA A 1 412 ? 23.058 48.107 -1.294 1.00 38.84 412 ALA A O 1
ATOM 3303 N N . ILE A 1 413 ? 22.232 47.465 -3.271 1.00 35.75 413 ILE A N 1
ATOM 3304 C CA . ILE A 1 413 ? 23.368 46.585 -3.605 1.00 35.75 413 ILE A CA 1
ATOM 3305 C C . ILE A 1 413 ? 23.942 46.975 -4.972 1.00 35.75 413 ILE A C 1
ATOM 3307 O O . ILE A 1 413 ? 23.834 46.249 -5.955 1.00 35.75 413 ILE A O 1
ATOM 3311 N N . VAL A 1 414 ? 24.589 48.139 -5.024 1.00 32.31 414 VAL A N 1
ATOM 3312 C CA . VAL A 1 414 ? 25.573 48.461 -6.066 1.00 32.31 414 VAL A CA 1
ATOM 3313 C C . VAL A 1 414 ? 26.939 48.561 -5.384 1.00 32.31 414 VAL A C 1
ATOM 3315 O O . VAL A 1 414 ? 27.144 49.476 -4.585 1.00 32.31 414 VAL A O 1
ATOM 3318 N N . PRO A 1 415 ? 27.899 47.659 -5.659 1.00 31.62 415 PRO A N 1
ATOM 3319 C CA . PRO A 1 415 ? 29.266 47.833 -5.196 1.00 31.62 415 PRO A CA 1
ATOM 3320 C C . PRO A 1 415 ? 29.928 48.935 -6.032 1.00 31.62 415 PRO A C 1
ATOM 3322 O O . PRO A 1 415 ? 30.229 48.753 -7.211 1.00 31.62 415 PRO A O 1
ATOM 3325 N N . SER A 1 416 ? 30.162 50.096 -5.426 1.00 30.77 416 SER A N 1
ATOM 3326 C CA . SER A 1 416 ? 31.056 51.113 -5.973 1.00 30.77 416 SER A CA 1
ATOM 3327 C C . SER A 1 416 ? 32.509 50.679 -5.768 1.00 30.77 416 SER A C 1
ATOM 3329 O O . SER A 1 416 ? 32.991 50.679 -4.636 1.00 30.77 416 SER A O 1
ATOM 3331 N N . GLY A 1 417 ? 33.218 50.347 -6.848 1.00 29.92 417 GLY A N 1
ATOM 3332 C CA . GLY A 1 417 ? 34.678 50.226 -6.816 1.00 29.92 417 GLY A CA 1
ATOM 3333 C C . GLY A 1 417 ? 35.248 49.228 -7.815 1.00 29.92 417 GLY A C 1
ATOM 3334 O O . GLY A 1 417 ? 35.601 48.116 -7.440 1.00 29.92 417 GLY A O 1
ATOM 3335 N N . GLY A 1 418 ? 35.377 49.636 -9.079 1.00 31.72 418 GLY A N 1
ATOM 3336 C CA . GLY A 1 418 ? 36.322 48.996 -9.997 1.00 31.72 418 GLY A CA 1
ATOM 3337 C C . GLY A 1 418 ? 37.756 49.461 -9.692 1.00 31.72 418 GLY A C 1
ATOM 3338 O O . GLY A 1 418 ? 37.934 50.626 -9.326 1.00 31.72 418 GLY A O 1
ATOM 3339 N N . PRO A 1 419 ? 38.782 48.601 -9.826 1.00 32.78 419 PRO A N 1
ATOM 3340 C CA . PRO A 1 419 ? 40.172 49.022 -9.708 1.00 32.78 419 PRO A CA 1
ATOM 3341 C C . PRO A 1 419 ? 40.622 49.749 -10.984 1.00 32.78 419 PRO A C 1
ATOM 3343 O O . PRO A 1 419 ? 40.374 49.287 -12.097 1.00 32.78 419 PRO A O 1
ATOM 3346 N N . SER A 1 420 ? 41.285 50.895 -10.814 1.00 30.39 420 SER A N 1
ATOM 3347 C CA . SER A 1 420 ? 41.999 51.604 -11.876 1.00 30.39 420 SER A CA 1
ATOM 3348 C C . SER A 1 420 ? 43.386 50.998 -12.100 1.00 30.39 420 SER A C 1
ATOM 3350 O O . SER A 1 420 ? 44.095 50.706 -11.139 1.00 30.39 420 SER A O 1
ATOM 3352 N N . ASP A 1 421 ? 43.764 50.896 -13.369 1.00 35.62 421 ASP A N 1
ATOM 3353 C CA . ASP A 1 421 ? 45.079 50.527 -13.899 1.00 35.62 421 ASP A CA 1
ATOM 3354 C C . ASP A 1 421 ? 46.302 51.211 -13.258 1.00 35.62 421 ASP A C 1
ATOM 3356 O O . ASP A 1 421 ? 46.228 52.349 -12.791 1.00 35.62 421 ASP A O 1
ATOM 3360 N N . THR A 1 422 ? 47.447 50.523 -13.427 1.00 32.94 422 THR A N 1
ATOM 3361 C CA . THR A 1 422 ? 48.874 50.938 -13.570 1.00 32.94 422 THR A CA 1
ATOM 3362 C C . THR A 1 422 ? 49.794 50.188 -12.587 1.00 32.94 422 THR A C 1
ATOM 3364 O O . THR A 1 422 ? 49.494 50.108 -11.407 1.00 32.94 422 THR A O 1
ATOM 3367 N N . MET A 1 423 ? 50.943 49.597 -12.947 1.00 32.38 423 MET A N 1
ATOM 3368 C CA . MET A 1 423 ? 51.785 49.644 -14.148 1.00 32.38 423 MET A CA 1
ATOM 3369 C C . MET A 1 423 ? 52.813 48.481 -14.116 1.00 32.38 423 MET A C 1
ATOM 3371 O O . MET A 1 423 ? 53.297 48.147 -13.036 1.00 32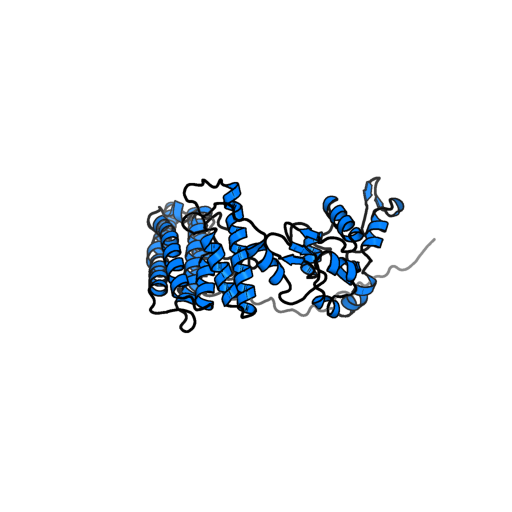.38 423 MET A O 1
ATOM 3375 N N . LYS A 1 424 ? 53.250 48.073 -15.320 1.00 34.31 424 LYS A N 1
ATOM 3376 C CA . LYS A 1 424 ? 54.426 47.262 -15.727 1.00 34.31 424 LYS A CA 1
ATOM 3377 C C . LYS A 1 424 ? 54.297 45.748 -15.843 1.00 34.31 424 LYS A C 1
ATOM 3379 O O . LYS A 1 424 ? 54.084 45.070 -14.821 1.00 34.31 424 LYS A O 1
#

Solvent-accessible surface area (backbone atoms only — not comparable to full-atom values): 23841 Å² total; per-residue (Å²): 106,72,66,59,62,60,50,47,65,79,51,45,41,49,40,55,57,43,52,52,48,50,67,37,75,87,69,39,49,76,54,96,89,43,78,43,74,61,67,95,50,62,29,33,31,45,76,48,43,64,69,32,21,37,76,40,59,65,36,55,85,81,45,63,83,78,49,55,67,51,44,61,35,46,55,55,65,90,81,51,76,70,78,57,72,69,53,55,49,52,49,51,52,60,49,70,41,58,36,57,53,69,50,72,33,86,46,62,69,75,42,69,63,39,34,18,35,38,77,52,30,28,36,24,37,36,55,87,40,24,33,54,38,80,58,63,60,88,55,47,53,48,37,64,68,53,18,51,47,32,67,75,72,66,59,80,73,80,64,43,54,41,79,84,57,83,74,53,72,73,64,52,68,51,49,50,60,56,50,39,47,33,51,55,50,21,49,55,27,42,76,70,67,38,52,69,60,16,50,51,39,48,52,48,44,46,63,46,44,24,73,92,55,31,70,52,66,64,80,70,38,74,57,53,79,89,71,50,63,76,89,47,63,83,62,44,50,34,73,44,77,86,42,82,45,70,29,45,33,46,52,60,63,51,55,51,26,40,50,27,19,72,71,63,39,48,67,60,17,38,57,50,44,51,54,52,50,55,57,39,44,53,50,51,50,49,52,57,73,43,58,37,75,62,43,31,32,71,81,58,33,43,57,54,48,13,42,51,48,42,44,50,60,36,34,58,44,27,45,26,85,83,52,30,40,53,87,33,70,48,23,51,51,44,52,55,51,53,47,44,41,67,70,50,35,47,53,50,37,45,55,48,24,52,50,52,16,55,77,70,68,40,55,97,88,51,97,31,77,41,46,50,20,42,51,52,50,46,54,55,55,46,20,51,29,33,71,74,64,78,38,79,76,73,79,63,70,75,74,75,76,72,78,73,81,70,77,77,68,77,83,78,76,71,88,87,76,82,87,80,90,88,83,136

Sequence (424 aa):
ELLQEFERVWSSVDLTEAMAFVRDDKNAIIDDGNRISFFPSSRFTLKVNKENAVKSGVLEKSDLKSCPESIAFEFNADRDRYLARDEAMMMEIVANNDWKRGIYFSSSRGSSFSIALLSAGHIKQVGMAYEMSPMKDEPVFFNVKKMYKHMTKTYSWGDMKNPKVLTDYYARRHTQQYRVNFLLLAEQLYNKKDYKKANEVLDMSMAVMPLETVLDFGEVNQYDGMSSLKINSPHLSFNYQGEEIRAKSSGVLHEFVQLYFMLGEKKKATELGMKLMKNYETIFNYFEHSKAEFAGNQENAEDLYAAIDAAFKMYIIASDKQMGDPNGKLAKYIYAKINRVYKNVMPRIYSELEQMASDAGESSSGVGYYNNMYIGLQMNLGAMGEHYGLLKRSAQPTPAAAPSQENLNLDAIVPSGGPSDTMK

pLDDT: mean 88.61, std 15.72, range [29.92, 98.75]

Mean predicted aligned error: 8.26 Å